Protein AF-A0A507BBV2-F1 (afdb_monomer)

Foldseek 3Di:
DDDDDPPPPPPPDPPQPLLVVDDADDFWDWADFDDAFPVNVVQPQAPPKAFPTKTFTHDDPFWTWIWTWIAHPVRDIFIKIKTKGQDQCRVQQAVLQQVLLCLLCVQPVLAGWAWRDKAAGPVDNSMIMTITGDFGFDAFAADQQQQLLVLLSQQVRRADPVQFWADCAFFDPNSDTFQRHDGDNFLLVSLLRRLLVLLVLLCVQDDDDPVSVVVSVCCNPPLSCVQRVQCPPPPHGAGQGKEQDQDFRVFWGQGPVPRHIYGHDGSIIRHRSLLNCLCLCQSPTSCVRPSNVVSNCVNPPDGPVNVSSVVVSPSSVSSVLSSCVNVPVPDPSSPVCRSPLLPFDFAQAEEEECDCAQWPCLVQLQVLLQVVLVVQVHHGDALVLSLLQPQDAPSSLDPSNCVRSVGPDDSVVSVVSSVVSSVVDAIDGADDFQQCKAFLVRHHHHYAYQYLADPVRCVVNCPDPRNVVVVVSHDPLLYHYNPRPQQDPPCGFLHLRSVVSSLVSSQVPDDPPDDRDQQSSYEYEEAHLRRLNNSQLSVHAYEHAHDPSSCVVCVVVVQCSNQSNPPSDCPPCVVSTHDRPSPRYDYDNGSVPPVCVSSSMDGPPPDD

Solvent-accessible surface area (backbone atoms only — not comparable to full-atom values): 33190 Å² total; per-residue (Å²): 136,86,82,81,78,82,77,79,77,76,73,77,73,77,82,55,72,64,53,69,73,52,78,81,74,76,66,71,54,72,54,64,83,41,88,78,46,66,46,58,63,74,59,48,94,55,82,77,51,43,80,75,52,33,26,29,38,44,86,51,97,71,36,51,32,28,42,39,35,28,34,38,78,90,68,49,77,48,56,33,28,37,40,33,23,70,44,99,50,16,64,56,39,42,53,26,34,48,56,18,32,39,57,47,16,73,64,39,59,76,38,18,51,52,61,77,50,68,48,52,35,69,91,40,74,60,28,21,30,37,38,28,50,51,72,55,75,47,50,53,51,39,63,44,65,66,37,22,43,54,52,35,45,44,34,67,69,30,72,38,95,79,73,27,23,22,24,99,56,53,26,39,65,70,88,43,77,37,50,40,36,54,77,34,90,43,60,46,54,42,50,46,46,25,45,48,50,48,57,52,53,33,61,76,71,45,81,89,48,72,70,57,54,54,49,52,51,45,39,64,75,44,48,45,54,68,58,38,43,51,36,60,38,96,90,38,72,72,67,34,8,51,37,51,62,52,57,44,35,93,26,30,22,13,30,57,90,77,65,44,44,32,43,50,80,32,34,36,34,20,33,60,64,64,49,48,59,4,55,31,66,46,82,91,35,63,52,34,31,68,63,34,55,51,37,24,39,74,60,44,69,78,62,60,59,59,87,48,45,70,58,41,32,52,58,38,24,45,55,51,40,47,50,47,30,62,74,33,86,88,47,62,56,77,40,57,63,70,81,49,46,66,94,60,60,65,41,46,31,42,37,32,36,42,72,43,44,47,25,46,40,56,65,48,54,47,52,24,47,30,54,55,29,46,76,71,76,34,74,66,82,49,56,88,56,50,61,74,29,50,59,39,78,71,27,88,76,26,66,74,43,50,73,70,56,67,62,100,62,56,68,69,58,50,53,50,56,35,54,59,42,50,75,78,55,81,63,55,66,59,67,75,77,58,83,75,16,20,22,87,82,73,43,67,48,44,62,26,34,37,29,72,47,35,63,75,61,41,54,68,57,46,72,39,75,74,46,27,64,57,51,72,72,36,54,73,86,23,51,39,40,51,67,39,87,88,49,57,89,93,34,54,54,46,38,26,48,47,59,48,49,27,50,50,43,50,47,72,71,48,59,90,88,51,82,75,79,52,45,55,22,27,39,29,41,26,32,30,63,34,41,38,17,9,29,24,42,42,49,24,24,32,40,37,33,36,55,69,65,52,49,60,74,38,64,96,43,55,53,33,41,53,8,34,60,70,72,86,70,89,81,84,64,74,88,40,46,48,55,72,86,66,76,48,36,47,80,42,85,57,57,68,85,56,66,40,70,84,51,35,38,43,48,65,90,69,76,131

Secondary structure (DSSP, 8-state):
------------PPP-TTGGGSPPP-PPPEEEE-PPPHHHHHT-SSTTPEEEEEEEES--SSEEEEEEEEE-TTS-EEEEEEEEEESTTHHHHHHHHHHHHHHHHHH-TTTSPPEEEEEE-SS-TTEEEEEEE---B-SSSPPHHHHHHHHHHHHHH---TTSSEEESS--EETTEEPS--EEES-HHHHHHHHHHHHHHHHHHHS---HHHHHHHHHIIIIIHHHHHGGGGSTT-----EEE-SS-STTSEEEBTTT--EEE-S---EEE-GGGGGGGGGSTTSGGGSHHHHHHHHHHSPPPSSGGGHHHHHHHHHHHHHHHHHHH-TT--TT-HHHHTS-SSPPP-EEEE--BTTTB--HHHHHHHHHHHHHHTTPPP--HHHHHHHTTSTTGGGSHHHHHHH--SS-HHHHHHHHHHHHTT--PPBP----TT-EETTSPBPEEEEE-S--HHHHHHHHTSHHHHHHHTTS-GGGEE-TT-TTSPTT-STTSTHHHHHHHHHHHHHS-TTSPPPPGGGEEEEESSHHHHHHHHHTT-EEEE---HHHHHHTTT-HHHHHHT-S-SS--S-GGGPPPTT-SSEEE-S-STT--GGGGTEE-TT---

pLDDT: mean 87.55, std 14.36, range [27.03, 98.88]

Structure (mmCIF, N/CA/C/O backbone):
data_AF-A0A507BBV2-F1
#
_entry.id   AF-A0A507BBV2-F1
#
loop_
_atom_site.group_PDB
_atom_site.id
_atom_site.type_symbol
_atom_site.label_atom_id
_atom_site.label_alt_id
_atom_site.label_comp_id
_atom_site.label_asym_id
_atom_site.label_entity_id
_atom_site.label_seq_id
_atom_site.pdbx_PDB_ins_code
_atom_site.Cartn_x
_atom_site.Cartn_y
_atom_site.Cartn_z
_atom_site.occupancy
_atom_site.B_iso_or_equiv
_atom_site.auth_seq_id
_atom_site.auth_comp_id
_atom_site.auth_asym_id
_atom_site.auth_atom_id
_atom_site.pdbx_PDB_model_num
ATOM 1 N N . MET A 1 1 ? -6.423 -54.944 16.278 1.00 38.88 1 MET A N 1
ATOM 2 C CA . MET A 1 1 ? -6.945 -53.945 15.323 1.00 38.88 1 MET A CA 1
ATOM 3 C C . MET A 1 1 ? -6.155 -52.671 15.554 1.00 38.88 1 MET A C 1
ATOM 5 O O . MET A 1 1 ? -6.219 -52.133 16.649 1.00 38.88 1 MET A O 1
ATOM 9 N N . SER A 1 2 ? -5.285 -52.319 14.608 1.00 29.20 2 SER A N 1
ATOM 10 C CA . SER A 1 2 ? -4.335 -51.208 14.727 1.00 29.20 2 SER A CA 1
ATOM 11 C C . SER A 1 2 ? -5.062 -49.879 14.514 1.00 29.20 2 SER A C 1
ATOM 13 O O . SER A 1 2 ? -5.771 -49.711 13.525 1.00 29.20 2 SER A O 1
ATOM 15 N N . THR A 1 3 ? -4.930 -48.976 15.481 1.00 32.62 3 THR A N 1
ATOM 16 C CA . THR A 1 3 ? -5.392 -47.588 15.438 1.00 32.62 3 THR A CA 1
ATOM 17 C C . THR A 1 3 ? -4.402 -46.756 14.633 1.00 32.62 3 THR A C 1
ATOM 19 O O . THR A 1 3 ? -3.317 -46.443 15.121 1.00 32.62 3 THR A O 1
ATOM 22 N N . THR A 1 4 ? -4.765 -46.402 13.403 1.00 29.77 4 THR A N 1
ATOM 23 C CA . THR A 1 4 ? -3.985 -45.484 12.569 1.00 29.77 4 THR A CA 1
ATOM 24 C C . THR A 1 4 ? -4.252 -44.049 13.019 1.00 29.77 4 THR A C 1
ATOM 26 O O . THR A 1 4 ? -5.276 -43.454 12.687 1.00 29.77 4 THR A O 1
ATOM 29 N N . THR A 1 5 ? -3.340 -43.496 13.811 1.00 28.75 5 THR A N 1
ATOM 30 C CA . THR A 1 5 ? -3.239 -42.061 14.081 1.00 28.75 5 THR A CA 1
ATOM 31 C C . THR A 1 5 ? -2.831 -41.366 12.784 1.00 28.75 5 THR A C 1
ATOM 33 O O . THR A 1 5 ? -1.764 -41.637 12.239 1.00 28.75 5 THR A O 1
ATOM 36 N N . ILE A 1 6 ? -3.686 -40.489 12.260 1.00 28.56 6 ILE A N 1
ATOM 37 C CA . ILE A 1 6 ? -3.320 -39.588 11.165 1.00 28.56 6 ILE A CA 1
ATOM 38 C C . ILE A 1 6 ? -2.470 -38.477 11.787 1.00 28.56 6 ILE A C 1
ATOM 40 O O . ILE A 1 6 ? -2.999 -37.526 12.360 1.00 28.56 6 ILE A O 1
ATOM 44 N N . GLU A 1 7 ? -1.147 -38.617 11.716 1.00 27.03 7 GLU A N 1
ATOM 45 C CA . GLU A 1 7 ? -0.234 -37.493 11.907 1.00 27.03 7 GLU A CA 1
ATOM 46 C C . GLU A 1 7 ? -0.441 -36.516 10.748 1.00 27.03 7 GLU A C 1
ATOM 48 O O . GLU A 1 7 ? -0.061 -36.766 9.603 1.00 27.03 7 GLU A O 1
ATOM 53 N N . VAL A 1 8 ? -1.078 -35.384 11.044 1.00 29.58 8 VAL A N 1
ATOM 54 C CA . VAL A 1 8 ? -1.051 -34.222 10.162 1.00 29.58 8 VAL A CA 1
ATOM 55 C C . VAL A 1 8 ? 0.379 -33.699 10.199 1.00 29.58 8 VAL A C 1
ATOM 57 O O . VAL A 1 8 ? 0.775 -33.002 11.131 1.00 29.58 8 VAL A O 1
ATOM 60 N N . VAL A 1 9 ? 1.168 -34.062 9.189 1.00 27.47 9 VAL A N 1
ATOM 61 C CA . VAL A 1 9 ? 2.450 -33.417 8.910 1.00 27.47 9 VAL A CA 1
ATOM 62 C C . VAL A 1 9 ? 2.140 -31.951 8.623 1.00 27.47 9 VAL A C 1
ATOM 64 O O . VAL A 1 9 ? 1.704 -31.591 7.529 1.00 27.47 9 VAL A O 1
ATOM 67 N N . ALA A 1 10 ? 2.314 -31.098 9.631 1.00 29.59 10 ALA A N 1
ATOM 68 C CA . ALA A 1 10 ? 2.351 -29.660 9.452 1.00 29.59 10 ALA A CA 1
ATOM 69 C C . ALA A 1 10 ? 3.587 -29.351 8.603 1.00 29.59 10 ALA A C 1
ATOM 71 O O . ALA A 1 10 ? 4.688 -29.172 9.120 1.00 29.59 10 ALA A O 1
ATOM 72 N N . ALA A 1 11 ? 3.416 -29.344 7.280 1.00 30.41 11 ALA A N 1
ATOM 73 C CA . ALA A 1 11 ? 4.392 -28.759 6.383 1.00 30.41 11 ALA A CA 1
ATOM 74 C C . ALA A 1 11 ? 4.606 -27.318 6.856 1.00 30.41 11 ALA A C 1
ATOM 76 O O . ALA A 1 11 ? 3.686 -26.499 6.804 1.00 30.41 11 ALA A O 1
ATOM 77 N N . SER A 1 12 ? 5.794 -27.036 7.390 1.00 35.62 12 SER A N 1
ATOM 78 C CA . SER A 1 12 ? 6.202 -25.694 7.777 1.00 35.62 12 SER A CA 1
ATOM 79 C C . SER A 1 12 ? 6.012 -24.787 6.566 1.00 35.62 12 SER A C 1
ATOM 81 O O . SER A 1 12 ? 6.735 -24.913 5.574 1.00 35.62 12 SER A O 1
ATOM 83 N N . LEU A 1 13 ? 5.003 -23.915 6.618 1.00 39.81 13 LEU A N 1
ATOM 84 C CA . LEU A 1 13 ? 4.831 -22.876 5.614 1.00 39.81 13 LEU A CA 1
ATOM 85 C C . LEU A 1 13 ? 6.151 -22.091 5.541 1.00 39.81 13 LEU A C 1
ATOM 87 O O . LEU A 1 13 ? 6.714 -21.779 6.595 1.00 39.81 13 LEU A O 1
ATOM 91 N N . PRO A 1 14 ? 6.676 -21.802 4.338 1.00 44.06 14 PRO A N 1
ATOM 92 C CA . PRO A 1 14 ? 7.890 -21.010 4.208 1.00 44.06 14 PRO A CA 1
ATOM 93 C C . PRO A 1 14 ? 7.722 -19.697 4.974 1.00 44.06 14 PRO A C 1
ATOM 95 O O . PRO A 1 14 ? 6.663 -19.068 4.910 1.00 44.06 14 PRO A O 1
ATOM 98 N N . VAL A 1 15 ? 8.762 -19.313 5.719 1.00 55.25 15 VAL A N 1
ATOM 99 C CA . VAL A 1 15 ? 8.787 -18.064 6.486 1.00 55.25 15 VAL A CA 1
ATOM 100 C C . VAL A 1 15 ? 8.474 -16.917 5.533 1.00 55.25 15 VAL A C 1
ATOM 102 O O . VAL A 1 15 ? 9.182 -16.700 4.551 1.00 55.25 15 VAL A O 1
ATOM 105 N N . ASP A 1 16 ? 7.389 -16.198 5.802 1.00 69.19 16 ASP A N 1
ATOM 106 C CA . ASP A 1 16 ? 7.017 -15.037 5.009 1.00 69.19 16 ASP A CA 1
ATOM 107 C C . ASP A 1 16 ? 8.032 -13.912 5.262 1.00 69.19 16 ASP A C 1
ATOM 109 O O . ASP A 1 16 ? 8.026 -13.273 6.318 1.00 69.19 16 ASP A O 1
ATOM 113 N N . GLU A 1 17 ? 8.927 -13.689 4.295 1.00 76.12 17 GLU A N 1
ATOM 114 C CA . GLU A 1 17 ? 10.003 -12.694 4.385 1.00 76.12 17 GLU A CA 1
ATOM 115 C C . GLU A 1 17 ? 9.490 -11.275 4.667 1.00 76.12 17 GLU A C 1
ATOM 117 O O . GLU A 1 17 ? 10.226 -10.460 5.220 1.00 76.12 17 GLU A O 1
ATOM 122 N N . HIS A 1 18 ? 8.245 -10.947 4.295 1.00 79.50 18 HIS A N 1
ATOM 123 C CA . HIS A 1 18 ? 7.660 -9.643 4.602 1.00 79.50 18 HIS A CA 1
ATOM 124 C C . HIS A 1 18 ? 7.302 -9.540 6.078 1.00 79.50 18 HIS A C 1
ATOM 126 O O . HIS A 1 18 ? 7.673 -8.566 6.730 1.00 79.50 18 HIS A O 1
ATOM 132 N N . LEU A 1 19 ? 6.634 -10.560 6.623 1.00 76.81 19 LEU A N 1
ATOM 133 C CA . LEU A 1 19 ? 6.279 -10.598 8.044 1.00 76.81 19 LEU A CA 1
ATOM 134 C C . LEU A 1 19 ? 7.519 -10.634 8.943 1.00 76.81 19 LEU A C 1
ATOM 136 O O . LEU A 1 19 ? 7.520 -9.990 9.992 1.00 76.81 19 LEU A O 1
ATOM 140 N N . ALA A 1 20 ? 8.593 -11.294 8.501 1.00 79.69 20 ALA A N 1
ATOM 141 C CA . ALA A 1 20 ? 9.861 -11.369 9.227 1.00 79.69 20 ALA A CA 1
ATOM 142 C C . ALA A 1 20 ? 10.561 -10.006 9.419 1.00 79.69 20 ALA A C 1
ATOM 144 O O . ALA A 1 20 ? 11.379 -9.867 10.326 1.00 79.69 20 ALA A O 1
ATOM 145 N N . LYS A 1 21 ? 10.238 -8.985 8.607 1.00 82.94 21 LYS A N 1
ATOM 146 C CA . LYS A 1 21 ? 10.806 -7.626 8.741 1.00 82.94 21 LYS A CA 1
ATOM 147 C C . LYS A 1 21 ? 10.289 -6.879 9.966 1.00 82.94 21 LYS A C 1
ATOM 149 O O . LYS A 1 21 ? 10.897 -5.894 10.382 1.00 82.94 21 LYS A O 1
ATOM 154 N N . PHE A 1 22 ? 9.149 -7.292 10.512 1.00 80.31 22 PHE A N 1
ATOM 155 C CA . PHE A 1 22 ? 8.501 -6.571 11.593 1.00 80.31 22 PHE A CA 1
ATOM 156 C C . PHE A 1 22 ? 8.865 -7.179 12.946 1.00 80.31 22 PHE A C 1
ATOM 158 O O . PHE A 1 22 ? 8.817 -8.399 13.102 1.00 80.31 22 PHE A O 1
ATOM 165 N N . PRO A 1 23 ? 9.159 -6.351 13.966 1.00 80.00 23 PRO A N 1
ATOM 166 C CA . PRO A 1 23 ? 9.364 -6.865 15.310 1.00 80.00 23 PRO A CA 1
ATOM 167 C C . PRO A 1 23 ? 8.088 -7.560 15.812 1.00 80.00 23 PRO A C 1
ATOM 169 O O . PRO A 1 23 ? 6.983 -7.209 15.360 1.00 80.00 23 PRO A O 1
ATOM 172 N N . PRO A 1 24 ? 8.209 -8.491 16.778 1.00 76.50 24 PRO A N 1
ATOM 173 C CA . PRO A 1 24 ? 7.056 -9.077 17.444 1.00 76.50 24 PRO A CA 1
ATOM 174 C C . PRO A 1 24 ? 6.097 -7.992 17.924 1.00 76.50 24 PRO A C 1
ATOM 176 O O . PRO A 1 24 ? 6.519 -6.939 18.418 1.00 76.50 24 PRO A O 1
ATOM 179 N N . PHE A 1 25 ? 4.802 -8.242 17.749 1.00 78.25 25 PHE A N 1
ATOM 180 C CA . PHE A 1 25 ? 3.781 -7.311 18.193 1.00 78.25 25 PHE A CA 1
ATOM 181 C C . PHE A 1 25 ? 3.884 -7.112 19.708 1.00 78.25 25 PHE A C 1
ATOM 183 O O . PHE A 1 25 ? 3.865 -8.066 20.485 1.00 78.25 25 PHE A O 1
ATOM 190 N N . LYS A 1 26 ? 4.017 -5.851 20.120 1.00 76.69 26 LYS A N 1
ATOM 191 C CA . LYS A 1 26 ? 3.934 -5.458 21.523 1.00 76.69 26 LYS A CA 1
ATOM 192 C C . LYS A 1 26 ? 2.483 -5.077 21.769 1.00 76.69 26 LYS A C 1
ATOM 194 O O . LYS A 1 26 ? 2.020 -4.114 21.162 1.00 76.69 26 LYS A O 1
ATOM 199 N N . GLY A 1 27 ? 1.804 -5.846 22.621 1.00 76.88 27 GLY A N 1
ATOM 200 C CA . GLY A 1 27 ? 0.419 -5.604 23.024 1.00 76.88 27 GLY A CA 1
ATOM 201 C C . GLY A 1 27 ? 0.143 -4.155 23.442 1.00 76.88 27 GLY A C 1
ATOM 202 O O . GLY A 1 27 ? 1.086 -3.397 23.713 1.00 76.88 27 GLY A O 1
ATOM 203 N N . PRO A 1 28 ? -1.137 -3.749 23.522 1.00 84.38 28 PRO A N 1
ATOM 204 C CA . PRO A 1 28 ? -1.505 -2.408 23.955 1.00 84.38 28 PRO A CA 1
ATOM 205 C C . PRO A 1 28 ? -0.838 -2.059 25.283 1.00 84.38 28 PRO A C 1
ATOM 207 O O . PRO A 1 28 ? -0.846 -2.848 26.229 1.00 84.38 28 PRO A O 1
ATOM 210 N N . ARG A 1 29 ? -0.252 -0.861 25.368 1.00 83.38 29 ARG A N 1
ATOM 211 C CA . ARG A 1 29 ? 0.307 -0.382 26.632 1.00 83.38 29 ARG A CA 1
ATOM 212 C C . ARG A 1 29 ? -0.839 -0.089 27.590 1.00 83.38 29 ARG A C 1
ATOM 214 O O . ARG A 1 29 ? -1.736 0.682 27.255 1.00 83.38 29 ARG A O 1
ATOM 221 N N . ILE A 1 30 ? -0.780 -0.689 28.771 1.00 85.12 30 ILE A N 1
ATOM 222 C CA . ILE A 1 30 ? -1.635 -0.329 29.898 1.00 85.12 30 ILE A CA 1
ATOM 223 C C . ILE A 1 30 ? -0.859 0.708 30.703 1.00 85.12 30 ILE A C 1
ATOM 225 O O . ILE A 1 30 ? 0.256 0.433 31.149 1.00 85.12 30 ILE A O 1
ATOM 229 N N . GLY A 1 31 ? -1.399 1.917 30.808 1.00 83.00 31 GLY A N 1
ATOM 230 C CA . GLY A 1 31 ? -0.774 2.993 31.569 1.00 83.00 31 GLY A CA 1
ATOM 231 C C . GLY A 1 31 ? -1.455 3.238 32.913 1.00 83.00 31 GLY A C 1
ATOM 232 O O . GLY A 1 31 ? -2.211 2.409 33.419 1.00 83.00 31 GLY A O 1
ATOM 233 N N . GLY A 1 32 ? -1.130 4.384 33.514 1.00 81.00 32 GLY A N 1
ATOM 234 C CA . GLY A 1 32 ? -1.603 4.768 34.843 1.00 81.00 32 GLY A CA 1
ATOM 235 C C . GLY A 1 32 ? -3.111 5.016 34.927 1.00 81.00 32 GLY A C 1
ATOM 236 O O . GLY A 1 32 ? -3.866 4.786 33.979 1.00 81.00 32 GLY A O 1
ATOM 237 N N . ASN A 1 33 ? -3.546 5.488 36.094 1.00 91.25 33 ASN A N 1
ATOM 238 C CA . ASN A 1 33 ? -4.950 5.784 36.365 1.00 91.25 33 ASN A CA 1
ATOM 239 C C . ASN A 1 33 ? -5.541 6.750 35.328 1.00 91.25 33 ASN A C 1
ATOM 241 O O . ASN A 1 33 ? -4.904 7.721 34.913 1.00 91.25 33 ASN A O 1
ATOM 245 N N . PHE A 1 34 ? -6.780 6.476 34.935 1.00 93.75 34 PHE A N 1
ATOM 246 C CA . PHE A 1 34 ? -7.572 7.307 34.043 1.00 93.75 34 PHE A CA 1
ATOM 247 C C . PHE A 1 34 ? -8.777 7.857 34.803 1.00 93.75 34 PHE A C 1
ATOM 249 O O . PHE A 1 34 ? -9.583 7.098 35.332 1.00 93.75 34 PHE A O 1
ATOM 256 N N . GLU A 1 35 ? -8.901 9.178 34.856 1.00 94.81 35 GLU A N 1
ATOM 257 C CA . GLU A 1 35 ? -10.065 9.840 35.438 1.00 94.81 35 GLU A CA 1
ATOM 258 C C . GLU A 1 35 ? -11.246 9.783 34.462 1.00 94.81 35 GLU A C 1
ATOM 260 O O . GLU A 1 35 ? -11.112 10.157 33.293 1.00 94.81 35 GLU A O 1
ATOM 265 N N . VAL A 1 36 ? -12.386 9.277 34.934 1.00 96.44 36 VAL A N 1
ATOM 266 C CA . VAL A 1 36 ? -13.600 9.102 34.129 1.00 96.44 36 VAL A CA 1
ATOM 267 C C . VAL A 1 36 ? -14.498 10.323 34.315 1.00 96.44 36 VAL A C 1
ATOM 269 O O . VAL A 1 36 ? -14.878 10.634 35.437 1.00 96.44 36 VAL A O 1
ATOM 272 N N . ASP A 1 37 ? -14.833 11.003 33.219 1.00 98.00 37 ASP A N 1
ATOM 273 C CA . ASP A 1 37 ? -15.693 12.193 33.232 1.00 98.00 37 ASP A CA 1
ATOM 274 C C . ASP A 1 37 ? -17.146 11.855 33.628 1.00 98.00 37 ASP A C 1
ATOM 276 O O . ASP A 1 37 ? -17.667 10.792 33.285 1.00 98.00 37 ASP A O 1
ATOM 280 N N . ASP A 1 38 ? -17.824 12.780 34.309 1.00 97.69 38 ASP A N 1
ATOM 281 C CA . ASP A 1 38 ? -19.208 12.622 34.780 1.00 97.69 38 ASP A CA 1
ATOM 282 C C . ASP A 1 38 ? -20.199 12.227 33.674 1.00 97.69 38 ASP A C 1
ATOM 284 O O . ASP A 1 38 ? -21.087 11.405 33.912 1.00 97.69 38 ASP A O 1
ATOM 288 N N . ASN A 1 39 ? -20.068 12.784 32.461 1.00 97.94 39 ASN A N 1
ATOM 289 C CA . ASN A 1 39 ? -20.951 12.407 31.355 1.00 97.94 39 ASN A CA 1
ATOM 290 C C . ASN A 1 39 ? -20.659 10.982 30.873 1.00 97.94 39 ASN A C 1
ATOM 292 O O . ASN A 1 39 ? -21.577 10.295 30.437 1.00 97.94 39 ASN A O 1
ATOM 296 N N . VAL A 1 40 ? -19.416 10.506 30.991 1.00 97.44 40 VAL A N 1
ATOM 297 C CA . VAL A 1 40 ? -19.057 9.111 30.690 1.00 97.44 40 VAL A CA 1
ATOM 298 C C . VAL A 1 40 ? -19.664 8.172 31.734 1.00 97.44 40 VAL A C 1
ATOM 300 O O . VAL A 1 40 ? -20.222 7.139 31.368 1.00 97.44 40 VAL A O 1
ATOM 303 N N . LEU A 1 41 ? -19.613 8.543 33.021 1.00 96.62 41 LEU A N 1
ATOM 304 C CA . LEU A 1 41 ? -20.245 7.788 34.112 1.00 96.62 41 LEU A CA 1
ATOM 305 C C . LEU A 1 41 ? -21.762 7.683 33.923 1.00 96.62 41 LEU A C 1
ATOM 307 O O . LEU A 1 41 ? -22.325 6.591 34.011 1.00 96.62 41 LEU A O 1
ATOM 311 N N . ALA A 1 42 ? -22.416 8.805 33.611 1.00 96.31 42 ALA A N 1
ATOM 312 C CA . ALA A 1 42 ? -23.853 8.855 33.352 1.00 96.31 42 ALA A CA 1
ATOM 313 C C . ALA A 1 42 ? -24.264 8.053 32.103 1.00 96.31 42 ALA A C 1
ATOM 315 O O . ALA A 1 42 ? -25.406 7.610 32.000 1.00 96.31 42 ALA A O 1
ATOM 316 N N . ALA A 1 43 ? -23.332 7.857 31.168 1.00 96.06 43 ALA A N 1
ATOM 317 C CA . ALA A 1 43 ? -23.551 7.170 29.904 1.00 96.06 43 ALA A CA 1
ATOM 318 C C . ALA A 1 43 ? -23.231 5.661 29.948 1.00 96.06 43 ALA A C 1
ATOM 320 O O . ALA A 1 43 ? -23.285 4.990 28.912 1.00 96.06 43 ALA A O 1
ATOM 321 N N . LEU A 1 44 ? -22.904 5.101 31.122 1.00 96.75 44 LEU A N 1
ATOM 322 C CA . LEU A 1 44 ? -22.668 3.665 31.266 1.00 96.75 44 LEU A CA 1
ATOM 323 C C . LEU A 1 44 ? -23.931 2.857 30.890 1.00 96.75 44 LEU A C 1
ATOM 325 O O . LEU A 1 44 ? -25.023 3.180 31.358 1.00 96.75 44 LEU A O 1
ATOM 329 N N . PRO A 1 45 ? -23.814 1.770 30.099 1.00 94.81 45 PRO A N 1
ATOM 330 C CA . PRO A 1 45 ? -24.980 1.095 29.509 1.00 94.81 45 PRO A CA 1
ATOM 331 C C . PRO A 1 45 ? -25.953 0.454 30.502 1.00 94.81 45 PRO A C 1
ATOM 333 O O . PRO A 1 45 ? -27.110 0.216 30.163 1.00 94.81 45 PRO A O 1
ATOM 336 N N . VAL A 1 46 ? -25.480 0.117 31.703 1.00 94.56 46 VAL A N 1
ATOM 337 C CA . VAL A 1 46 ? -26.281 -0.527 32.748 1.00 94.56 46 VAL A CA 1
ATOM 338 C C . VAL A 1 46 ? -26.461 0.472 33.897 1.00 94.56 46 VAL A C 1
ATOM 340 O O . VAL A 1 46 ? -25.475 0.793 34.567 1.00 94.56 46 VAL A O 1
ATOM 343 N N . PRO A 1 47 ? -27.686 0.967 34.157 1.00 93.62 47 PRO A N 1
ATOM 344 C CA . PRO A 1 47 ? -27.948 1.878 35.270 1.00 93.62 47 PRO A CA 1
ATOM 345 C C . PRO A 1 47 ? -27.504 1.295 36.616 1.00 93.62 47 PRO A C 1
ATOM 347 O O . PRO A 1 47 ? -27.675 0.104 36.865 1.00 93.62 47 PRO A O 1
ATOM 350 N N . GLY A 1 48 ? -26.934 2.131 37.487 1.00 92.81 48 GLY A N 1
ATOM 351 C CA . GLY A 1 48 ? -26.410 1.703 38.792 1.00 92.81 48 GLY A CA 1
ATOM 352 C C . GLY A 1 48 ? -25.055 0.984 38.740 1.00 92.81 48 GLY A C 1
ATOM 353 O O . GLY A 1 48 ? -24.631 0.423 39.744 1.00 92.81 48 GLY A O 1
ATOM 354 N N . THR A 1 49 ? -24.376 0.983 37.589 1.00 96.19 49 THR A N 1
ATOM 355 C CA . THR A 1 49 ? -23.013 0.448 37.462 1.00 96.19 49 THR A CA 1
ATOM 356 C C . THR A 1 49 ? -22.006 1.297 38.242 1.00 96.19 49 THR A C 1
ATOM 358 O O . THR A 1 49 ? -21.935 2.510 38.063 1.00 96.19 49 THR A O 1
ATOM 361 N N . GLU A 1 50 ? -21.186 0.640 39.059 1.00 96.44 50 GLU A N 1
ATOM 362 C CA . GLU A 1 50 ? -20.100 1.233 39.842 1.00 96.44 50 GLU A CA 1
ATOM 363 C C . GLU A 1 50 ? -18.774 1.109 39.075 1.00 96.44 50 GLU A C 1
ATOM 365 O O . GLU A 1 50 ? -18.397 0.012 38.658 1.00 96.44 50 GLU A O 1
ATOM 370 N N . VAL A 1 51 ? -18.032 2.206 38.897 1.00 97.25 51 VAL A N 1
ATOM 371 C CA . VAL A 1 51 ? -16.665 2.144 38.350 1.00 97.25 51 VAL A CA 1
ATOM 372 C C . VAL A 1 51 ? -15.702 1.708 39.450 1.00 97.25 51 VAL A C 1
ATOM 374 O O . VAL A 1 51 ? -15.582 2.376 40.470 1.00 97.25 51 VAL A O 1
ATOM 377 N N . LEU A 1 52 ? -14.988 0.604 39.226 1.00 96.88 52 LEU A N 1
ATOM 378 C CA . LEU A 1 52 ? -13.992 0.087 40.168 1.00 96.88 52 LEU A CA 1
ATOM 379 C C . LEU A 1 52 ? -12.634 0.760 39.964 1.00 96.88 52 LEU A C 1
ATOM 381 O O . LEU A 1 52 ? -11.984 1.167 40.922 1.00 96.88 52 LEU A O 1
ATOM 385 N N . HIS A 1 53 ? -12.186 0.833 38.712 1.00 96.25 53 HIS A N 1
ATOM 386 C CA . HIS A 1 53 ? -10.975 1.538 38.299 1.00 96.25 53 HIS A CA 1
ATOM 387 C C . HIS A 1 53 ? -10.986 1.752 36.785 1.00 96.25 53 HIS A C 1
ATOM 389 O O . HIS A 1 53 ? -11.685 1.059 36.043 1.00 96.25 53 HIS A O 1
ATOM 395 N N . ALA A 1 54 ? -10.174 2.694 36.315 1.00 97.25 54 ALA A N 1
ATOM 396 C CA . ALA A 1 54 ? -9.927 2.894 34.899 1.00 97.25 54 ALA A CA 1
ATOM 397 C C . ALA A 1 54 ? -8.445 3.173 34.651 1.00 97.25 54 ALA A C 1
ATOM 399 O O . ALA A 1 54 ? -7.783 3.856 35.435 1.00 97.25 54 ALA A O 1
ATOM 400 N N . ASN A 1 55 ? -7.931 2.652 33.540 1.00 96.19 55 ASN A N 1
ATOM 401 C CA . ASN A 1 55 ? -6.535 2.800 33.138 1.00 96.19 55 ASN A CA 1
ATOM 402 C C . ASN A 1 55 ? -6.459 3.187 31.670 1.00 96.19 55 ASN A C 1
ATOM 404 O O . ASN A 1 55 ? -7.298 2.765 30.869 1.00 96.19 55 ASN A O 1
ATOM 408 N N . THR A 1 56 ? -5.432 3.952 31.298 1.00 94.31 56 THR A N 1
ATOM 409 C CA . THR A 1 56 ? -5.157 4.165 29.875 1.00 94.31 56 THR A CA 1
ATOM 410 C C . THR A 1 56 ? -4.847 2.827 29.205 1.00 94.31 56 THR A C 1
ATOM 412 O O . THR A 1 56 ? -4.159 1.977 29.775 1.00 94.31 56 THR A O 1
ATOM 415 N N . TYR A 1 57 ? -5.388 2.623 28.006 1.00 92.38 57 TYR A N 1
ATOM 416 C CA . TYR A 1 57 ? -5.274 1.361 27.279 1.00 92.38 57 TYR A CA 1
ATOM 417 C C . TYR A 1 57 ? -5.028 1.618 25.799 1.00 92.38 57 TYR A C 1
ATOM 419 O O . TYR A 1 57 ? -5.890 2.169 25.112 1.00 92.38 57 TYR A O 1
ATOM 427 N N . GLY A 1 58 ? -3.869 1.190 25.304 1.00 83.75 58 GLY A N 1
ATOM 428 C CA . GLY A 1 58 ? -3.461 1.435 23.924 1.00 83.75 58 GLY A CA 1
ATOM 429 C C . GLY A 1 58 ? -3.025 2.880 23.680 1.00 83.75 58 GLY A C 1
ATOM 430 O O . GLY A 1 58 ? -2.953 3.695 24.598 1.00 83.75 58 GLY A O 1
ATOM 431 N N . ASN A 1 59 ? -2.703 3.177 22.423 1.00 75.94 59 ASN A N 1
ATOM 432 C CA . ASN A 1 59 ? -2.284 4.502 21.983 1.00 75.94 59 ASN A CA 1
ATOM 433 C C . ASN A 1 59 ? -3.235 4.980 20.885 1.00 75.94 59 ASN A C 1
ATOM 435 O O . ASN A 1 59 ? -3.474 4.250 19.928 1.00 75.94 59 ASN A O 1
ATOM 439 N N . SER A 1 60 ? -3.699 6.222 20.983 1.00 79.88 60 SER A N 1
ATOM 440 C CA . SER A 1 60 ? -4.365 6.931 19.892 1.00 79.88 60 SER A CA 1
ATOM 441 C C . SER A 1 60 ? -3.590 8.211 19.617 1.00 79.88 60 SER A C 1
ATOM 443 O O . SER A 1 60 ? -3.201 8.917 20.544 1.00 79.88 60 SER A O 1
ATOM 445 N N . LEU A 1 61 ? -3.333 8.504 18.344 1.00 80.75 61 LEU A N 1
ATOM 446 C CA . LEU A 1 61 ? -2.596 9.708 17.965 1.00 80.75 61 LEU A CA 1
ATOM 447 C C . LEU A 1 61 ? -3.392 10.988 18.266 1.00 80.75 61 LEU A C 1
ATOM 449 O O . LEU A 1 61 ? -2.816 12.010 18.621 1.00 80.75 61 LEU A O 1
ATOM 453 N N . TRP A 1 62 ? -4.715 10.922 18.114 1.00 84.88 62 TRP A N 1
ATOM 454 C CA . TRP A 1 62 ? -5.606 12.083 18.183 1.00 84.88 62 TRP A CA 1
ATOM 455 C C . TRP A 1 62 ? -6.352 12.198 19.512 1.00 84.88 62 TRP A C 1
ATOM 457 O O . TRP A 1 62 ? -7.102 13.149 19.720 1.00 84.88 62 TRP A O 1
ATOM 467 N N . GLY A 1 63 ? -6.208 11.217 20.399 1.00 87.94 63 GLY A N 1
ATOM 468 C CA . GLY A 1 63 ? -7.068 11.105 21.562 1.00 87.94 63 GLY A CA 1
ATOM 469 C C . GLY A 1 63 ? -6.513 10.219 22.661 1.00 87.94 63 GLY A C 1
ATOM 470 O O . GLY A 1 63 ? -5.412 9.680 22.578 1.00 87.94 63 GLY A O 1
ATOM 471 N N . ARG A 1 64 ? -7.310 10.066 23.713 1.00 93.19 64 ARG A N 1
ATOM 472 C CA . ARG A 1 64 ? -7.016 9.202 24.852 1.00 93.19 64 ARG A CA 1
ATOM 473 C C . ARG A 1 64 ? -7.928 7.989 24.803 1.00 93.19 64 ARG A C 1
ATOM 475 O O . ARG A 1 64 ? -9.122 8.115 24.547 1.00 93.19 64 ARG A O 1
ATOM 482 N N . THR A 1 65 ? -7.368 6.826 25.092 1.00 95.38 65 THR A N 1
ATOM 483 C CA . THR A 1 65 ? -8.106 5.567 25.163 1.00 95.38 65 THR A CA 1
ATOM 484 C C . THR A 1 65 ? -7.935 4.938 26.536 1.00 95.38 65 THR A C 1
ATOM 486 O O . THR A 1 65 ? -6.872 5.050 27.156 1.00 95.38 65 THR A O 1
ATOM 489 N N . ALA A 1 66 ? -8.989 4.307 27.043 1.00 96.94 66 ALA A N 1
ATOM 490 C CA . ALA A 1 66 ? -9.003 3.727 28.376 1.00 96.94 66 ALA A CA 1
ATOM 491 C C . ALA A 1 66 ? -9.838 2.448 28.442 1.00 96.94 66 ALA A C 1
ATOM 493 O O . ALA A 1 66 ? -10.817 2.280 27.713 1.00 96.94 66 ALA A O 1
ATOM 494 N N . ARG A 1 67 ? -9.452 1.568 29.367 1.00 97.31 67 ARG A N 1
ATOM 495 C CA . ARG A 1 67 ? -10.286 0.473 29.858 1.00 97.31 67 ARG A CA 1
ATOM 496 C C . ARG A 1 67 ? -10.928 0.938 31.157 1.00 97.31 67 ARG A C 1
ATOM 498 O O . ARG A 1 67 ? -10.213 1.238 32.110 1.00 97.31 67 ARG A O 1
ATOM 505 N N . ILE A 1 68 ? -12.255 0.968 31.197 1.00 97.81 68 ILE A N 1
ATOM 506 C CA . ILE A 1 68 ? -13.029 1.262 32.405 1.00 97.81 68 ILE A CA 1
ATOM 507 C C . ILE A 1 68 ? -13.570 -0.064 32.928 1.00 97.81 68 ILE A C 1
ATOM 509 O O . ILE A 1 68 ? -14.347 -0.727 32.241 1.00 97.81 68 ILE A O 1
ATOM 513 N N . VAL A 1 69 ? -13.126 -0.474 34.114 1.00 97.50 69 VAL A N 1
ATOM 514 C CA . VAL A 1 69 ? -13.572 -1.705 34.768 1.00 97.50 69 VAL A CA 1
ATOM 515 C C . VAL A 1 69 ? -14.655 -1.351 35.772 1.00 97.50 69 VAL A C 1
ATOM 517 O O . VAL A 1 69 ? -14.439 -0.549 36.681 1.00 97.50 69 VAL A O 1
ATOM 520 N N . CYS A 1 70 ? -15.817 -1.972 35.616 1.00 97.94 70 CYS A N 1
ATOM 521 C CA . CYS A 1 70 ? -16.994 -1.676 36.411 1.00 97.94 70 CYS A CA 1
ATOM 522 C C . CYS A 1 70 ? -17.578 -2.927 37.063 1.00 97.94 70 CYS A C 1
ATOM 524 O O . CYS A 1 70 ? -17.408 -4.039 36.560 1.00 97.94 70 CYS A O 1
ATOM 526 N N . ARG A 1 71 ? -18.340 -2.723 38.137 1.00 98.19 71 ARG A N 1
ATOM 527 C CA . ARG A 1 71 ? -19.243 -3.705 38.732 1.00 98.19 71 ARG A CA 1
ATOM 528 C C . ARG A 1 71 ? -20.681 -3.298 38.434 1.00 98.19 71 ARG A C 1
ATOM 530 O O . ARG A 1 71 ? -21.102 -2.187 38.735 1.00 98.19 71 ARG A O 1
ATOM 537 N N . THR A 1 72 ? -21.427 -4.196 37.815 1.00 96.88 72 THR A N 1
ATOM 538 C CA . THR A 1 72 ? -22.861 -4.009 37.547 1.00 96.88 72 THR A CA 1
ATOM 539 C C . THR A 1 72 ? -23.700 -4.318 38.799 1.00 96.88 72 THR A C 1
ATOM 541 O O . THR A 1 72 ? -23.194 -4.979 39.711 1.00 96.88 72 THR A O 1
ATOM 544 N N . PRO A 1 73 ? -24.976 -3.881 38.874 1.00 96.31 73 PRO A N 1
ATOM 545 C CA . PRO A 1 73 ? -25.829 -4.115 40.048 1.00 96.31 73 PRO A CA 1
ATOM 546 C C . PRO A 1 73 ? -26.041 -5.590 40.414 1.00 96.31 73 PRO A C 1
ATOM 548 O O . PRO A 1 73 ? -26.305 -5.897 41.572 1.00 96.31 73 PRO A O 1
ATOM 551 N N . ASP A 1 74 ? -25.913 -6.508 39.450 1.00 95.88 74 ASP A N 1
ATOM 552 C CA . ASP A 1 74 ? -25.994 -7.957 39.684 1.00 95.88 74 ASP A CA 1
ATOM 553 C C . ASP A 1 74 ? -24.665 -8.569 40.183 1.00 95.88 74 ASP A C 1
ATOM 555 O O . ASP A 1 74 ? -24.550 -9.785 40.332 1.00 95.88 74 ASP A O 1
ATOM 559 N N . GLY A 1 75 ? -23.657 -7.730 40.445 1.00 95.25 75 GLY A N 1
ATOM 560 C CA . GLY A 1 75 ? -22.346 -8.119 40.954 1.00 95.25 75 GLY A CA 1
ATOM 561 C C . GLY A 1 75 ? -21.330 -8.519 39.882 1.00 95.25 75 GLY A C 1
ATOM 562 O O . GLY A 1 75 ? -20.182 -8.799 40.234 1.00 95.25 75 GLY A O 1
ATOM 563 N N . LYS A 1 76 ? -21.685 -8.531 38.586 1.00 96.31 76 LYS A N 1
ATOM 564 C CA . LYS A 1 76 ? -20.739 -8.920 37.527 1.00 96.31 76 LYS A CA 1
ATOM 565 C C . LYS A 1 76 ? -19.739 -7.815 37.217 1.00 96.31 76 LYS A C 1
ATOM 567 O O . LYS A 1 76 ? -20.105 -6.647 37.056 1.00 96.31 76 LYS A O 1
ATOM 572 N N . THR A 1 77 ? -18.484 -8.218 37.038 1.00 97.19 77 THR A N 1
ATOM 573 C CA . THR A 1 77 ? -17.425 -7.351 36.517 1.00 97.19 77 THR A CA 1
ATOM 574 C C . THR A 1 77 ? -17.524 -7.258 34.999 1.00 97.19 77 THR A C 1
ATOM 576 O O . THR A 1 77 ? -17.510 -8.275 34.306 1.00 97.19 77 THR A O 1
ATOM 579 N N . VAL A 1 78 ? -17.577 -6.036 34.477 1.00 96.62 78 VAL A N 1
ATOM 580 C CA . VAL A 1 78 ? -17.593 -5.737 33.039 1.00 96.62 78 VAL A CA 1
ATOM 581 C C . VAL A 1 78 ? -16.512 -4.711 32.711 1.00 96.62 78 VAL A C 1
ATOM 583 O O . VAL A 1 78 ? -16.065 -3.962 33.577 1.00 96.62 78 VAL A O 1
ATOM 586 N N . SER A 1 79 ? -16.046 -4.687 31.465 1.00 97.00 79 SER A N 1
ATOM 587 C CA . SER A 1 79 ? -15.089 -3.684 30.991 1.00 97.00 79 SER A CA 1
ATOM 588 C C . SER A 1 79 ? -15.648 -2.945 29.781 1.00 97.00 79 SER A C 1
ATOM 590 O O . SER A 1 79 ? -16.200 -3.565 28.871 1.00 97.00 79 SER A O 1
ATOM 592 N N . TYR A 1 80 ? -15.450 -1.631 29.755 1.00 98.00 80 TYR A N 1
ATOM 593 C CA . TYR A 1 80 ? -15.796 -0.764 28.633 1.00 98.00 80 TYR A CA 1
ATOM 594 C C . TYR A 1 80 ? -14.535 -0.148 28.038 1.00 98.00 80 TYR A C 1
ATOM 596 O O . TYR A 1 80 ? -13.600 0.209 28.759 1.00 98.00 80 TYR A O 1
ATOM 604 N N . PHE A 1 81 ? -14.510 -0.045 26.713 1.00 97.88 81 PHE A N 1
ATOM 605 C CA . PHE A 1 81 ? -13.520 0.746 26.006 1.00 97.88 81 PHE A CA 1
ATOM 606 C C . PHE A 1 81 ? -14.034 2.175 25.902 1.00 97.88 81 PHE A C 1
ATOM 608 O O . PHE A 1 81 ? -15.161 2.416 25.470 1.00 97.88 81 PHE A O 1
ATOM 615 N N . HIS A 1 82 ? -13.193 3.111 26.308 1.00 97.75 82 HIS A N 1
ATOM 616 C CA . HIS A 1 82 ? -13.455 4.532 26.223 1.00 97.75 82 HIS A CA 1
ATOM 617 C C . HIS A 1 82 ? -12.441 5.164 25.274 1.00 97.75 82 HIS A C 1
ATOM 619 O O . HIS A 1 82 ? -11.237 4.953 25.433 1.00 97.75 82 HIS A O 1
ATOM 625 N N . LYS A 1 83 ? -12.917 5.993 24.346 1.00 97.19 83 LYS A N 1
ATOM 626 C CA . LYS A 1 83 ? -12.092 6.827 23.466 1.00 97.19 83 LYS A CA 1
ATOM 627 C C . LYS A 1 83 ? -12.560 8.265 23.582 1.00 97.19 83 LYS A C 1
ATOM 629 O O . LYS A 1 83 ? -13.753 8.507 23.458 1.00 97.19 83 LYS A O 1
ATOM 634 N N . SER A 1 84 ? -11.647 9.210 23.777 1.00 96.75 84 SER A N 1
ATOM 635 C CA . SER A 1 84 ? -11.969 10.636 23.723 1.00 96.75 84 SER A CA 1
ATOM 636 C C . SER A 1 84 ? -10.962 11.437 22.923 1.00 96.75 84 SER A C 1
ATOM 638 O O . SER A 1 84 ? -9.779 11.102 22.863 1.00 96.75 84 SER A O 1
ATOM 640 N N . ILE A 1 85 ? -11.447 12.492 22.278 1.00 96.94 85 ILE A N 1
ATOM 641 C CA . ILE A 1 85 ? -10.680 13.349 21.377 1.00 96.94 85 ILE A CA 1
ATOM 642 C C . ILE A 1 85 ? -10.935 14.798 21.776 1.00 96.94 85 ILE A C 1
ATOM 644 O O . ILE A 1 85 ? -12.084 15.229 21.874 1.00 96.94 85 ILE A O 1
ATOM 648 N N . LYS A 1 86 ? -9.854 15.561 21.947 1.00 94.69 86 LYS A N 1
ATOM 649 C CA . LYS A 1 86 ? -9.892 17.011 22.141 1.00 94.69 86 LYS A CA 1
ATOM 650 C C . LYS A 1 86 ? -9.268 17.687 20.924 1.00 94.69 86 LYS A C 1
ATOM 652 O O . LYS A 1 86 ? -8.051 17.726 20.779 1.00 94.69 86 LYS A O 1
ATOM 657 N N . HIS A 1 87 ? -10.126 18.168 20.033 1.00 94.25 87 HIS A N 1
ATOM 658 C CA . HIS A 1 87 ? -9.778 18.821 18.772 1.00 94.25 87 HIS A CA 1
ATOM 659 C C . HIS A 1 87 ? -10.986 19.644 18.306 1.00 94.25 87 HIS A C 1
ATOM 661 O O . HIS A 1 87 ? -12.112 19.298 18.647 1.00 94.25 87 HIS A O 1
ATOM 667 N N . GLU A 1 88 ? -10.800 20.661 17.464 1.00 94.69 88 GLU A N 1
ATOM 668 C CA . GLU A 1 88 ? -11.923 21.416 16.864 1.00 94.69 88 GLU A CA 1
ATOM 669 C C . GLU A 1 88 ? -12.877 20.523 16.037 1.00 94.69 88 GLU A C 1
ATOM 671 O O . GLU A 1 88 ? -14.056 20.818 15.876 1.00 94.69 88 GLU A O 1
ATOM 676 N N . MET A 1 89 ? -12.370 19.379 15.568 1.00 95.62 89 MET A N 1
ATOM 677 C CA . MET A 1 89 ? -13.111 18.368 14.800 1.00 95.62 89 MET A CA 1
ATOM 678 C C . MET A 1 89 ? -13.604 17.193 15.658 1.00 95.62 89 MET A C 1
ATOM 680 O O . MET A 1 89 ? -14.128 16.230 15.101 1.00 95.62 89 MET A O 1
ATOM 684 N N . SER A 1 90 ? -13.435 17.238 16.987 1.00 96.38 90 SER A N 1
ATOM 685 C CA . SER A 1 90 ? -13.682 16.097 17.884 1.00 96.38 90 SER A CA 1
ATOM 686 C C . SER A 1 90 ? -15.093 15.523 17.760 1.00 96.38 90 SER A C 1
ATOM 688 O O . SER A 1 90 ? -15.230 14.306 17.673 1.00 96.38 90 SER A O 1
ATOM 690 N N . LEU A 1 91 ? -16.106 16.391 17.666 1.00 97.06 91 LEU A N 1
ATOM 691 C CA . LEU A 1 91 ? -17.505 16.024 17.436 1.00 97.06 91 LEU A CA 1
ATOM 692 C C . LEU A 1 91 ? -17.648 15.094 16.222 1.00 97.06 91 LEU A C 1
ATOM 694 O O . LEU A 1 91 ? -18.095 13.960 16.353 1.00 97.06 91 LEU A O 1
ATOM 698 N N . HIS A 1 92 ? -17.178 15.548 15.059 1.00 97.75 92 HIS A N 1
ATOM 699 C CA . HIS A 1 92 ? -17.279 14.806 13.801 1.00 97.75 92 HIS A CA 1
ATOM 700 C C . HIS A 1 92 ? -16.447 13.517 13.823 1.00 97.75 92 HIS A C 1
ATOM 702 O O . HIS A 1 92 ? -16.858 12.505 13.268 1.00 97.75 92 HIS A O 1
ATOM 708 N N . MET A 1 93 ? -15.265 13.544 14.449 1.00 97.38 93 MET A N 1
ATOM 709 C CA . MET A 1 93 ? -14.384 12.374 14.548 1.00 97.38 93 MET A CA 1
ATOM 710 C C . MET A 1 93 ? -15.015 11.254 15.374 1.00 97.38 93 MET A C 1
ATOM 712 O O . MET A 1 93 ? -14.961 10.097 14.969 1.00 97.38 93 MET A O 1
ATOM 716 N N . ILE A 1 94 ? -15.609 11.600 16.516 1.00 97.94 94 ILE A N 1
ATOM 717 C CA . ILE A 1 94 ? -16.271 10.644 17.403 1.00 97.94 94 ILE A CA 1
ATOM 718 C C . ILE A 1 94 ? -17.579 10.132 16.792 1.00 97.94 94 ILE A C 1
ATOM 720 O O . ILE A 1 94 ? -17.822 8.929 16.825 1.00 97.94 94 ILE A O 1
ATOM 724 N N . GLU A 1 95 ? -18.387 11.010 16.193 1.00 98.25 95 GLU A N 1
ATOM 725 C CA . GLU A 1 95 ? -19.633 10.620 15.524 1.00 98.25 95 GLU A CA 1
ATOM 726 C C . GLU A 1 95 ? -19.371 9.670 14.343 1.00 98.25 95 GLU A C 1
ATOM 728 O O . GLU A 1 95 ? -20.020 8.628 14.223 1.00 98.25 95 GLU A O 1
ATOM 733 N N . ALA A 1 96 ? -18.374 9.978 13.504 1.00 98.12 96 ALA A N 1
ATOM 734 C CA . ALA A 1 96 ? -18.019 9.140 12.363 1.00 98.12 96 ALA A CA 1
ATOM 735 C C . ALA A 1 96 ? -17.490 7.759 12.775 1.00 98.12 96 ALA A C 1
ATOM 737 O O . ALA A 1 96 ? -17.842 6.762 12.140 1.00 98.12 96 ALA A O 1
ATOM 738 N N . ASP A 1 97 ? -16.662 7.689 13.822 1.00 97.62 97 ASP A N 1
ATOM 739 C CA . ASP A 1 97 ? -16.167 6.426 14.386 1.00 97.62 97 ASP A CA 1
ATOM 740 C C . ASP A 1 97 ? -17.327 5.597 14.958 1.00 97.62 97 ASP A C 1
ATOM 742 O O . ASP A 1 97 ? -17.497 4.427 14.609 1.00 97.62 97 ASP A O 1
ATOM 746 N N . PHE A 1 98 ? -18.210 6.237 15.733 1.00 98.56 98 PHE A N 1
ATOM 747 C CA . PHE A 1 98 ? -19.390 5.597 16.309 1.00 98.56 98 PHE A CA 1
ATOM 748 C C . PHE A 1 98 ? -20.295 4.976 15.241 1.00 98.56 98 PHE A C 1
ATOM 750 O O . PHE A 1 98 ? -20.609 3.785 15.316 1.00 98.56 98 PHE A O 1
ATOM 757 N N . GLU A 1 99 ? -20.699 5.745 14.228 1.00 98.62 99 GLU A N 1
ATOM 758 C CA . GLU A 1 99 ? -21.588 5.237 13.177 1.00 98.62 99 GLU A CA 1
ATOM 759 C C . GLU A 1 99 ? -20.895 4.199 12.279 1.00 98.62 99 GLU A C 1
ATOM 761 O O . GLU A 1 99 ? -21.532 3.232 11.850 1.00 98.62 99 GLU A O 1
ATOM 766 N N . SER A 1 100 ? -19.582 4.323 12.056 1.00 98.56 100 SER A N 1
ATOM 767 C CA . SER A 1 100 ? -18.798 3.313 11.333 1.00 98.56 100 SER A CA 1
ATOM 768 C C . SER A 1 100 ? -18.749 1.985 12.092 1.00 98.56 100 SER A C 1
ATOM 770 O O . SER A 1 100 ? -19.063 0.925 11.544 1.00 98.56 100 SER A O 1
ATOM 772 N N . GLN A 1 101 ? -18.406 2.028 13.381 1.00 98.50 101 GLN A N 1
ATOM 773 C CA . GLN A 1 101 ? -18.288 0.833 14.210 1.00 98.50 101 GLN A CA 1
ATOM 774 C C . GLN A 1 101 ? -19.649 0.171 14.451 1.00 98.50 101 GLN A C 1
ATOM 776 O O . GLN A 1 101 ? -19.756 -1.056 14.400 1.00 98.50 101 GLN A O 1
ATOM 781 N N . LYS A 1 102 ? -20.710 0.968 14.615 1.00 98.69 102 LYS A N 1
ATOM 782 C CA . LYS A 1 102 ? -22.101 0.497 14.655 1.00 98.69 102 LYS A CA 1
ATOM 783 C C . LYS A 1 102 ? -22.500 -0.222 13.369 1.00 98.69 102 LYS A C 1
ATOM 785 O O . LYS A 1 102 ? -23.064 -1.313 13.446 1.00 98.69 102 LYS A O 1
ATOM 790 N N . ALA A 1 103 ? -22.189 0.345 12.200 1.00 98.75 103 ALA A N 1
ATOM 791 C CA . ALA A 1 103 ? -22.493 -0.282 10.916 1.00 98.75 103 ALA A CA 1
ATOM 792 C C . ALA A 1 103 ? -21.804 -1.649 10.780 1.00 98.75 103 ALA A C 1
ATOM 794 O O . ALA A 1 103 ? -22.460 -2.629 10.433 1.00 98.75 103 ALA A O 1
ATOM 795 N N . LEU A 1 104 ? -20.514 -1.740 11.123 1.00 98.75 104 LEU A N 1
ATOM 796 C CA . LEU A 1 104 ? -19.767 -3.003 11.090 1.00 98.75 104 LEU A CA 1
ATOM 797 C C . LEU A 1 104 ? -20.326 -4.035 12.078 1.00 98.75 104 LEU A C 1
ATOM 799 O O . LEU A 1 104 ? -20.534 -5.195 11.712 1.00 98.75 104 LEU A O 1
ATOM 803 N N . HIS A 1 105 ? -20.598 -3.614 13.318 1.00 98.69 105 HIS A N 1
ATOM 804 C CA . HIS A 1 105 ? -21.134 -4.484 14.366 1.00 98.69 105 HIS A CA 1
ATOM 805 C C . HIS A 1 105 ? -22.501 -5.060 13.989 1.00 98.69 105 HIS A C 1
ATOM 807 O O . HIS A 1 105 ? -22.765 -6.226 14.263 1.00 98.69 105 HIS A O 1
ATOM 813 N N . ASN A 1 106 ? -23.354 -4.271 13.332 1.00 98.56 106 ASN A N 1
ATOM 814 C CA . ASN A 1 106 ? -24.678 -4.723 12.909 1.00 98.56 106 ASN A CA 1
ATOM 815 C C . ASN A 1 106 ? -24.627 -5.826 11.842 1.00 98.56 106 ASN A C 1
ATOM 817 O O . ASN A 1 106 ? -25.552 -6.632 11.784 1.00 98.56 106 ASN A O 1
ATOM 821 N N . VAL A 1 107 ? -23.575 -5.880 11.016 1.00 98.50 107 VAL A N 1
ATOM 822 C CA . VAL A 1 107 ? -23.397 -6.971 10.043 1.00 98.50 107 VAL A CA 1
ATOM 823 C C . VAL A 1 107 ? -22.797 -8.191 10.734 1.00 98.50 107 VAL A C 1
ATOM 825 O O . VAL A 1 107 ? -23.366 -9.276 10.676 1.00 98.50 107 VAL A O 1
ATOM 828 N N . ILE A 1 108 ? -21.659 -8.018 11.417 1.00 98.06 108 ILE A N 1
ATOM 829 C CA . ILE A 1 108 ? -20.961 -9.118 12.088 1.00 98.06 108 ILE A CA 1
ATOM 830 C C . ILE A 1 108 ? -20.582 -8.706 13.518 1.00 98.06 108 ILE A C 1
ATOM 832 O O . ILE A 1 108 ? -19.471 -8.211 13.749 1.00 98.06 108 ILE A O 1
ATOM 836 N N . PRO A 1 109 ? -21.446 -8.986 14.516 1.00 97.75 109 PRO A N 1
ATOM 837 C CA . PRO A 1 109 ? -21.216 -8.583 15.902 1.00 97.75 109 PRO A CA 1
ATOM 838 C C . PRO A 1 109 ? -19.906 -9.096 16.497 1.00 97.75 109 PRO A C 1
ATOM 840 O O . PRO A 1 109 ? -19.320 -8.449 17.360 1.00 97.75 109 PRO A O 1
ATOM 843 N N . THR A 1 110 ? -19.410 -10.251 16.048 1.00 97.06 110 THR A N 1
ATOM 844 C CA . THR A 1 110 ? -18.141 -10.815 16.530 1.00 97.06 110 THR A CA 1
ATOM 845 C C . THR A 1 110 ? -16.910 -10.238 15.833 1.00 97.06 110 THR A C 1
ATOM 847 O O . THR A 1 110 ? -15.822 -10.408 16.363 1.00 97.06 110 THR A O 1
ATOM 850 N N . LEU A 1 111 ? -17.043 -9.511 14.717 1.00 97.81 111 LEU A N 1
ATOM 851 C CA . LEU A 1 111 ? -15.912 -8.901 14.004 1.00 97.81 111 LEU A CA 1
ATOM 852 C C . LEU A 1 111 ? -15.673 -7.442 14.420 1.00 97.81 111 LEU A C 1
ATOM 854 O O . LEU A 1 111 ? -14.549 -6.976 14.320 1.00 97.81 111 LEU A O 1
ATOM 858 N N . ALA A 1 112 ? -16.680 -6.725 14.923 1.00 97.88 112 ALA A N 1
ATOM 859 C CA . ALA A 1 112 ? -16.522 -5.348 15.399 1.00 97.88 112 ALA A CA 1
ATOM 860 C C . ALA A 1 112 ? -17.099 -5.169 16.816 1.00 97.88 112 ALA A C 1
ATOM 862 O O . ALA A 1 112 ? -18.160 -5.724 17.119 1.00 97.88 112 ALA A O 1
ATOM 863 N N . PRO A 1 113 ? -16.436 -4.413 17.711 1.00 97.38 113 PRO A N 1
ATOM 864 C CA . PRO A 1 113 ? -16.976 -4.079 19.026 1.00 97.38 113 PRO A CA 1
ATOM 865 C C . PRO A 1 113 ? -18.341 -3.388 18.946 1.00 97.38 113 PRO A C 1
ATOM 867 O O . PRO A 1 113 ? -18.597 -2.589 18.051 1.00 97.38 113 PRO A O 1
ATOM 870 N N . LYS A 1 114 ? -19.217 -3.674 19.913 1.00 98.12 114 LYS A N 1
ATOM 871 C CA . LYS A 1 114 ? -20.488 -2.959 20.054 1.00 98.12 114 LYS A CA 1
ATOM 872 C C . LYS A 1 114 ? -20.214 -1.555 20.577 1.00 98.12 114 LYS A C 1
ATOM 874 O O . LYS A 1 114 ? -19.626 -1.433 21.646 1.00 98.12 114 LYS A O 1
ATOM 879 N N . VAL A 1 115 ? -20.684 -0.520 19.893 1.00 98.25 115 VAL A N 1
ATOM 880 C CA . VAL A 1 115 ? -20.732 0.834 20.461 1.00 98.25 115 VAL A CA 1
ATOM 881 C C . VAL A 1 115 ? -22.009 1.030 21.271 1.00 98.25 115 VAL A C 1
ATOM 883 O O . VAL A 1 115 ? -23.053 0.456 20.952 1.00 98.25 115 VAL A O 1
ATOM 886 N N . PHE A 1 116 ? -21.924 1.818 22.338 1.00 98.12 116 PHE A N 1
ATOM 887 C CA . PHE A 1 116 ? -23.053 2.088 23.225 1.00 98.12 116 PHE A CA 1
ATOM 888 C C . PHE A 1 116 ? -23.576 3.506 23.060 1.00 98.12 116 PHE A C 1
ATOM 890 O O . PHE A 1 116 ? -24.770 3.699 22.858 1.00 98.12 116 PHE A O 1
ATOM 897 N N . THR A 1 117 ? -22.686 4.490 23.155 1.00 98.00 117 THR A N 1
ATOM 898 C CA . THR A 1 117 ? -23.047 5.908 23.127 1.00 98.00 117 THR A CA 1
ATOM 899 C C . THR A 1 117 ? -21.810 6.773 22.909 1.00 98.00 117 THR A C 1
ATOM 901 O O . THR A 1 117 ? -20.676 6.292 23.008 1.00 98.00 117 THR A O 1
ATOM 904 N N . TRP A 1 118 ? -22.038 8.046 22.621 1.00 98.31 118 TRP A N 1
ATOM 905 C CA . TRP A 1 118 ? -21.018 9.069 22.492 1.00 98.31 118 TRP A CA 1
ATOM 906 C C . TRP A 1 118 ? -21.582 10.430 22.923 1.00 98.31 118 TRP A C 1
ATOM 908 O O . TRP A 1 118 ? -22.798 10.617 22.975 1.00 98.31 118 TRP A O 1
ATOM 918 N N . GLY A 1 119 ? -20.716 11.383 23.260 1.00 98.25 119 GLY A N 1
ATOM 919 C CA . GLY A 1 119 ? -21.142 12.728 23.651 1.00 98.25 119 GLY A CA 1
ATOM 920 C C . GLY A 1 119 ? -19.984 13.634 24.065 1.00 98.25 119 GLY A C 1
ATOM 921 O O . GLY A 1 119 ? -18.830 13.208 24.025 1.00 98.25 119 GLY A O 1
ATOM 922 N N . PRO A 1 120 ? -20.252 14.891 24.448 1.00 98.25 120 PRO A N 1
ATOM 923 C CA . PRO A 1 120 ? -19.240 15.767 25.022 1.00 98.25 120 PRO A CA 1
ATOM 924 C C . PRO A 1 120 ? -18.938 15.378 26.475 1.00 98.25 120 PRO A C 1
ATOM 926 O O . PRO A 1 120 ? -19.817 14.925 27.215 1.00 98.25 120 PRO A O 1
ATOM 929 N N . TYR A 1 121 ? -17.707 15.615 26.914 1.00 98.31 121 TYR A N 1
ATOM 930 C CA . TYR A 1 121 ? -17.374 15.627 28.336 1.00 98.31 121 TYR A CA 1
ATOM 931 C C . TYR A 1 121 ? -18.132 16.742 29.063 1.00 98.31 121 TYR A C 1
ATOM 933 O O . TYR A 1 121 ? -18.386 17.812 28.506 1.00 98.31 121 TYR A O 1
ATOM 941 N N . LYS A 1 122 ? -18.449 16.510 30.339 1.00 98.19 122 LYS A N 1
ATOM 942 C CA . LYS A 1 122 ? -19.015 17.538 31.219 1.00 98.19 122 LYS A CA 1
ATOM 943 C C . LYS A 1 122 ? -17.959 18.567 31.610 1.00 98.19 122 LYS A C 1
ATOM 945 O O . LYS A 1 122 ? -18.247 19.759 31.651 1.00 98.19 122 LYS A O 1
ATOM 950 N N . SER A 1 123 ? -16.748 18.092 31.903 1.00 97.38 123 SER A N 1
ATOM 951 C CA . SER A 1 123 ? -15.615 18.925 32.323 1.00 97.38 123 SER A CA 1
ATOM 952 C C . SER A 1 123 ? -15.067 19.814 31.202 1.00 97.38 123 SER A C 1
ATOM 954 O O . SER A 1 123 ? -14.517 20.879 31.475 1.00 97.38 123 SER A O 1
ATOM 956 N N . ASP A 1 124 ? -15.229 19.396 29.944 1.00 96.62 124 ASP A N 1
ATOM 957 C CA . ASP A 1 124 ? -14.751 20.118 28.766 1.00 96.62 124 ASP A CA 1
ATOM 958 C C . ASP A 1 124 ? -15.634 19.816 27.539 1.00 96.62 124 ASP A C 1
ATOM 960 O O . ASP A 1 124 ? -15.411 18.811 26.860 1.00 96.62 124 ASP A O 1
ATOM 964 N N . PRO A 1 125 ? -16.592 20.694 27.188 1.00 94.94 125 PRO A N 1
ATOM 965 C CA . PRO A 1 125 ? -17.478 20.494 26.038 1.00 94.94 125 PRO A CA 1
ATOM 966 C C . PRO A 1 125 ? -16.775 20.424 24.671 1.00 94.94 125 PRO A C 1
ATOM 968 O O . PRO A 1 125 ? -17.404 20.070 23.677 1.00 94.94 125 PRO A O 1
ATOM 971 N N . THR A 1 126 ? -15.481 20.764 24.588 1.00 95.31 126 THR A N 1
ATOM 972 C CA . THR A 1 126 ? -14.681 20.629 23.354 1.00 95.31 126 THR A CA 1
ATOM 973 C C . THR A 1 126 ? -14.058 19.235 23.194 1.00 95.31 126 THR A C 1
ATOM 975 O O . THR A 1 126 ? -13.550 18.888 22.120 1.00 95.31 126 THR A O 1
ATOM 978 N N . CYS A 1 127 ? -14.113 18.416 24.246 1.00 97.62 127 CYS A N 1
ATOM 979 C CA . CYS A 1 127 ? -13.692 17.024 24.250 1.00 97.62 127 CYS A CA 1
ATOM 980 C C . CYS A 1 127 ? -14.915 16.120 24.068 1.00 97.62 127 CYS A C 1
ATOM 982 O O . CYS A 1 127 ? -15.854 16.178 24.857 1.00 97.62 127 CYS A O 1
ATOM 984 N N . HIS A 1 128 ? -14.896 15.268 23.044 1.00 98.50 128 HIS A N 1
ATOM 985 C CA . HIS A 1 128 ? -15.967 14.302 22.787 1.00 98.50 128 HIS A CA 1
ATOM 986 C C . HIS A 1 128 ? -15.469 12.886 23.047 1.00 98.50 128 HIS A C 1
ATOM 988 O O . HIS A 1 128 ? -14.291 12.592 22.828 1.00 98.50 128 HIS A O 1
ATOM 994 N N . PHE A 1 129 ? -16.361 12.012 23.502 1.00 98.25 129 PHE A N 1
ATOM 995 C CA . PHE A 1 129 ? -16.062 10.630 23.845 1.00 98.25 129 PHE A CA 1
ATOM 996 C C . PHE A 1 129 ? -16.992 9.641 23.167 1.00 98.25 129 PHE A C 1
ATOM 998 O O . PHE A 1 129 ? -18.129 9.974 22.858 1.00 98.25 129 PHE A O 1
ATOM 1005 N N . MET A 1 130 ? -16.517 8.408 23.032 1.00 98.19 130 MET A N 1
ATOM 1006 C CA . MET A 1 130 ? -17.279 7.230 22.644 1.00 98.19 130 MET A CA 1
ATOM 1007 C C . MET A 1 130 ? -17.059 6.115 23.672 1.00 98.19 130 MET A C 1
ATOM 1009 O O . MET A 1 130 ? -15.929 5.883 24.117 1.00 98.19 130 MET A O 1
ATOM 1013 N N . LEU A 1 131 ? -18.136 5.404 24.013 1.00 98.25 131 LEU A N 1
ATOM 1014 C CA . LEU A 1 131 ? -18.108 4.170 24.797 1.00 98.25 131 LEU A CA 1
ATOM 1015 C C . LEU A 1 131 ? -18.449 2.963 23.923 1.00 98.25 131 LEU A C 1
ATOM 1017 O O . LEU A 1 131 ? -19.471 2.944 23.231 1.00 98.25 131 LEU A O 1
ATOM 1021 N N . ALA A 1 132 ? -17.627 1.923 24.025 1.00 98.25 132 ALA A N 1
ATOM 1022 C CA . ALA A 1 132 ? -17.798 0.659 23.323 1.00 98.25 132 ALA A CA 1
ATOM 1023 C C . ALA A 1 132 ? -17.527 -0.544 24.238 1.00 98.25 132 ALA A C 1
ATOM 1025 O O . ALA A 1 132 ? -16.975 -0.426 25.336 1.00 98.25 132 ALA A O 1
ATOM 1026 N N . ALA A 1 133 ? -17.924 -1.731 23.788 1.00 97.31 133 ALA A N 1
ATOM 1027 C CA . ALA A 1 133 ? -17.582 -2.989 24.431 1.00 97.31 133 ALA A CA 1
ATOM 1028 C C . ALA A 1 133 ? -16.062 -3.173 24.402 1.00 97.31 133 ALA A C 1
ATOM 1030 O O . ALA A 1 133 ? -15.439 -3.074 23.344 1.00 97.31 133 ALA A O 1
ATOM 1031 N N . PHE A 1 134 ? -15.465 -3.444 25.562 1.00 97.00 134 PHE A N 1
ATOM 1032 C CA . PHE A 1 134 ? -14.037 -3.712 25.630 1.00 97.00 134 PHE A CA 1
ATOM 1033 C C . PHE A 1 134 ? -13.719 -5.082 25.030 1.00 97.00 134 PHE A C 1
ATOM 1035 O O . PHE A 1 134 ? -14.373 -6.070 25.364 1.00 97.00 134 PHE A O 1
ATOM 1042 N N . ARG A 1 135 ? -12.684 -5.137 24.189 1.00 95.25 135 ARG A N 1
ATOM 1043 C CA . ARG A 1 135 ? -12.086 -6.382 23.702 1.00 95.25 135 ARG A CA 1
ATOM 1044 C C . ARG A 1 135 ? -10.607 -6.384 24.005 1.00 95.25 135 ARG A C 1
ATOM 1046 O O . ARG A 1 135 ? -9.906 -5.417 23.713 1.00 95.25 135 ARG A O 1
ATOM 1053 N N . GLU A 1 136 ? -10.148 -7.471 24.603 1.00 93.88 136 GLU A N 1
ATOM 1054 C CA . GLU A 1 136 ? -8.739 -7.629 24.922 1.00 93.88 136 GLU A CA 1
ATOM 1055 C C . GLU A 1 136 ? -7.980 -8.059 23.667 1.00 93.88 136 GLU A C 1
ATOM 1057 O O . GLU A 1 136 ? -8.321 -9.057 23.037 1.00 93.88 136 GLU A O 1
ATOM 1062 N N . VAL A 1 137 ? -6.971 -7.280 23.282 1.00 94.44 137 VAL A N 1
ATOM 1063 C CA . VAL A 1 137 ? -6.154 -7.542 22.093 1.00 94.44 137 VAL A CA 1
ATOM 1064 C C . VAL A 1 137 ? -5.202 -8.710 22.358 1.00 94.44 137 VAL A C 1
ATOM 1066 O O . VAL A 1 137 ? -4.364 -8.639 23.256 1.00 94.44 137 VAL A O 1
ATOM 1069 N N . GLY A 1 138 ? -5.320 -9.766 21.553 1.00 93.81 138 GLY A N 1
ATOM 1070 C CA . GLY A 1 138 ? -4.390 -10.892 21.486 1.00 93.81 138 GLY A CA 1
ATOM 1071 C C . GLY A 1 138 ? -3.356 -10.724 20.366 1.00 93.81 138 GLY A C 1
ATOM 1072 O O . GLY A 1 138 ? -2.565 -9.782 20.362 1.00 93.81 138 GLY A O 1
ATOM 1073 N N . GLN A 1 139 ? -3.346 -11.656 19.410 1.00 92.69 139 GLN A N 1
ATOM 1074 C CA . GLN A 1 139 ? -2.480 -11.607 18.234 1.00 92.69 139 GLN A CA 1
ATOM 1075 C C . GLN A 1 139 ? -2.870 -10.443 17.315 1.00 92.69 139 GLN A C 1
ATOM 1077 O O . GLN A 1 139 ? -4.043 -10.257 16.999 1.00 92.69 139 GLN A O 1
ATOM 1082 N N . GLN A 1 140 ? -1.876 -9.700 16.835 1.00 92.19 140 GLN A N 1
ATOM 1083 C CA . GLN A 1 140 ? -2.078 -8.563 15.947 1.00 92.19 140 GLN A CA 1
ATOM 1084 C C . GLN A 1 140 ? -0.942 -8.482 14.905 1.00 92.19 140 GLN A C 1
ATOM 1086 O O . GLN A 1 140 ? 0.229 -8.388 15.287 1.00 92.19 140 GLN A O 1
ATOM 1091 N N . PRO A 1 141 ? -1.248 -8.521 13.594 1.00 93.38 141 PRO A N 1
ATOM 1092 C CA . PRO A 1 141 ? -2.561 -8.808 13.008 1.00 93.38 141 PRO A CA 1
ATOM 1093 C C . PRO A 1 141 ? -3.001 -10.267 13.268 1.00 93.38 141 PRO A C 1
ATOM 1095 O O . PRO A 1 141 ? -2.154 -11.107 13.590 1.00 93.38 141 PRO A O 1
ATOM 1098 N N . PRO A 1 142 ? -4.299 -10.593 13.130 1.00 95.88 142 PRO A N 1
ATOM 1099 C CA . PRO A 1 142 ? -4.784 -11.966 13.262 1.00 95.88 142 PRO A CA 1
ATOM 1100 C C . PRO A 1 142 ? -4.244 -12.864 12.138 1.00 95.88 142 PRO A C 1
ATOM 1102 O O . PRO A 1 142 ? -3.864 -12.372 11.079 1.00 95.88 142 PRO A O 1
ATOM 1105 N N . GLU A 1 143 ? -4.237 -14.186 12.339 1.00 94.12 143 GLU A N 1
ATOM 1106 C CA . GLU A 1 143 ? -3.742 -15.140 11.334 1.00 94.12 143 GLU A CA 1
ATOM 1107 C C . GLU A 1 143 ? -4.472 -14.984 9.973 1.00 94.12 143 GLU A C 1
ATOM 1109 O O . GLU A 1 143 ? -5.708 -14.867 9.942 1.00 94.12 143 GLU A O 1
ATOM 1114 N N . PRO A 1 144 ? -3.726 -14.967 8.847 1.00 95.50 144 PRO A N 1
ATOM 1115 C CA . PRO A 1 144 ? -4.254 -14.638 7.525 1.00 95.50 144 PRO A CA 1
ATOM 1116 C C . PRO A 1 144 ? -5.499 -15.398 7.066 1.00 95.50 144 PRO A C 1
ATOM 1118 O O . PRO A 1 144 ? -6.399 -14.778 6.494 1.00 95.50 144 PRO A O 1
ATOM 1121 N N . VAL A 1 145 ? -5.565 -16.719 7.256 1.00 96.50 145 VAL A N 1
ATOM 1122 C CA . VAL A 1 145 ? -6.631 -17.565 6.696 1.00 96.50 145 VAL A CA 1
ATOM 1123 C C . VAL A 1 145 ? -7.965 -17.221 7.344 1.00 96.50 145 VAL A C 1
ATOM 1125 O O . VAL A 1 145 ? -8.928 -16.892 6.648 1.00 96.50 145 VAL A O 1
ATOM 1128 N N . ARG A 1 146 ? -8.022 -17.242 8.681 1.00 97.50 146 ARG A N 1
ATOM 1129 C CA . ARG A 1 146 ? -9.269 -16.950 9.406 1.00 97.50 146 ARG A CA 1
ATOM 1130 C C . ARG A 1 146 ? -9.662 -15.486 9.255 1.00 97.50 146 ARG A C 1
ATOM 1132 O O . ARG A 1 146 ? -10.832 -15.196 9.016 1.00 97.50 146 ARG A O 1
ATOM 1139 N N . PHE A 1 147 ? -8.703 -14.565 9.363 1.00 98.38 147 PHE A N 1
ATOM 1140 C CA . PHE A 1 147 ? -8.984 -13.133 9.271 1.00 98.38 147 PHE A CA 1
ATOM 1141 C C . PHE A 1 147 ? -9.617 -12.749 7.935 1.00 98.38 147 PHE A C 1
ATOM 1143 O O . PHE A 1 147 ? -10.669 -12.112 7.898 1.00 98.38 147 PHE A O 1
ATOM 1150 N N . THR A 1 148 ? -9.002 -13.169 6.832 1.00 98.38 148 THR A N 1
ATOM 1151 C CA . THR A 1 148 ? -9.457 -12.785 5.492 1.00 98.38 148 THR A CA 1
ATOM 1152 C C . THR A 1 148 ? -10.771 -13.457 5.106 1.00 98.38 148 THR A C 1
ATOM 1154 O O . THR A 1 148 ? -11.574 -12.837 4.411 1.00 98.38 148 THR A O 1
ATOM 1157 N N . ALA A 1 149 ? -11.051 -14.662 5.619 1.00 98.56 149 ALA A N 1
ATOM 1158 C CA . ALA A 1 149 ? -12.363 -15.293 5.492 1.00 98.56 149 ALA A CA 1
ATOM 1159 C C . ALA A 1 149 ? -13.460 -14.472 6.191 1.00 98.56 149 ALA A C 1
ATOM 1161 O O . ALA A 1 149 ? -14.507 -14.209 5.598 1.00 98.56 149 ALA A O 1
ATOM 1162 N N . ARG A 1 150 ? -13.205 -13.994 7.418 1.00 98.50 150 ARG A N 1
ATOM 1163 C CA . ARG A 1 150 ? -14.145 -13.139 8.169 1.00 98.50 150 ARG A CA 1
ATOM 1164 C C . ARG A 1 150 ? -14.322 -11.758 7.531 1.00 98.50 150 ARG A C 1
ATOM 1166 O O . ARG A 1 150 ? -15.440 -11.252 7.485 1.00 98.50 150 ARG A O 1
ATOM 1173 N N . LEU A 1 151 ? -13.255 -11.175 6.987 1.00 98.69 151 LEU A N 1
ATOM 1174 C CA . LEU A 1 151 ? -13.328 -9.917 6.240 1.00 98.69 151 LEU A CA 1
ATOM 1175 C C . LEU A 1 151 ? -14.147 -10.070 4.948 1.00 98.69 151 LEU A C 1
ATOM 1177 O O . LEU A 1 151 ? -15.020 -9.258 4.655 1.00 98.69 151 LEU A O 1
ATOM 1181 N N . ALA A 1 152 ? -13.916 -11.141 4.187 1.00 98.69 152 ALA A N 1
ATOM 1182 C CA . ALA A 1 152 ? -14.705 -11.430 2.993 1.00 98.69 152 ALA A CA 1
ATOM 1183 C C . ALA A 1 152 ? -16.178 -11.693 3.333 1.00 98.69 152 ALA A C 1
ATOM 1185 O O . ALA A 1 152 ? -17.061 -11.276 2.585 1.00 98.69 152 ALA A O 1
ATOM 1186 N N . GLN A 1 153 ? -16.450 -12.343 4.469 1.00 98.75 153 GLN A N 1
ATOM 1187 C CA . GLN A 1 153 ? -17.805 -12.529 4.979 1.00 98.75 153 GLN A CA 1
ATOM 1188 C C . GLN A 1 153 ? -18.499 -11.187 5.236 1.00 98.75 153 GLN A C 1
ATOM 1190 O O . GLN A 1 153 ? -19.599 -10.991 4.731 1.00 98.75 153 GLN A O 1
ATOM 1195 N N . LEU A 1 154 ? -17.842 -10.235 5.912 1.00 98.81 154 LEU A N 1
ATOM 1196 C CA . LEU A 1 154 ? -18.374 -8.878 6.114 1.00 98.81 154 LEU A CA 1
ATOM 1197 C C . LEU A 1 154 ? -18.753 -8.224 4.780 1.00 98.81 154 LEU A C 1
ATOM 1199 O O . LEU A 1 154 ? -19.855 -7.694 4.614 1.00 98.81 154 LEU A O 1
ATOM 1203 N N . HIS A 1 155 ? -17.852 -8.288 3.801 1.00 98.81 155 HIS A N 1
ATOM 1204 C CA . HIS A 1 155 ? -18.095 -7.685 2.495 1.00 98.81 155 HIS A CA 1
ATOM 1205 C C . HIS A 1 155 ? -19.240 -8.368 1.746 1.00 98.81 155 HIS A C 1
ATOM 1207 O O . HIS A 1 155 ? -20.006 -7.685 1.074 1.00 98.81 155 HIS A O 1
ATOM 1213 N N . LYS A 1 156 ? -19.413 -9.686 1.875 1.00 98.62 156 LYS A N 1
ATOM 1214 C CA . LYS A 1 156 ? -20.519 -10.421 1.243 1.00 98.62 156 LYS A CA 1
ATOM 1215 C C . LYS A 1 156 ? -21.862 -10.186 1.935 1.00 98.62 156 LYS A C 1
ATOM 1217 O O . LYS A 1 156 ? -22.848 -9.961 1.241 1.00 98.62 156 LYS A O 1
ATOM 1222 N N . GLU A 1 157 ? -21.893 -10.212 3.264 1.00 98.56 157 GLU A N 1
ATOM 1223 C CA . GLU A 1 157 ? -23.122 -10.152 4.071 1.00 98.56 157 GLU A CA 1
ATOM 1224 C C . GLU A 1 157 ? -23.638 -8.729 4.295 1.00 98.56 157 GLU A C 1
ATOM 1226 O O . GLU A 1 157 ? -24.827 -8.537 4.538 1.00 98.56 157 GLU A O 1
ATOM 1231 N N . SER A 1 158 ? -22.775 -7.715 4.192 1.00 98.56 158 SER A N 1
ATOM 1232 C CA . SER A 1 158 ? -23.205 -6.319 4.314 1.00 98.56 158 SER A CA 1
ATOM 1233 C C . SER A 1 158 ? -24.235 -5.945 3.247 1.00 98.56 158 SER A C 1
ATOM 1235 O O . SER A 1 158 ? -24.119 -6.339 2.088 1.00 98.56 158 SER A O 1
ATOM 1237 N N . VAL A 1 159 ? -25.221 -5.128 3.603 1.00 98.38 159 VAL A N 1
ATOM 1238 C CA . VAL A 1 159 ? -26.227 -4.619 2.664 1.00 98.38 159 VAL A CA 1
ATOM 1239 C C . VAL A 1 159 ? -26.277 -3.108 2.799 1.00 98.38 159 VAL A C 1
ATOM 1241 O O . VAL A 1 159 ? -26.528 -2.599 3.889 1.00 98.38 159 VAL A O 1
ATOM 1244 N N . SER A 1 160 ? -26.024 -2.391 1.701 1.00 98.44 160 SER A N 1
ATOM 1245 C CA . SER A 1 160 ? -26.184 -0.937 1.690 1.00 98.44 160 SER A CA 1
ATOM 1246 C C . SER A 1 160 ? -27.632 -0.574 2.017 1.00 98.44 160 SER A C 1
ATOM 1248 O O . SER A 1 160 ? -28.534 -1.104 1.364 1.00 98.44 160 SER A O 1
ATOM 1250 N N . PRO A 1 161 ? -27.884 0.341 2.972 1.00 98.06 161 PRO A N 1
ATOM 1251 C CA . PRO A 1 161 ? -29.240 0.707 3.377 1.00 98.06 161 PRO A CA 1
ATOM 1252 C C . PRO A 1 161 ? -30.041 1.356 2.240 1.00 98.06 161 PRO A C 1
ATOM 1254 O O . PRO A 1 161 ? -31.264 1.412 2.306 1.00 98.06 161 PRO A O 1
ATOM 1257 N N . THR A 1 162 ? -29.363 1.835 1.195 1.00 98.12 162 THR A N 1
ATOM 1258 C CA . THR A 1 162 ? -29.972 2.434 0.000 1.00 98.12 162 THR A CA 1
ATOM 1259 C C . THR A 1 162 ? -29.775 1.584 -1.256 1.00 98.12 162 THR A C 1
ATOM 1261 O O . THR A 1 162 ? -30.257 1.955 -2.322 1.00 98.12 162 THR A O 1
ATOM 1264 N N . GLY A 1 163 ? -29.032 0.477 -1.164 1.00 98.12 163 GLY A N 1
ATOM 1265 C CA . GLY A 1 163 ? -28.547 -0.273 -2.325 1.00 98.12 163 GLY A CA 1
ATOM 1266 C C . GLY A 1 163 ? -27.428 0.425 -3.115 1.00 98.12 163 GLY A C 1
ATOM 1267 O O . GLY A 1 163 ? -26.987 -0.125 -4.119 1.00 98.12 163 GLY A O 1
ATOM 1268 N N . LYS A 1 164 ? -26.950 1.597 -2.667 1.00 98.69 164 LYS A N 1
ATOM 1269 C CA . LYS A 1 164 ? -25.966 2.447 -3.364 1.00 98.69 164 LYS A CA 1
ATOM 1270 C C . LYS A 1 164 ? -24.603 2.479 -2.668 1.00 98.69 164 LYS A C 1
ATOM 1272 O O . LYS A 1 164 ? -24.481 2.066 -1.511 1.00 98.69 164 LYS A O 1
ATOM 1277 N N . PHE A 1 165 ? -23.584 2.986 -3.359 1.00 98.88 165 PHE A N 1
ATOM 1278 C CA . PHE A 1 165 ? -22.280 3.314 -2.774 1.00 98.88 165 PHE A CA 1
ATOM 1279 C C . PHE A 1 165 ? -22.353 4.618 -1.976 1.00 98.88 165 PHE A C 1
ATOM 1281 O O . PHE A 1 165 ? -23.146 5.499 -2.313 1.00 98.88 165 PHE A O 1
ATOM 1288 N N . GLY A 1 166 ? -21.500 4.741 -0.959 1.00 98.44 166 GLY A N 1
ATOM 1289 C CA . GLY A 1 166 ? -21.380 5.923 -0.106 1.00 98.44 166 GLY A CA 1
ATOM 1290 C C . GLY A 1 166 ? -21.755 5.668 1.355 1.00 98.44 166 GLY A C 1
ATOM 1291 O O . GLY A 1 166 ? -21.722 4.530 1.838 1.00 98.44 166 GLY A O 1
ATOM 1292 N N . PHE A 1 167 ? -22.067 6.737 2.083 1.00 98.50 167 PHE A N 1
ATOM 1293 C CA . PHE A 1 167 ? -22.412 6.691 3.502 1.00 98.50 167 PHE A CA 1
ATOM 1294 C C . PHE A 1 167 ? -23.306 7.874 3.888 1.00 98.50 167 PHE A C 1
ATOM 1296 O O . PHE A 1 167 ? -23.382 8.882 3.190 1.00 98.50 167 PHE A O 1
ATOM 1303 N N . HIS A 1 168 ? -24.000 7.766 5.018 1.00 98.00 168 HIS A N 1
ATOM 1304 C CA . HIS A 1 168 ? -24.947 8.796 5.461 1.00 98.00 168 HIS A CA 1
ATOM 1305 C C . HIS A 1 168 ? -24.270 10.051 6.042 1.00 98.00 168 HIS A C 1
ATOM 1307 O O . HIS A 1 168 ? -24.935 11.068 6.223 1.00 98.00 168 HIS A O 1
ATOM 1313 N N . LEU A 1 169 ? -22.967 9.985 6.322 1.00 97.31 169 LEU A N 1
ATOM 1314 C CA . LEU A 1 169 ? -22.143 11.094 6.792 1.00 97.31 169 LEU A CA 1
ATOM 1315 C C . LEU A 1 169 ? -20.732 10.997 6.209 1.00 97.31 169 LEU A C 1
ATOM 1317 O O . LEU A 1 169 ? -20.328 9.940 5.725 1.00 97.31 169 LEU A O 1
ATOM 1321 N N . LYS A 1 170 ? -19.973 12.094 6.291 1.00 97.12 170 LYS A N 1
ATOM 1322 C CA . LYS A 1 170 ? -18.542 12.117 5.953 1.00 97.12 170 LYS A CA 1
ATOM 1323 C C . LYS A 1 170 ? -17.748 11.403 7.028 1.00 97.12 170 LYS A C 1
ATOM 1325 O O . LYS A 1 170 ? -17.769 11.839 8.180 1.00 97.12 170 LYS A O 1
ATOM 1330 N N . THR A 1 171 ? -17.012 10.357 6.666 1.00 96.94 171 THR A N 1
ATOM 1331 C CA . THR A 1 171 ? -16.102 9.723 7.626 1.00 96.94 171 THR A CA 1
ATOM 1332 C C . THR A 1 171 ? -14.846 10.565 7.835 1.00 96.94 171 THR A C 1
ATOM 1334 O O . THR A 1 171 ? -14.586 11.533 7.114 1.00 96.94 171 THR A O 1
ATOM 1337 N N . MET A 1 172 ? -14.059 10.216 8.854 1.00 95.75 172 MET A N 1
ATOM 1338 C CA . MET A 1 172 ? -12.945 11.040 9.320 1.00 95.75 172 MET A CA 1
ATOM 1339 C C . MET A 1 172 ? -11.624 10.263 9.315 1.00 95.75 172 MET A C 1
ATOM 1341 O O . MET A 1 172 ? -11.484 9.243 9.986 1.00 95.75 172 MET A O 1
ATOM 1345 N N . ALA A 1 173 ? -10.612 10.775 8.611 1.00 92.62 173 ALA A N 1
ATOM 1346 C CA . ALA A 1 173 ? -9.232 10.296 8.694 1.00 92.62 173 ALA A CA 1
ATOM 1347 C C . ALA A 1 173 ? -8.405 11.238 9.574 1.00 92.62 173 ALA A C 1
ATOM 1349 O O . ALA A 1 173 ? -7.818 12.210 9.098 1.00 92.62 173 ALA A O 1
ATOM 1350 N N . GLY A 1 174 ? -8.392 10.973 10.883 1.00 89.31 174 GLY A N 1
ATOM 1351 C CA . GLY A 1 174 ? -7.952 11.994 11.833 1.00 89.31 174 GLY A CA 1
ATOM 1352 C C . GLY A 1 174 ? -8.841 13.240 11.678 1.00 89.31 174 GLY A C 1
ATOM 1353 O O . GLY A 1 174 ? -10.057 13.085 11.577 1.00 89.31 174 GLY A O 1
ATOM 1354 N N . PRO A 1 175 ? -8.287 14.460 11.605 1.00 91.19 175 PRO A N 1
ATOM 1355 C CA . PRO A 1 175 ? -9.074 15.671 11.372 1.00 91.19 175 PRO A CA 1
ATOM 1356 C C . PRO A 1 175 ? -9.545 15.859 9.914 1.00 91.19 175 PRO A C 1
ATOM 1358 O O . PRO A 1 175 ? -10.257 16.824 9.637 1.00 91.19 175 PRO A O 1
ATOM 1361 N N . ILE A 1 176 ? -9.174 14.980 8.972 1.00 94.00 176 ILE A N 1
ATOM 1362 C CA . ILE A 1 176 ? -9.568 15.102 7.558 1.00 94.00 176 ILE A CA 1
ATOM 1363 C C . ILE A 1 176 ? -10.988 14.565 7.358 1.00 94.00 176 ILE A C 1
ATOM 1365 O O . ILE A 1 176 ? -11.234 13.377 7.566 1.00 94.00 176 ILE A O 1
ATOM 1369 N N . LYS A 1 177 ? -11.895 15.417 6.871 1.00 95.12 177 LYS A N 1
ATOM 1370 C CA . LYS A 1 177 ? -13.218 15.012 6.367 1.00 95.12 177 LYS A CA 1
ATOM 1371 C C . LYS A 1 177 ? -13.064 14.261 5.045 1.00 95.12 177 LYS A C 1
ATOM 1373 O O . LYS A 1 177 ? -12.456 14.778 4.117 1.00 95.12 177 LYS A O 1
ATOM 1378 N N . GLN A 1 178 ? -13.605 13.054 4.939 1.00 94.44 178 GLN A N 1
ATOM 1379 C CA . GLN A 1 178 ? -13.540 12.243 3.722 1.00 94.44 178 GLN A CA 1
ATOM 1380 C C . GLN A 1 178 ? -14.827 12.432 2.914 1.00 94.44 178 GLN A C 1
ATOM 1382 O O . GLN A 1 178 ? -15.920 12.287 3.447 1.00 94.44 178 GLN A O 1
ATOM 1387 N N . HIS A 1 179 ? -14.705 12.777 1.630 1.00 95.94 179 HIS A N 1
ATOM 1388 C CA . HIS A 1 179 ? -15.846 12.957 0.719 1.00 95.94 179 HIS A CA 1
ATOM 1389 C C . HIS A 1 179 ? -16.321 11.609 0.150 1.00 95.94 179 HIS A C 1
ATOM 1391 O O . HIS A 1 179 ? -16.347 11.405 -1.061 1.00 95.94 179 HIS A O 1
ATOM 1397 N N . ASN A 1 180 ? -16.616 10.665 1.042 1.00 93.88 180 ASN A N 1
ATOM 1398 C CA . ASN A 1 180 ? -17.152 9.334 0.742 1.00 93.88 180 ASN A CA 1
ATOM 1399 C C . ASN A 1 180 ? -18.621 9.178 1.183 1.00 93.88 180 ASN A C 1
ATOM 1401 O O . ASN A 1 180 ? -19.147 8.064 1.229 1.00 93.88 180 ASN A O 1
ATOM 1405 N N . ASP A 1 181 ? -19.256 10.296 1.527 1.00 94.31 181 ASP A N 1
ATOM 1406 C CA . ASP A 1 181 ? -20.656 10.425 1.893 1.00 94.31 181 ASP A CA 1
ATOM 1407 C C . ASP A 1 181 ? -21.570 10.567 0.671 1.00 94.31 181 ASP A C 1
ATOM 1409 O O . ASP A 1 181 ? -21.135 10.586 -0.482 1.00 94.31 181 ASP A O 1
ATOM 1413 N N . GLY A 1 182 ? -22.867 10.679 0.944 1.00 94.81 182 GLY A N 1
ATOM 1414 C CA . GLY A 1 182 ? -23.894 10.691 -0.085 1.00 94.81 182 GLY A CA 1
ATOM 1415 C C . GLY A 1 182 ? -24.177 9.284 -0.599 1.00 94.81 182 GLY A C 1
ATOM 1416 O O . GLY A 1 182 ? -23.717 8.288 -0.041 1.00 94.81 182 GLY A O 1
ATOM 1417 N N . TRP A 1 183 ? -24.987 9.205 -1.652 1.00 98.12 183 TRP A N 1
ATOM 1418 C CA . TRP A 1 183 ? -25.413 7.935 -2.226 1.00 98.12 183 TRP A CA 1
ATOM 1419 C C . TRP A 1 183 ? -25.393 8.010 -3.745 1.00 98.12 183 TRP A C 1
ATOM 1421 O O . TRP A 1 183 ? -26.123 8.810 -4.329 1.00 98.12 183 TRP A O 1
ATOM 1431 N N . SER A 1 184 ? -24.608 7.144 -4.383 1.00 98.50 184 SER A N 1
ATOM 1432 C CA . SER A 1 184 ? -24.581 7.017 -5.842 1.00 98.50 184 SER A CA 1
ATOM 1433 C C . SER A 1 184 ? -24.575 5.557 -6.275 1.00 98.50 184 SER A C 1
ATOM 1435 O O . SER A 1 184 ? -23.989 4.689 -5.628 1.00 98.50 184 SER A O 1
ATOM 1437 N N . ASP A 1 185 ? -25.234 5.287 -7.398 1.00 98.25 185 ASP A N 1
ATOM 1438 C CA . ASP A 1 185 ? -25.164 3.993 -8.073 1.00 98.25 185 ASP A CA 1
ATOM 1439 C C . ASP A 1 185 ? -23.781 3.773 -8.722 1.00 98.25 185 ASP A C 1
ATOM 1441 O O . ASP A 1 185 ? -23.423 2.642 -9.038 1.00 98.25 185 ASP A O 1
ATOM 1445 N N . SER A 1 186 ? -22.980 4.834 -8.890 1.00 98.38 186 SER A N 1
ATOM 1446 C CA . SER A 1 186 ? -21.649 4.807 -9.498 1.00 98.38 186 SER A CA 1
ATOM 1447 C C . SER A 1 186 ? -20.536 4.784 -8.447 1.00 98.38 186 SER A C 1
ATOM 1449 O O . SER A 1 186 ? -20.323 5.745 -7.703 1.00 98.38 186 SER A O 1
ATOM 1451 N N . TRP A 1 187 ? -19.756 3.704 -8.433 1.00 98.75 187 TRP A N 1
ATOM 1452 C CA . TRP A 1 187 ? -18.532 3.620 -7.642 1.00 98.75 187 T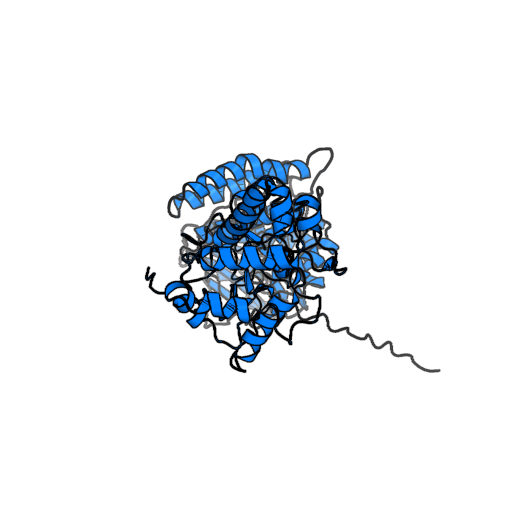RP A CA 1
ATOM 1453 C C . TRP A 1 187 ? -17.457 4.590 -8.143 1.00 98.75 187 TRP A C 1
ATOM 1455 O O . TRP A 1 187 ? -16.740 5.179 -7.336 1.00 98.75 187 TRP A O 1
ATOM 1465 N N . GLU A 1 188 ? -17.364 4.789 -9.463 1.00 98.31 188 GLU A N 1
ATOM 1466 C CA . GLU A 1 188 ? -16.457 5.774 -10.069 1.00 98.31 188 GLU A CA 1
ATOM 1467 C C . GLU A 1 188 ? -16.706 7.174 -9.494 1.00 98.31 188 GLU A C 1
ATOM 1469 O O . GLU A 1 188 ? -15.753 7.886 -9.191 1.00 98.31 188 GLU A O 1
ATOM 1474 N N . GLU A 1 189 ? -17.973 7.545 -9.297 1.00 98.12 189 GLU A N 1
ATOM 1475 C CA . GLU A 1 189 ? -18.360 8.849 -8.757 1.00 98.12 189 GLU A CA 1
ATOM 1476 C C . GLU A 1 189 ? -17.979 8.994 -7.279 1.00 98.12 189 GLU A C 1
ATOM 1478 O O . GLU A 1 189 ? -17.278 9.942 -6.924 1.00 98.12 189 GLU A O 1
ATOM 1483 N N . ILE A 1 190 ? -18.374 8.042 -6.421 1.00 98.38 190 ILE A N 1
ATOM 1484 C CA . ILE A 1 190 ? -18.039 8.091 -4.985 1.00 98.38 190 ILE A CA 1
ATOM 1485 C C . ILE A 1 190 ? -16.523 8.097 -4.784 1.00 98.38 190 ILE A C 1
ATOM 1487 O O . ILE A 1 190 ? -15.994 8.933 -4.049 1.00 98.38 190 ILE A O 1
ATOM 1491 N N . PHE A 1 191 ? -15.800 7.202 -5.461 1.00 98.50 191 PHE A N 1
ATOM 1492 C CA . PHE A 1 191 ? -14.347 7.149 -5.341 1.00 98.50 191 PHE A CA 1
ATOM 1493 C C . PHE A 1 191 ? -13.672 8.389 -5.942 1.00 98.50 191 PHE A C 1
ATOM 1495 O O . PHE A 1 191 ? -12.711 8.904 -5.367 1.00 98.50 191 PHE A O 1
ATOM 1502 N N . GLY A 1 192 ? -14.173 8.886 -7.076 1.00 97.62 192 GLY A N 1
ATOM 1503 C CA . GLY A 1 192 ? -13.674 10.091 -7.734 1.00 97.62 192 GLY A CA 1
ATOM 1504 C C . GLY A 1 192 ? -13.817 11.336 -6.860 1.00 97.62 192 GLY A C 1
ATOM 1505 O O . GLY A 1 192 ? -12.853 12.089 -6.724 1.00 97.62 192 GLY A O 1
ATOM 1506 N N . ASN A 1 193 ? -14.966 11.508 -6.200 1.00 96.00 193 ASN A N 1
ATOM 1507 C CA . ASN A 1 193 ? -15.195 12.583 -5.231 1.00 96.00 193 ASN A CA 1
ATOM 1508 C C . ASN A 1 193 ? -14.258 12.456 -4.026 1.00 96.00 193 ASN A C 1
ATOM 1510 O O . ASN A 1 193 ? -13.629 13.433 -3.612 1.00 96.00 193 ASN A O 1
ATOM 1514 N N . PHE A 1 194 ? -14.117 11.239 -3.500 1.00 97.31 194 PHE A N 1
ATOM 1515 C CA . PHE A 1 194 ? -13.299 10.975 -2.327 1.00 97.31 194 PHE A CA 1
ATOM 1516 C C . PHE A 1 194 ? -11.803 11.212 -2.583 1.00 97.31 194 PHE A C 1
ATOM 1518 O O . PHE A 1 194 ? -11.192 12.055 -1.918 1.00 97.31 194 PHE A O 1
ATOM 1525 N N . LEU A 1 195 ? -11.200 10.506 -3.546 1.00 96.19 195 LEU A N 1
ATOM 1526 C CA . LEU A 1 195 ? -9.787 10.699 -3.877 1.00 96.19 195 LEU A CA 1
ATOM 1527 C C . LEU A 1 195 ? -9.549 12.111 -4.423 1.00 96.19 195 LEU A C 1
ATOM 1529 O O . LEU A 1 195 ? -8.537 12.728 -4.099 1.00 96.19 195 LEU A O 1
ATOM 1533 N N . GLY A 1 196 ? -10.494 12.644 -5.202 1.00 93.69 196 GLY A N 1
ATOM 1534 C CA . GLY A 1 196 ? -10.429 13.992 -5.750 1.00 93.69 196 GLY A CA 1
ATOM 1535 C C . GLY A 1 196 ? -10.228 15.054 -4.673 1.00 93.69 196 GLY A C 1
ATOM 1536 O O . GLY A 1 196 ? -9.289 15.843 -4.786 1.00 93.69 196 GLY A O 1
ATOM 1537 N N . HIS A 1 197 ? -11.039 14.996 -3.612 1.00 94.62 197 HIS A N 1
ATOM 1538 C CA . HIS A 1 197 ? -10.921 15.859 -2.437 1.00 94.62 197 HIS A CA 1
ATOM 1539 C C . HIS A 1 197 ? -9.565 15.713 -1.731 1.00 94.62 197 HIS A C 1
ATOM 1541 O O . HIS A 1 197 ? -8.943 16.715 -1.386 1.00 94.62 197 HIS A O 1
ATOM 1547 N N . LEU A 1 198 ? -9.071 14.484 -1.537 1.00 93.31 198 LEU A N 1
ATOM 1548 C CA . LEU A 1 198 ? -7.772 14.271 -0.887 1.00 93.31 198 LEU A CA 1
ATOM 1549 C C . LEU A 1 198 ? -6.612 14.861 -1.699 1.00 93.31 198 LEU A C 1
ATOM 1551 O O . LEU A 1 198 ? -5.696 15.438 -1.121 1.00 93.31 198 LEU A O 1
ATOM 1555 N N . LEU A 1 199 ? -6.643 14.737 -3.027 1.00 90.62 199 LEU A N 1
ATOM 1556 C CA . LEU A 1 199 ? -5.605 15.299 -3.896 1.00 90.62 199 LEU A CA 1
ATOM 1557 C C . LEU A 1 199 ? -5.610 16.838 -3.896 1.00 90.62 199 LEU A C 1
ATOM 1559 O O . LEU A 1 199 ? -4.537 17.443 -3.972 1.00 90.62 199 LEU A O 1
ATOM 1563 N N . ASP A 1 200 ? -6.787 17.460 -3.782 1.00 89.38 200 ASP A N 1
ATOM 1564 C CA . ASP A 1 200 ? -6.914 18.920 -3.667 1.00 89.38 200 ASP A CA 1
ATOM 1565 C C . ASP A 1 200 ? -6.402 19.405 -2.306 1.00 89.38 200 ASP A C 1
ATOM 1567 O O . ASP A 1 200 ? -5.531 20.272 -2.248 1.00 89.38 200 ASP A O 1
ATOM 1571 N N . LEU A 1 201 ? -6.844 18.763 -1.217 1.00 90.06 201 LEU A N 1
ATOM 1572 C CA . LEU A 1 201 ? -6.410 19.089 0.144 1.00 90.06 201 LEU A CA 1
ATOM 1573 C C . LEU A 1 201 ? -4.900 18.908 0.330 1.00 90.06 201 LEU A C 1
ATOM 1575 O O . LEU A 1 201 ? -4.250 19.675 1.042 1.00 90.06 201 LEU A O 1
ATOM 1579 N N . ASP A 1 202 ? -4.324 17.900 -0.321 1.00 86.38 202 ASP A N 1
ATOM 1580 C CA . ASP A 1 202 ? -2.882 17.754 -0.383 1.00 86.38 202 ASP A CA 1
ATOM 1581 C C . ASP A 1 202 ? -2.233 19.019 -0.968 1.00 86.38 202 ASP A C 1
ATOM 1583 O O . ASP A 1 202 ? -1.363 19.593 -0.315 1.00 86.38 202 ASP A O 1
ATOM 1587 N N . GLY A 1 203 ? -2.699 19.517 -2.119 1.00 79.06 203 GLY A N 1
ATOM 1588 C CA . GLY A 1 203 ? -2.164 20.728 -2.761 1.00 79.06 203 GLY A CA 1
ATOM 1589 C C . GLY A 1 203 ? -2.175 21.972 -1.863 1.00 79.06 203 GLY A C 1
ATOM 1590 O O . GLY A 1 203 ? -1.263 22.791 -1.943 1.00 79.06 203 GLY A O 1
ATOM 1591 N N . GLU A 1 204 ? -3.146 22.075 -0.953 1.00 83.88 204 GLU A N 1
ATOM 1592 C CA . GLU A 1 204 ? -3.223 23.158 0.036 1.00 83.88 204 GLU A CA 1
ATOM 1593 C C . GLU A 1 204 ? -2.212 23.007 1.183 1.00 83.88 204 GLU A C 1
ATOM 1595 O O . GLU A 1 204 ? -1.693 23.997 1.703 1.00 83.88 204 GLU A O 1
ATOM 1600 N N . LYS A 1 205 ? -1.957 21.769 1.630 1.00 81.31 205 LYS A N 1
ATOM 1601 C CA . LYS A 1 205 ? -1.236 21.496 2.886 1.00 81.31 205 LYS A CA 1
ATOM 1602 C C . LYS A 1 205 ? 0.262 21.321 2.738 1.00 81.31 205 LYS A C 1
ATOM 1604 O O . LYS A 1 205 ? 0.986 21.500 3.716 1.00 81.31 205 LYS A O 1
ATOM 1609 N N . ASN A 1 206 ? 0.749 20.976 1.552 1.00 79.50 206 ASN A N 1
ATOM 1610 C CA . ASN A 1 206 ? 2.189 20.927 1.342 1.00 79.50 206 ASN A CA 1
ATOM 1611 C C . ASN A 1 206 ? 2.635 21.515 0.002 1.00 79.50 206 ASN A C 1
ATOM 1613 O O . ASN A 1 206 ? 1.825 21.758 -0.883 1.00 79.50 206 ASN A O 1
ATOM 1617 N N . LYS A 1 207 ? 3.946 21.770 -0.114 1.00 77.44 207 LYS A N 1
ATOM 1618 C CA . LYS A 1 207 ? 4.568 22.594 -1.165 1.00 77.44 207 LYS A CA 1
ATOM 1619 C C . LYS A 1 207 ? 4.105 22.232 -2.581 1.00 77.44 207 LYS A C 1
ATOM 1621 O O . LYS A 1 207 ? 3.915 21.056 -2.890 1.00 77.44 207 LYS A O 1
ATOM 1626 N N . ALA A 1 208 ? 3.993 23.258 -3.424 1.00 77.06 208 ALA A N 1
ATOM 1627 C CA . ALA A 1 208 ? 3.651 23.109 -4.832 1.00 77.06 208 ALA A CA 1
ATOM 1628 C C . ALA A 1 208 ? 4.637 22.175 -5.543 1.00 77.06 208 ALA A C 1
ATOM 1630 O O . ALA A 1 208 ? 5.852 22.284 -5.365 1.00 77.06 208 ALA A O 1
ATOM 1631 N N . TRP A 1 209 ? 4.091 21.281 -6.361 1.00 80.44 209 TRP A N 1
ATOM 1632 C CA . TRP A 1 209 ? 4.852 20.326 -7.149 1.00 80.44 209 TRP A CA 1
ATOM 1633 C C . TRP A 1 209 ? 4.207 20.194 -8.540 1.00 80.44 209 TRP A C 1
ATOM 1635 O O . TRP A 1 209 ? 3.230 19.460 -8.688 1.00 80.44 209 TRP A O 1
ATOM 1645 N N . PRO A 1 210 ? 4.714 20.919 -9.557 1.00 81.62 210 PRO A N 1
ATOM 1646 C CA . PRO A 1 210 ? 4.065 21.033 -10.867 1.00 81.62 210 PRO A CA 1
ATOM 1647 C C . PRO A 1 210 ? 3.787 19.697 -11.565 1.00 81.62 210 PRO A C 1
ATOM 1649 O O . PRO A 1 210 ? 2.696 19.493 -12.098 1.00 81.62 210 PRO A O 1
ATOM 1652 N N . GLU A 1 211 ? 4.740 18.763 -11.530 1.00 81.56 211 GLU A N 1
ATOM 1653 C CA . GLU A 1 211 ? 4.565 17.434 -12.118 1.00 81.56 211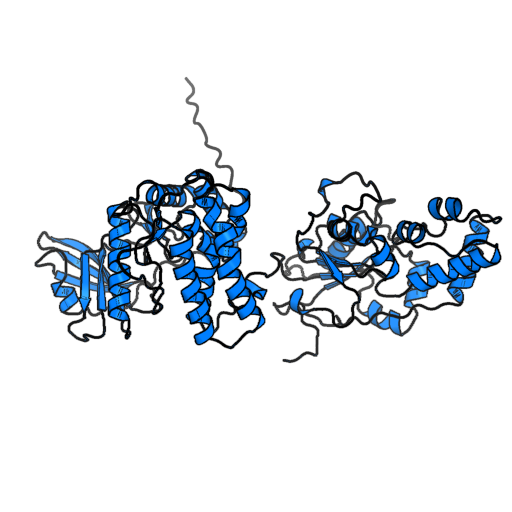 GLU A CA 1
ATOM 1654 C C . GLU A 1 211 ? 3.463 16.662 -11.388 1.00 81.56 211 GLU A C 1
ATOM 1656 O O . GLU A 1 211 ? 2.630 16.017 -12.024 1.00 81.56 211 GLU A O 1
ATOM 1661 N N . PHE A 1 212 ? 3.404 16.772 -10.058 1.00 81.69 212 PHE A N 1
ATOM 1662 C CA . PHE A 1 212 ? 2.361 16.125 -9.272 1.00 81.69 212 PHE A CA 1
ATOM 1663 C C . PHE A 1 212 ? 0.980 16.722 -9.552 1.00 81.69 212 PHE A C 1
ATOM 1665 O O . PHE A 1 212 ? 0.025 15.963 -9.675 1.00 81.69 212 PHE A O 1
ATOM 1672 N N . GLU A 1 213 ? 0.859 18.035 -9.759 1.00 84.12 213 GLU A N 1
ATOM 1673 C CA . GLU A 1 213 ? -0.407 18.665 -10.166 1.00 84.12 213 GLU A CA 1
ATOM 1674 C C . GLU A 1 213 ? -0.904 18.146 -11.526 1.00 84.12 213 GLU A C 1
ATOM 1676 O O . GLU A 1 213 ? -2.090 17.838 -11.691 1.00 84.12 213 GLU A O 1
ATOM 1681 N N . HIS A 1 214 ? 0.004 17.944 -12.488 1.00 85.25 214 HIS A N 1
ATOM 1682 C CA . HIS A 1 214 ? -0.352 17.324 -13.765 1.00 85.25 214 HIS A CA 1
ATOM 1683 C C . HIS A 1 214 ? -0.843 15.877 -13.582 1.00 85.25 214 HIS A C 1
ATOM 1685 O O . HIS A 1 214 ? -1.871 15.483 -14.143 1.00 85.25 214 HIS A O 1
ATOM 1691 N N . ILE A 1 215 ? -0.158 15.091 -12.745 1.00 87.50 215 ILE A N 1
ATOM 1692 C CA . ILE A 1 215 ? -0.552 13.711 -12.433 1.00 87.50 215 ILE A CA 1
ATOM 1693 C C . ILE A 1 215 ? -1.875 13.656 -11.657 1.00 87.50 215 ILE A C 1
ATOM 1695 O O . ILE A 1 215 ? -2.697 12.786 -11.952 1.00 87.50 215 ILE A O 1
ATOM 1699 N N . LYS A 1 216 ? -2.146 14.584 -10.727 1.00 88.50 216 LYS A N 1
ATOM 1700 C CA . LYS A 1 216 ? -3.447 14.702 -10.041 1.00 88.50 216 LYS A CA 1
ATOM 1701 C C . LYS A 1 216 ? -4.571 14.872 -11.052 1.00 88.50 216 LYS A C 1
ATOM 1703 O O . LYS A 1 216 ? -5.554 14.130 -11.008 1.00 88.50 216 LYS A O 1
ATOM 1708 N N . TYR A 1 217 ? -4.403 15.804 -11.990 1.00 89.62 217 TYR A N 1
ATOM 1709 C CA . TYR A 1 217 ? -5.381 16.047 -13.044 1.00 89.62 217 TYR A CA 1
ATOM 1710 C C . TYR A 1 217 ? -5.616 14.794 -13.899 1.00 89.62 217 TYR A C 1
ATOM 1712 O O . TYR A 1 217 ? -6.759 14.350 -14.031 1.00 89.62 217 TYR A O 1
ATOM 1720 N N . LEU A 1 218 ? -4.549 14.164 -14.410 1.00 92.81 218 LEU A N 1
ATOM 1721 C CA . LEU A 1 218 ? -4.656 12.927 -15.193 1.00 92.81 218 LEU A CA 1
ATOM 1722 C C . LEU A 1 218 ? -5.291 11.782 -14.394 1.00 92.81 218 LEU A C 1
ATOM 1724 O O . LEU A 1 218 ? -6.077 11.009 -14.944 1.00 92.81 218 LEU A O 1
ATOM 1728 N N . THR A 1 219 ? -5.008 11.693 -13.094 1.00 93.44 219 THR A N 1
ATOM 1729 C CA . THR A 1 219 ? -5.604 10.680 -12.217 1.00 93.44 219 THR A CA 1
ATOM 1730 C C . THR A 1 219 ? -7.120 10.839 -12.157 1.00 93.44 219 THR A C 1
ATOM 1732 O O . THR A 1 219 ? -7.847 9.866 -12.372 1.00 93.44 219 THR A O 1
ATOM 1735 N N . LYS A 1 220 ? -7.599 12.075 -11.955 1.00 92.56 220 LYS A N 1
ATOM 1736 C CA . LYS A 1 220 ? -9.030 12.406 -11.900 1.00 92.56 220 LYS A CA 1
ATOM 1737 C C . LYS A 1 220 ? -9.740 12.158 -13.232 1.00 92.56 220 LYS A C 1
ATOM 1739 O O . LYS A 1 220 ? -10.790 11.526 -13.252 1.00 92.56 220 LYS A O 1
ATOM 1744 N N . VAL A 1 221 ? -9.175 12.632 -14.345 1.00 94.62 221 VAL A N 1
ATOM 1745 C CA . VAL A 1 221 ? -9.894 12.671 -15.636 1.00 94.62 221 VAL A CA 1
ATOM 1746 C C . VAL A 1 221 ? -9.623 11.478 -16.556 1.00 94.62 221 VAL A C 1
ATOM 1748 O O . VAL A 1 221 ? -10.378 11.263 -17.503 1.00 94.62 221 VAL A O 1
ATOM 1751 N N . ARG A 1 222 ? -8.553 10.704 -16.323 1.00 95.00 222 ARG A N 1
ATOM 1752 C CA . ARG A 1 222 ? -8.189 9.534 -17.146 1.00 95.00 222 ARG A CA 1
ATOM 1753 C C . ARG A 1 222 ? -8.140 8.243 -16.341 1.00 95.00 222 ARG A C 1
ATOM 1755 O O . ARG A 1 222 ? -8.809 7.286 -16.720 1.00 95.00 222 ARG A O 1
ATOM 1762 N N . VAL A 1 223 ? -7.361 8.205 -15.259 1.00 96.56 223 VAL A N 1
ATOM 1763 C CA . VAL A 1 223 ? -7.061 6.949 -14.543 1.00 96.56 223 VAL A CA 1
ATOM 1764 C C . VAL A 1 223 ? -8.293 6.405 -13.824 1.00 96.56 223 VAL A C 1
ATOM 1766 O O . VAL A 1 223 ? -8.647 5.248 -14.043 1.00 96.56 223 VAL A O 1
ATOM 1769 N N . ILE A 1 224 ? -8.979 7.232 -13.025 1.00 97.88 224 ILE A N 1
ATOM 1770 C CA . ILE A 1 224 ? -10.208 6.834 -12.320 1.00 97.88 224 ILE A CA 1
ATOM 1771 C C . ILE A 1 224 ? -11.261 6.300 -13.311 1.00 97.88 224 ILE A C 1
ATOM 1773 O O . ILE A 1 224 ? -11.668 5.146 -13.154 1.00 97.88 224 ILE A O 1
ATOM 1777 N N . PRO A 1 225 ? -11.639 7.034 -14.380 1.00 98.12 225 PRO A N 1
ATOM 1778 C CA . PRO A 1 225 ? -12.564 6.515 -15.386 1.00 98.12 225 PRO A CA 1
ATOM 1779 C C . PRO A 1 225 ? -12.105 5.218 -16.054 1.00 98.12 225 PRO A C 1
ATOM 1781 O O . PRO A 1 225 ? -12.897 4.291 -16.211 1.00 98.12 225 PRO A O 1
ATOM 1784 N N . ARG A 1 226 ? -10.826 5.123 -16.449 1.00 98.12 226 ARG A N 1
ATOM 1785 C CA . ARG A 1 226 ? -10.296 3.941 -17.148 1.00 98.12 226 ARG A CA 1
ATOM 1786 C C . ARG A 1 226 ? -10.343 2.695 -16.271 1.00 98.12 226 ARG A C 1
ATOM 1788 O O . ARG A 1 226 ? -10.594 1.622 -16.808 1.00 98.12 226 ARG A O 1
ATOM 1795 N N . LEU A 1 227 ? -10.085 2.824 -14.972 1.00 98.12 227 LEU A N 1
ATOM 1796 C CA . LEU A 1 227 ? -9.970 1.682 -14.065 1.00 98.12 227 LEU A CA 1
ATOM 1797 C C . LEU A 1 227 ? -11.279 1.327 -13.357 1.00 98.12 227 LEU A C 1
ATOM 1799 O O . LEU A 1 227 ? -11.495 0.157 -13.049 1.00 98.12 227 LEU A O 1
ATOM 1803 N N . LEU A 1 228 ? -12.147 2.306 -13.078 1.00 98.62 228 LEU A N 1
ATOM 1804 C CA . LEU A 1 228 ? -13.346 2.080 -12.264 1.00 98.62 228 LEU A CA 1
ATOM 1805 C C . LEU A 1 228 ? -14.625 1.939 -13.082 1.00 98.62 228 LEU A C 1
ATOM 1807 O O . LEU A 1 228 ? -15.454 1.099 -12.740 1.00 98.62 228 LEU A O 1
ATOM 1811 N N . ARG A 1 229 ? -14.774 2.673 -14.191 1.00 98.25 229 ARG A N 1
ATOM 1812 C CA . ARG A 1 229 ? -15.959 2.548 -15.055 1.00 98.25 229 ARG A CA 1
ATOM 1813 C C . ARG A 1 229 ? -16.183 1.128 -15.579 1.00 98.25 229 ARG A C 1
ATOM 1815 O O . ARG A 1 229 ? -17.338 0.705 -15.622 1.00 98.25 229 ARG A O 1
ATOM 1822 N N . PRO A 1 230 ? -15.137 0.365 -15.972 1.00 98.44 230 PRO A N 1
ATOM 1823 C CA . PRO A 1 230 ? -15.314 -1.014 -16.410 1.00 98.44 230 PRO A CA 1
ATOM 1824 C C . PRO A 1 230 ? -16.029 -1.908 -15.391 1.00 98.44 230 PRO A C 1
ATOM 1826 O O . PRO A 1 230 ? -16.800 -2.763 -15.806 1.00 98.44 230 PRO A O 1
ATOM 1829 N N . LEU A 1 231 ? -15.875 -1.675 -14.083 1.00 98.44 231 LEU A N 1
ATOM 1830 C CA . LEU A 1 231 ? -16.514 -2.495 -13.040 1.00 98.44 231 LEU A CA 1
ATOM 1831 C C . LEU A 1 231 ? -18.052 -2.509 -13.126 1.00 98.44 231 LEU A C 1
ATOM 1833 O O . LEU A 1 231 ? -18.693 -3.425 -12.614 1.00 98.44 231 LEU A O 1
ATOM 1837 N N . GLN A 1 232 ? -18.647 -1.484 -13.743 1.00 98.06 232 GLN A N 1
ATOM 1838 C CA . GLN A 1 232 ? -20.098 -1.292 -13.834 1.00 98.06 232 GLN A CA 1
ATOM 1839 C C . GLN A 1 232 ? -20.580 -1.056 -15.274 1.00 98.06 232 GLN A C 1
ATOM 1841 O O . GLN A 1 232 ? -21.667 -0.523 -15.494 1.00 98.06 232 GLN A O 1
ATOM 1846 N N . SER A 1 233 ? -19.765 -1.406 -16.275 1.00 97.44 233 SER A N 1
ATOM 1847 C CA . SER A 1 233 ? -20.099 -1.242 -17.693 1.00 97.44 233 SER A CA 1
ATOM 1848 C C . SER A 1 233 ? -20.081 -2.572 -18.440 1.00 97.44 233 SER A C 1
ATOM 1850 O O . SER A 1 233 ? -19.559 -3.578 -17.956 1.00 97.44 233 SER A O 1
ATOM 1852 N N . ASN A 1 234 ? -20.640 -2.593 -19.652 1.00 95.19 234 ASN A N 1
ATOM 1853 C CA . ASN A 1 234 ? -20.734 -3.800 -20.484 1.00 95.19 234 ASN A CA 1
ATOM 1854 C C . ASN A 1 234 ? -21.447 -4.960 -19.761 1.00 95.19 234 ASN A C 1
ATOM 1856 O O . ASN A 1 234 ? -20.997 -6.099 -19.806 1.00 95.19 234 ASN A O 1
ATOM 1860 N N . GLY A 1 235 ? -22.532 -4.651 -19.042 1.00 96.06 235 GLY A N 1
ATOM 1861 C CA . GLY A 1 235 ? -23.323 -5.633 -18.290 1.00 96.06 235 GLY A CA 1
ATOM 1862 C C . GLY A 1 235 ? -22.716 -6.076 -16.955 1.00 96.06 235 GLY A C 1
ATOM 1863 O O . GLY A 1 235 ? -23.324 -6.889 -16.265 1.00 96.06 235 GLY A O 1
ATOM 1864 N N . ARG A 1 236 ? -21.549 -5.546 -16.567 1.00 97.31 236 ARG A N 1
ATOM 1865 C CA . ARG A 1 236 ? -20.950 -5.804 -15.252 1.00 97.31 236 ARG A CA 1
ATOM 1866 C C . ARG A 1 236 ? -21.588 -4.938 -14.178 1.00 97.31 236 ARG A C 1
ATOM 1868 O O . ARG A 1 236 ? -22.061 -3.834 -14.439 1.00 97.31 236 ARG A O 1
ATOM 1875 N N . SER A 1 237 ? -21.554 -5.446 -12.956 1.00 97.12 237 SER A N 1
ATOM 1876 C CA . SER A 1 237 ? -21.993 -4.743 -11.761 1.00 97.12 237 SER A CA 1
ATOM 1877 C C . SER A 1 237 ? -21.155 -5.195 -10.577 1.00 97.12 237 SER A C 1
ATOM 1879 O O . SER A 1 237 ? -20.852 -6.381 -10.453 1.00 97.12 237 SER A O 1
ATOM 1881 N N . ILE A 1 238 ? -20.870 -4.273 -9.669 1.00 98.25 238 ILE A N 1
ATOM 1882 C CA . ILE A 1 238 ? -20.237 -4.561 -8.384 1.00 98.25 238 ILE A CA 1
ATOM 1883 C C . ILE A 1 238 ? -21.201 -4.246 -7.244 1.00 98.25 238 ILE A C 1
ATOM 1885 O O . ILE A 1 238 ? -22.018 -3.331 -7.332 1.00 98.25 238 ILE A O 1
ATOM 1889 N N . LYS A 1 239 ? -21.095 -5.014 -6.161 1.00 97.88 239 LYS A N 1
ATOM 1890 C CA . LYS A 1 239 ? -21.895 -4.836 -4.947 1.00 97.88 239 LYS A CA 1
ATOM 1891 C C . LYS A 1 239 ? -21.303 -3.715 -4.079 1.00 97.88 239 LYS A C 1
ATOM 1893 O O . LYS A 1 239 ? -20.115 -3.795 -3.759 1.00 97.88 239 LYS A O 1
ATOM 1898 N N . PRO A 1 240 ? -22.108 -2.751 -3.595 1.00 98.69 240 PRO A N 1
ATOM 1899 C CA . PRO A 1 240 ? -21.712 -1.879 -2.493 1.00 98.69 240 PRO A CA 1
ATOM 1900 C C . PRO A 1 240 ? -21.496 -2.707 -1.220 1.00 98.69 240 PRO A C 1
ATOM 1902 O O . PRO A 1 240 ? -22.431 -3.249 -0.624 1.00 98.69 240 PRO A O 1
ATOM 1905 N N . CYS A 1 241 ? -20.238 -2.860 -0.830 1.00 98.62 241 CYS A N 1
ATOM 1906 C CA . CYS A 1 241 ? -19.810 -3.627 0.332 1.00 98.62 241 CYS A CA 1
ATOM 1907 C C . CYS A 1 241 ? -19.427 -2.665 1.450 1.00 98.62 241 CYS A C 1
ATOM 1909 O O . CYS A 1 241 ? -18.700 -1.706 1.203 1.00 98.62 241 CYS A O 1
ATOM 1911 N N . LEU A 1 242 ? -19.889 -2.919 2.673 1.00 98.88 242 LEU A N 1
ATOM 1912 C CA . LEU A 1 242 ? -19.423 -2.152 3.824 1.00 98.88 242 LEU A CA 1
ATOM 1913 C C . LEU A 1 242 ? -17.950 -2.488 4.074 1.00 98.88 242 LEU A C 1
ATOM 1915 O O . LEU A 1 242 ? -17.645 -3.627 4.423 1.00 98.88 242 LEU A O 1
ATOM 1919 N N . VAL A 1 243 ? -17.068 -1.508 3.895 1.00 98.75 243 VAL A N 1
ATOM 1920 C CA . VAL A 1 243 ? -15.633 -1.626 4.193 1.00 98.75 243 VAL A CA 1
ATOM 1921 C C . VAL A 1 243 ? -15.323 -1.033 5.568 1.00 98.75 243 VAL A C 1
ATOM 1923 O O . VAL A 1 243 ? -16.030 -0.152 6.059 1.00 98.75 243 VAL A O 1
ATOM 1926 N N . HIS A 1 244 ? -14.249 -1.491 6.200 1.00 98.62 244 HIS A N 1
ATOM 1927 C CA . HIS A 1 244 ? -13.633 -0.863 7.364 1.00 98.62 244 HIS A CA 1
ATOM 1928 C C . HIS A 1 244 ? -13.056 0.513 7.014 1.00 98.62 244 HIS A C 1
ATOM 1930 O O . HIS A 1 244 ? -13.229 1.457 7.777 1.00 98.62 244 HIS A O 1
ATOM 1936 N N . GLY A 1 245 ? -12.374 0.644 5.872 1.00 96.44 245 GLY A N 1
ATOM 1937 C CA . GLY A 1 245 ? -11.911 1.935 5.343 1.00 96.44 245 GLY A CA 1
ATOM 1938 C C . GLY A 1 245 ? -10.623 2.490 5.966 1.00 96.44 245 GLY A C 1
ATOM 1939 O O . GLY A 1 245 ? -10.090 3.491 5.495 1.00 96.44 245 GLY A O 1
ATOM 1940 N N . ASP A 1 246 ? -10.078 1.816 6.978 1.00 95.94 246 ASP A N 1
ATOM 1941 C CA . ASP A 1 246 ? -8.741 2.066 7.546 1.00 95.94 246 ASP A CA 1
ATOM 1942 C C . ASP A 1 246 ? -8.079 0.773 8.043 1.00 95.94 246 ASP A C 1
ATOM 1944 O O . ASP A 1 246 ? -7.603 0.689 9.175 1.00 95.94 246 ASP A O 1
ATOM 1948 N N . LEU A 1 247 ? -8.161 -0.309 7.260 1.00 96.94 247 LEU A N 1
ATOM 1949 C CA . LEU A 1 247 ? -7.755 -1.633 7.730 1.00 96.94 247 LEU A CA 1
ATOM 1950 C C . LEU A 1 247 ? -6.265 -1.892 7.504 1.00 96.94 247 LEU A C 1
ATOM 1952 O O . LEU A 1 247 ? -5.827 -2.211 6.400 1.00 96.94 247 LEU A O 1
ATOM 1956 N N . TRP A 1 248 ? -5.484 -1.775 8.570 1.00 93.62 248 TRP A N 1
ATOM 1957 C CA . TRP A 1 248 ? -4.066 -2.131 8.620 1.00 93.62 248 TRP A CA 1
ATOM 1958 C C . TRP A 1 248 ? -3.787 -2.974 9.869 1.00 93.62 248 TRP A C 1
ATOM 1960 O O . TRP A 1 248 ? -4.681 -3.237 10.678 1.00 93.62 248 TRP A O 1
ATOM 1970 N N . ASP A 1 249 ? -2.542 -3.412 10.050 1.00 91.69 249 ASP A N 1
ATOM 1971 C CA . ASP A 1 249 ? -2.179 -4.256 11.188 1.00 91.69 249 ASP A CA 1
ATOM 1972 C C . ASP A 1 249 ? -2.329 -3.561 12.546 1.00 91.69 249 ASP A C 1
ATOM 1974 O O . ASP A 1 249 ? -2.396 -4.249 13.550 1.00 91.69 249 ASP A O 1
ATOM 1978 N N . GLY A 1 250 ? -2.443 -2.230 12.598 1.00 91.56 250 GLY A N 1
ATOM 1979 C CA . GLY A 1 250 ? -2.772 -1.471 13.811 1.00 91.56 250 GLY A CA 1
ATOM 1980 C C . GLY A 1 250 ? -4.241 -1.562 14.245 1.00 91.56 250 GLY A C 1
ATOM 1981 O O . GLY A 1 250 ? -4.518 -1.398 15.427 1.00 91.56 250 GLY A O 1
ATOM 1982 N N . ASN A 1 251 ? -5.140 -1.891 13.313 1.00 95.50 251 ASN A N 1
ATOM 1983 C CA . ASN A 1 251 ? -6.602 -1.828 13.464 1.00 95.50 251 ASN A CA 1
ATOM 1984 C C . ASN A 1 251 ? -7.276 -3.210 13.329 1.00 95.50 251 ASN A C 1
ATOM 1986 O O . ASN A 1 251 ? -8.471 -3.323 13.056 1.00 95.50 251 ASN A O 1
ATOM 1990 N N . SER A 1 252 ? -6.497 -4.285 13.466 1.00 96.44 252 SER A N 1
ATOM 1991 C CA . SER A 1 252 ? -6.972 -5.668 13.377 1.00 96.44 252 SER A CA 1
ATOM 1992 C C . SER A 1 252 ? -6.258 -6.543 14.402 1.00 96.44 252 SER A C 1
ATOM 1994 O O . SER A 1 252 ? -5.036 -6.499 14.511 1.00 96.44 252 SER A O 1
ATOM 1996 N N . ALA A 1 253 ? -7.001 -7.356 15.151 1.00 96.62 253 ALA A N 1
ATOM 1997 C CA . ALA A 1 253 ? -6.442 -8.248 16.167 1.00 96.62 253 ALA A CA 1
ATOM 1998 C C . ALA A 1 253 ? -7.335 -9.472 16.406 1.00 96.62 253 ALA A C 1
ATOM 2000 O O . ALA A 1 253 ? -8.484 -9.497 15.980 1.00 96.62 253 ALA A O 1
ATOM 2001 N N . THR A 1 254 ? -6.833 -10.499 17.086 1.00 97.06 254 THR A N 1
ATOM 2002 C CA . THR A 1 254 ? -7.694 -11.519 17.697 1.00 97.06 254 THR A CA 1
ATOM 2003 C C . THR A 1 254 ? -8.177 -11.030 19.051 1.00 97.06 254 THR A C 1
ATOM 2005 O O . THR A 1 254 ? -7.400 -10.460 19.817 1.00 97.06 254 THR A O 1
ATOM 2008 N N . ASP A 1 255 ? -9.422 -11.315 19.391 1.00 96.00 255 ASP A N 1
ATOM 2009 C CA . ASP A 1 255 ? -9.925 -11.170 20.749 1.00 96.00 255 ASP A CA 1
ATOM 2010 C C . ASP A 1 255 ? -9.272 -12.247 21.632 1.00 96.00 255 ASP A C 1
ATOM 2012 O O . ASP A 1 255 ? -9.299 -13.429 21.293 1.00 96.00 255 ASP A O 1
ATOM 2016 N N . MET A 1 256 ? -8.637 -11.843 22.735 1.00 94.31 256 MET A N 1
ATOM 2017 C CA . MET A 1 256 ? -7.871 -12.748 23.605 1.00 94.31 256 MET A CA 1
ATOM 2018 C C . MET A 1 256 ? -8.758 -13.857 24.186 1.00 94.31 256 MET A C 1
ATOM 2020 O O . MET A 1 256 ? -8.332 -15.001 24.309 1.00 94.31 256 MET A O 1
ATOM 2024 N N . GLN A 1 257 ? -10.012 -13.545 24.516 1.00 93.31 257 GLN A N 1
ATOM 2025 C CA . GLN A 1 257 ? -10.906 -14.494 25.177 1.00 93.31 257 GLN A CA 1
ATOM 2026 C C . GLN A 1 257 ? -11.444 -15.544 24.205 1.00 93.31 257 GLN A C 1
ATOM 2028 O O . GLN A 1 257 ? -11.583 -16.709 24.568 1.00 93.31 257 GLN A O 1
ATOM 2033 N N . THR A 1 258 ? -11.767 -15.134 22.979 1.00 95.31 258 THR A N 1
ATOM 2034 C CA . THR A 1 258 ? -12.458 -15.997 22.004 1.00 95.31 258 THR A CA 1
ATOM 2035 C C . THR A 1 258 ? -11.549 -16.541 20.902 1.00 95.31 258 THR A C 1
ATOM 2037 O O . THR A 1 258 ? -11.902 -17.514 20.236 1.00 95.31 258 THR A O 1
ATOM 2040 N N . GLY A 1 259 ? -10.395 -15.913 20.671 1.00 95.06 259 GLY A N 1
ATOM 2041 C CA . GLY A 1 259 ? -9.526 -16.180 19.524 1.00 95.06 259 GLY A CA 1
ATOM 2042 C C . GLY A 1 259 ? -10.103 -15.715 18.179 1.00 95.06 259 GLY A C 1
ATOM 2043 O O . GLY A 1 259 ? -9.508 -15.990 17.135 1.00 95.06 259 GLY A O 1
ATOM 2044 N N . GLU A 1 260 ? -11.254 -15.032 18.169 1.00 96.56 260 GLU A N 1
ATOM 2045 C CA . GLU A 1 260 ? -11.872 -14.528 16.940 1.00 96.56 260 GLU A CA 1
ATOM 2046 C C . GLU A 1 260 ? -11.175 -13.257 16.443 1.00 96.56 260 GLU A C 1
ATOM 2048 O O . GLU A 1 260 ? -10.899 -12.360 17.244 1.00 96.56 260 GLU A O 1
ATOM 2053 N N . PRO A 1 261 ? -10.927 -13.120 15.129 1.00 98.06 261 PRO A N 1
ATOM 2054 C CA . PRO A 1 261 ? -10.506 -11.851 14.558 1.00 98.06 261 PRO A CA 1
ATOM 2055 C C . PRO A 1 261 ? -11.562 -10.766 14.783 1.00 98.06 261 PRO A C 1
ATOM 2057 O O . PRO A 1 261 ? -12.756 -10.991 14.577 1.00 98.06 261 PRO A O 1
ATOM 2060 N N . PHE A 1 262 ? -11.108 -9.569 15.131 1.00 98.19 262 PHE A N 1
ATOM 2061 C CA . PHE A 1 262 ? -11.910 -8.360 15.187 1.00 98.19 262 PHE A CA 1
ATOM 2062 C C . PHE A 1 262 ? -11.134 -7.149 14.656 1.00 98.19 262 PHE A C 1
ATOM 2064 O O . PHE A 1 262 ? -9.902 -7.144 14.597 1.00 98.19 262 PHE A O 1
ATOM 2071 N N . ILE A 1 263 ? -11.881 -6.132 14.242 1.00 98.25 263 ILE A N 1
ATOM 2072 C CA . ILE A 1 263 ? -11.397 -4.881 13.656 1.00 98.25 263 ILE A CA 1
ATOM 2073 C C . ILE A 1 263 ? -11.946 -3.693 14.451 1.00 98.25 263 ILE A C 1
ATOM 2075 O O . ILE A 1 263 ? -13.021 -3.778 15.057 1.00 98.25 263 ILE A O 1
ATOM 2079 N N . PHE A 1 264 ? -11.187 -2.605 14.499 1.00 96.62 264 PHE A N 1
ATOM 2080 C CA . PHE A 1 264 ? -11.484 -1.430 15.320 1.00 96.62 264 PHE A CA 1
ATOM 2081 C C . PHE A 1 264 ? -10.863 -0.162 14.723 1.00 96.62 264 PHE A C 1
ATOM 2083 O O . PHE A 1 264 ? -9.980 -0.244 13.879 1.00 96.62 264 PHE A O 1
ATOM 2090 N N . ASP A 1 265 ? -11.329 1.002 15.182 1.00 95.38 265 ASP A N 1
ATOM 2091 C CA . ASP A 1 265 ? -11.035 2.318 14.594 1.00 95.38 265 ASP A CA 1
ATOM 2092 C C . ASP A 1 265 ? -11.393 2.435 13.087 1.00 95.38 265 ASP A C 1
ATOM 2094 O O . ASP A 1 265 ? -10.542 2.793 12.263 1.00 95.38 265 ASP A O 1
ATOM 2098 N N . PRO A 1 266 ? -12.651 2.134 12.700 1.00 97.12 266 PRO A N 1
ATOM 2099 C CA . PRO A 1 266 ? -13.096 2.190 11.311 1.00 97.12 266 PRO A CA 1
ATOM 2100 C C . PRO A 1 266 ? -13.357 3.605 10.778 1.00 97.12 266 PRO A C 1
ATOM 2102 O O . PRO A 1 266 ? -13.605 4.560 11.512 1.00 97.12 266 PRO A O 1
ATOM 2105 N N . LYS A 1 267 ? -13.377 3.697 9.446 1.00 96.56 267 LYS A N 1
ATOM 2106 C CA . LYS A 1 267 ? -13.805 4.847 8.632 1.00 96.56 267 LYS A CA 1
ATOM 2107 C C . LYS A 1 267 ? -14.742 4.332 7.538 1.00 96.56 267 LYS A C 1
ATOM 2109 O O . LYS A 1 267 ? -14.427 4.377 6.348 1.00 96.56 267 LYS A O 1
ATOM 2114 N N . SER A 1 268 ? -15.840 3.719 7.963 1.00 98.12 268 SER A N 1
ATOM 2115 C CA . SER A 1 268 ? -16.625 2.818 7.127 1.00 98.12 268 SER A CA 1
ATOM 2116 C C . SER A 1 268 ? -17.552 3.533 6.160 1.00 98.12 268 SER A C 1
ATOM 2118 O O . SER A 1 268 ? -18.202 4.514 6.495 1.00 98.12 268 SER A O 1
ATOM 2120 N N . PHE A 1 269 ? -17.675 2.966 4.967 1.00 98.69 269 PHE A N 1
ATOM 2121 C CA . PHE A 1 269 ? -18.642 3.370 3.952 1.00 98.69 269 PHE A CA 1
ATOM 2122 C C . PHE A 1 269 ? -18.945 2.181 3.035 1.00 98.69 269 PHE A C 1
ATOM 2124 O O . PHE A 1 269 ? -18.277 1.146 3.110 1.00 98.69 269 PHE A O 1
ATOM 2131 N N . TYR A 1 270 ? -19.967 2.291 2.186 1.00 98.88 270 TYR A N 1
ATOM 2132 C CA . TYR A 1 270 ? -20.273 1.266 1.189 1.00 98.88 270 TYR A CA 1
ATOM 2133 C C . TYR A 1 270 ? -19.461 1.519 -0.084 1.00 98.88 270 TYR A C 1
ATOM 2135 O O . TYR A 1 270 ? -19.667 2.513 -0.781 1.00 98.88 270 TYR A O 1
ATOM 2143 N N . ALA A 1 271 ? -18.538 0.610 -0.382 1.00 98.75 271 ALA A N 1
ATOM 2144 C CA . ALA A 1 271 ? -17.516 0.739 -1.415 1.00 98.75 271 ALA A CA 1
ATOM 2145 C C . ALA A 1 271 ? -17.434 -0.512 -2.302 1.00 98.75 271 ALA A C 1
ATOM 2147 O O . ALA A 1 271 ? -18.063 -1.538 -2.035 1.00 98.75 271 ALA A O 1
ATOM 2148 N N . HIS A 1 272 ? -16.604 -0.457 -3.341 1.00 98.75 272 HIS A N 1
ATOM 2149 C CA . HIS A 1 272 ? -16.089 -1.674 -3.965 1.00 98.75 272 HIS A CA 1
ATOM 2150 C C . HIS A 1 272 ? -15.210 -2.438 -2.959 1.00 98.75 272 HIS A C 1
ATOM 2152 O O . HIS A 1 272 ? -14.317 -1.852 -2.355 1.00 98.75 272 HIS A O 1
ATOM 2158 N N . ASN A 1 273 ? -15.427 -3.743 -2.785 1.00 98.56 273 ASN A N 1
ATOM 2159 C CA . ASN A 1 273 ? -14.726 -4.568 -1.790 1.00 98.56 273 ASN A CA 1
ATOM 2160 C C . ASN A 1 273 ? -13.187 -4.549 -1.933 1.00 98.56 273 ASN A C 1
ATOM 2162 O O . ASN A 1 273 ? -12.477 -4.623 -0.933 1.00 98.56 273 ASN A O 1
ATOM 2166 N N . GLU A 1 274 ? -12.659 -4.435 -3.157 1.00 98.31 274 GLU A N 1
ATOM 2167 C CA . GLU A 1 274 ? -11.212 -4.358 -3.410 1.00 98.31 274 GLU A CA 1
ATOM 2168 C C . GLU A 1 274 ? -10.553 -3.104 -2.809 1.00 98.31 274 GLU A C 1
ATOM 2170 O O . GLU A 1 274 ? -9.341 -3.119 -2.572 1.00 98.31 274 GLU A O 1
ATOM 2175 N N . TYR A 1 275 ? -11.332 -2.050 -2.523 1.00 98.38 275 TYR A N 1
ATOM 2176 C CA . TYR A 1 275 ? -10.852 -0.828 -1.872 1.00 98.38 275 TYR A CA 1
ATOM 2177 C C . TYR A 1 275 ? -10.120 -1.126 -0.559 1.00 98.38 275 TYR A C 1
ATOM 2179 O O . TYR A 1 275 ? -9.037 -0.590 -0.333 1.00 98.38 275 TYR A O 1
ATOM 2187 N N . GLU A 1 276 ? -10.650 -2.048 0.254 1.00 96.94 276 GLU A N 1
ATOM 2188 C CA . GLU A 1 276 ? -10.082 -2.403 1.561 1.00 96.94 276 GLU A CA 1
ATOM 2189 C C . GLU A 1 276 ? -8.626 -2.871 1.454 1.00 96.94 276 GLU A C 1
ATOM 2191 O O . GLU A 1 276 ? -7.750 -2.478 2.223 1.00 96.94 276 GLU A O 1
ATOM 2196 N N . THR A 1 277 ? -8.349 -3.689 0.438 1.00 95.12 277 THR A N 1
ATOM 2197 C CA . THR A 1 277 ? -7.007 -4.227 0.201 1.00 95.12 277 THR A CA 1
ATOM 2198 C C . THR A 1 277 ? -6.035 -3.175 -0.341 1.00 95.12 277 THR A C 1
ATOM 2200 O O . THR A 1 277 ? -4.842 -3.448 -0.434 1.00 95.12 277 THR A O 1
ATOM 2203 N N . GLY A 1 278 ? -6.500 -1.971 -0.701 1.00 94.25 278 GLY A N 1
ATOM 2204 C CA . GLY A 1 278 ? -5.645 -0.877 -1.169 1.00 94.25 278 GLY A CA 1
ATOM 2205 C C . GLY A 1 278 ? -4.682 -0.387 -0.085 1.00 94.25 278 GLY A C 1
ATOM 2206 O O . GLY A 1 278 ? -3.536 -0.049 -0.383 1.00 94.25 278 GLY A O 1
ATOM 2207 N N . ASN A 1 279 ? -5.093 -0.432 1.188 1.00 92.88 279 ASN A N 1
ATOM 2208 C CA . ASN A 1 279 ? -4.218 -0.070 2.309 1.00 92.88 279 ASN A CA 1
ATOM 2209 C C . ASN A 1 279 ? -3.053 -1.065 2.482 1.00 92.88 279 ASN A C 1
ATOM 2211 O O . ASN A 1 279 ? -1.990 -0.722 2.997 1.00 92.88 279 ASN A O 1
ATOM 2215 N N . TRP A 1 280 ? -3.226 -2.302 2.002 1.00 93.88 280 TRP A N 1
ATOM 2216 C CA . TRP A 1 280 ? -2.230 -3.376 2.088 1.00 93.88 280 TRP A CA 1
ATOM 2217 C C . TRP A 1 280 ? -1.169 -3.284 0.980 1.00 93.88 280 TRP A C 1
ATOM 2219 O O . TRP A 1 280 ? -0.293 -4.133 0.881 1.00 93.88 280 TRP A O 1
ATOM 2229 N N . ARG A 1 281 ? -1.199 -2.246 0.138 1.00 89.06 281 ARG A N 1
ATOM 2230 C CA . ARG A 1 281 ? -0.101 -1.955 -0.801 1.00 89.06 281 ARG A CA 1
ATOM 2231 C C . ARG A 1 281 ? 1.128 -1.403 -0.119 1.00 89.06 281 ARG A C 1
ATOM 2233 O O . ARG A 1 281 ? 2.246 -1.624 -0.572 1.00 89.06 281 ARG A O 1
ATOM 2240 N N . ALA A 1 282 ? 0.929 -0.628 0.941 1.00 83.44 282 ALA A N 1
ATOM 2241 C CA . ALA A 1 282 ? 2.032 0.072 1.560 1.00 83.44 282 ALA A CA 1
ATOM 2242 C C . ALA A 1 282 ? 2.926 -0.926 2.313 1.00 83.44 282 ALA A C 1
ATOM 2244 O O . ALA A 1 282 ? 2.470 -1.535 3.284 1.00 83.44 282 ALA A O 1
ATOM 2245 N N . PRO A 1 283 ? 4.215 -1.075 1.960 1.00 81.44 283 PRO A N 1
ATOM 2246 C CA . PRO A 1 283 ? 5.082 -2.110 2.532 1.00 81.44 283 PRO A CA 1
ATOM 2247 C C . PRO A 1 283 ? 5.368 -1.914 4.031 1.00 81.44 283 PRO A C 1
ATOM 2249 O O . PRO A 1 283 ? 5.946 -2.784 4.669 1.00 81.44 283 PRO A O 1
ATOM 2252 N N . ARG A 1 284 ? 4.940 -0.789 4.612 1.00 83.31 284 ARG A N 1
ATOM 2253 C CA . ARG A 1 284 ? 5.020 -0.484 6.047 1.00 83.31 284 ARG A CA 1
ATOM 2254 C C . ARG A 1 284 ? 4.035 -1.275 6.919 1.00 83.31 284 ARG A C 1
ATOM 2256 O O . ARG A 1 284 ? 4.144 -1.201 8.136 1.00 83.31 284 ARG A O 1
ATOM 2263 N N . HIS A 1 285 ? 3.068 -1.975 6.326 1.00 88.44 285 HIS A N 1
ATOM 2264 C CA . HIS A 1 285 ? 2.051 -2.730 7.060 1.00 88.44 285 HIS A CA 1
ATOM 2265 C C . HIS A 1 285 ? 2.310 -4.234 6.984 1.00 88.44 285 HIS A C 1
ATOM 2267 O O . HIS A 1 285 ? 2.715 -4.759 5.945 1.00 88.44 285 HIS A O 1
ATOM 2273 N N . ARG A 1 286 ? 2.034 -4.960 8.074 1.00 91.62 286 ARG A N 1
ATOM 2274 C CA . ARG A 1 286 ? 2.155 -6.433 8.093 1.00 91.62 286 ARG A CA 1
ATOM 2275 C C . ARG A 1 286 ? 1.132 -7.099 7.168 1.00 91.62 286 ARG A C 1
ATOM 2277 O O . ARG A 1 286 ? 1.453 -8.098 6.528 1.00 91.62 286 ARG A O 1
ATOM 2284 N N . LEU A 1 287 ? -0.065 -6.510 7.046 1.00 93.69 287 LEU A N 1
ATOM 2285 C CA . LEU A 1 287 ? -1.122 -6.980 6.137 1.00 93.69 287 LEU A CA 1
ATOM 2286 C C . LEU A 1 287 ? -0.728 -6.905 4.651 1.00 93.69 287 LEU A C 1
ATOM 2288 O O . LEU A 1 287 ? -1.370 -7.541 3.824 1.00 93.69 287 LEU A O 1
ATOM 2292 N N . SER A 1 288 ? 0.358 -6.201 4.315 1.00 91.06 288 SER A N 1
ATOM 2293 C CA . SER A 1 288 ? 0.903 -6.124 2.952 1.00 91.06 288 SER A CA 1
ATOM 2294 C C . SER A 1 288 ? 1.620 -7.390 2.497 1.00 91.06 288 SER A C 1
ATOM 2296 O O . SER A 1 288 ? 2.026 -7.500 1.339 1.00 91.06 288 SER A O 1
ATOM 2298 N N . SER A 1 289 ? 1.779 -8.372 3.389 1.00 90.44 289 SER A N 1
ATOM 2299 C CA . SER A 1 289 ? 2.215 -9.695 2.966 1.00 90.44 289 SER A CA 1
ATOM 2300 C C . SER A 1 289 ? 1.233 -10.271 1.934 1.00 90.44 289 SER A C 1
ATOM 2302 O O . SER A 1 289 ? 0.010 -10.278 2.109 1.00 90.44 289 SER A O 1
ATOM 2304 N N . LYS A 1 290 ? 1.800 -10.868 0.879 1.00 89.56 290 LYS A N 1
ATOM 2305 C CA . LYS A 1 290 ? 1.056 -11.542 -0.193 1.00 89.56 290 LYS A CA 1
ATOM 2306 C C . LYS A 1 290 ? 0.139 -12.654 0.319 1.00 89.56 290 LYS A C 1
ATOM 2308 O O . LYS A 1 290 ? -0.744 -13.084 -0.421 1.00 89.56 290 LYS A O 1
ATOM 2313 N N . ILE A 1 291 ? 0.353 -13.188 1.524 1.00 92.81 291 ILE A N 1
ATOM 2314 C CA . ILE A 1 291 ? -0.535 -14.216 2.069 1.00 92.81 291 ILE A CA 1
ATOM 2315 C C . ILE A 1 291 ? -1.920 -13.645 2.396 1.00 92.81 291 ILE A C 1
ATOM 2317 O O . ILE A 1 291 ? -2.907 -14.271 2.029 1.00 92.81 291 ILE A O 1
ATOM 2321 N N . TYR A 1 292 ? -2.018 -12.440 2.969 1.00 95.69 292 TYR A N 1
ATOM 2322 C CA . TYR A 1 292 ? -3.309 -11.822 3.297 1.00 95.69 292 TYR A CA 1
ATOM 2323 C C . TYR A 1 292 ? -4.113 -11.518 2.036 1.00 95.69 292 TYR A C 1
ATOM 2325 O O . TYR A 1 292 ? -5.272 -11.912 1.930 1.00 95.69 292 TYR A O 1
ATOM 2333 N N . VAL A 1 293 ? -3.478 -10.896 1.039 1.00 93.31 293 VAL A N 1
ATOM 2334 C CA . VAL A 1 293 ? -4.130 -10.578 -0.241 1.00 93.31 293 VAL A CA 1
ATOM 2335 C C . VAL A 1 293 ? -4.640 -11.851 -0.927 1.00 93.31 293 VAL A C 1
ATOM 2337 O O . VAL A 1 293 ? -5.812 -11.923 -1.291 1.00 93.31 293 VAL A O 1
ATOM 2340 N N . ARG A 1 294 ? -3.802 -12.894 -1.029 1.00 94.81 294 ARG A N 1
ATOM 2341 C CA . ARG A 1 294 ? -4.191 -14.168 -1.661 1.00 94.81 294 ARG A CA 1
ATOM 2342 C C . ARG A 1 294 ? -5.314 -14.881 -0.912 1.00 94.81 294 ARG A C 1
ATOM 2344 O O . ARG A 1 294 ? -6.204 -15.439 -1.548 1.00 94.81 294 ARG A O 1
ATOM 2351 N N . GLN A 1 295 ? -5.283 -14.893 0.422 1.00 97.56 295 GLN A N 1
ATOM 2352 C CA . GLN A 1 295 ? -6.344 -15.533 1.206 1.00 97.56 295 GLN A CA 1
ATOM 2353 C C . GLN A 1 295 ? -7.656 -14.746 1.122 1.00 97.56 295 GLN A C 1
ATOM 2355 O O . GLN A 1 295 ? -8.719 -15.354 1.012 1.00 97.56 295 GLN A O 1
ATOM 2360 N N . TYR A 1 296 ? -7.606 -13.413 1.060 1.00 98.12 296 TYR A N 1
ATOM 2361 C CA . TYR A 1 296 ? -8.800 -12.616 0.792 1.00 98.12 296 TYR A CA 1
ATOM 2362 C C . TYR A 1 296 ? -9.374 -12.906 -0.602 1.00 98.12 296 TYR A C 1
ATOM 2364 O O . TYR A 1 296 ? -10.553 -13.232 -0.697 1.00 98.12 296 TYR A O 1
ATOM 2372 N N . GLN A 1 297 ? -8.548 -12.908 -1.656 1.00 96.75 297 GLN A N 1
ATOM 2373 C CA . GLN A 1 297 ? -8.977 -13.217 -3.032 1.00 96.75 297 GLN A CA 1
ATOM 2374 C C . GLN A 1 297 ? -9.584 -14.622 -3.175 1.00 96.75 297 GLN A C 1
ATOM 2376 O O . GLN A 1 297 ? -10.533 -14.820 -3.928 1.00 96.75 297 GLN A O 1
ATOM 2381 N N . ARG A 1 298 ? -9.085 -15.603 -2.412 1.00 97.00 298 ARG A N 1
ATOM 2382 C CA . ARG A 1 298 ? -9.686 -16.947 -2.342 1.00 97.00 298 ARG A CA 1
ATOM 2383 C C . ARG A 1 298 ? -11.108 -16.935 -1.789 1.00 97.00 298 ARG A C 1
ATOM 2385 O O . ARG A 1 298 ? -11.924 -17.757 -2.191 1.00 97.00 298 ARG A O 1
ATOM 2392 N N . ASN A 1 299 ? -11.392 -16.032 -0.855 1.00 98.31 299 ASN A N 1
ATOM 2393 C CA . ASN A 1 299 ? -12.709 -15.907 -0.249 1.00 98.31 299 ASN A CA 1
ATOM 2394 C C . ASN A 1 299 ? -13.616 -14.944 -1.025 1.00 98.31 299 ASN A C 1
ATOM 2396 O O . ASN A 1 299 ? -14.825 -15.153 -1.039 1.00 98.31 299 ASN A O 1
ATOM 2400 N N . PHE A 1 300 ? -13.077 -13.916 -1.676 1.00 97.94 300 PHE A N 1
ATOM 2401 C CA . PHE A 1 300 ? -13.808 -12.968 -2.514 1.00 97.94 300 PHE A CA 1
ATOM 2402 C C . PHE A 1 300 ? -13.009 -12.742 -3.810 1.00 97.94 300 PHE A C 1
ATOM 2404 O O . PHE A 1 300 ? -12.039 -11.983 -3.780 1.00 97.94 300 PHE A O 1
ATOM 2411 N N . PRO A 1 301 ? -13.394 -13.401 -4.921 1.00 96.12 301 PRO A N 1
ATOM 2412 C CA . PRO A 1 301 ? -12.683 -13.304 -6.193 1.00 96.12 301 PRO A CA 1
ATOM 2413 C C . PRO A 1 301 ? -12.529 -11.868 -6.697 1.00 96.12 301 PRO A C 1
ATOM 2415 O O . PRO A 1 301 ? -13.309 -10.981 -6.342 1.00 96.12 301 PRO A O 1
ATOM 2418 N N . VAL A 1 302 ? -11.506 -11.668 -7.523 1.00 97.06 302 VAL A N 1
ATOM 2419 C CA . VAL A 1 302 ? -11.210 -10.391 -8.175 1.00 97.06 302 VAL A CA 1
ATOM 2420 C C . VAL A 1 302 ? -12.378 -9.977 -9.074 1.00 97.06 302 VAL A C 1
ATOM 2422 O O . VAL A 1 302 ? -13.010 -10.813 -9.714 1.00 97.06 302 VAL A O 1
ATOM 2425 N N . SER A 1 303 ? -12.677 -8.680 -9.107 1.00 97.56 303 SER A N 1
ATOM 2426 C CA . SER A 1 303 ? -13.707 -8.126 -9.982 1.00 97.56 303 SER A CA 1
ATOM 2427 C C . SER A 1 303 ? -13.194 -7.976 -11.416 1.00 97.56 303 SER A C 1
ATOM 2429 O O . SER A 1 303 ? -12.070 -7.533 -11.650 1.00 97.56 303 SER A O 1
ATOM 2431 N N . GLU A 1 304 ? -14.052 -8.253 -12.392 1.00 96.69 304 GLU A N 1
ATOM 2432 C CA . GLU A 1 304 ? -13.736 -8.078 -13.813 1.00 96.69 304 GLU A CA 1
ATOM 2433 C C . GLU A 1 304 ? -13.633 -6.590 -14.224 1.00 96.69 304 GLU A C 1
ATOM 2435 O O . GLU A 1 304 ? -14.521 -5.802 -13.873 1.00 96.69 304 GLU A O 1
ATOM 2440 N N . PRO A 1 305 ? -12.633 -6.172 -15.034 1.00 97.06 305 PRO A N 1
ATOM 2441 C CA . PRO A 1 305 ? -11.582 -6.990 -15.651 1.00 97.06 305 PRO A CA 1
ATOM 2442 C C . PRO A 1 305 ? -10.505 -7.382 -14.639 1.00 97.06 305 PRO A C 1
ATOM 2444 O O . PRO A 1 305 ? -9.985 -6.506 -13.936 1.00 97.06 305 PRO A O 1
ATOM 2447 N N . GLU A 1 306 ? -10.160 -8.664 -14.553 1.00 94.69 306 GLU A N 1
ATOM 2448 C CA . GLU A 1 306 ? -9.161 -9.132 -13.584 1.00 94.69 306 GLU A CA 1
ATOM 2449 C C . GLU A 1 306 ? -7.767 -8.533 -13.833 1.00 94.69 306 GLU A C 1
ATOM 2451 O O . GLU A 1 306 ? -7.048 -8.223 -12.880 1.00 94.69 306 GLU A O 1
ATOM 2456 N N . GLU A 1 307 ? -7.402 -8.283 -15.094 1.00 93.06 307 GLU A N 1
ATOM 2457 C CA . GLU A 1 307 ? -6.115 -7.697 -15.483 1.00 93.06 307 GLU A CA 1
ATOM 2458 C C . GLU A 1 307 ? -5.903 -6.280 -14.928 1.00 93.06 307 GLU A C 1
ATOM 2460 O O . GLU A 1 307 ? -4.771 -5.858 -14.690 1.00 93.06 307 GLU A O 1
ATOM 2465 N N . ASP A 1 308 ? -6.994 -5.558 -14.659 1.00 94.19 308 ASP A N 1
ATOM 2466 C CA . ASP A 1 308 ? -6.954 -4.205 -14.110 1.00 94.19 308 ASP A CA 1
ATOM 2467 C C . ASP A 1 308 ? -6.834 -4.202 -12.572 1.00 94.19 308 ASP A C 1
ATOM 2469 O O . ASP A 1 308 ? -6.676 -3.132 -11.978 1.00 94.19 308 ASP A O 1
ATOM 2473 N N . TRP A 1 309 ? -6.900 -5.359 -11.896 1.00 94.88 309 TRP A N 1
ATOM 2474 C CA . TRP A 1 309 ? -6.875 -5.444 -10.429 1.00 94.88 309 TRP A CA 1
ATOM 2475 C C . TRP A 1 309 ? -5.650 -4.761 -9.821 1.00 94.88 309 TRP A C 1
ATOM 2477 O O . TRP A 1 309 ? -5.773 -3.966 -8.881 1.00 94.88 309 TRP A O 1
ATOM 2487 N N . ASP A 1 310 ? -4.465 -5.013 -10.382 1.00 92.75 310 ASP A N 1
ATOM 2488 C CA . ASP A 1 310 ? -3.241 -4.413 -9.858 1.00 92.75 310 ASP A CA 1
ATOM 2489 C C . ASP A 1 310 ? -3.173 -2.898 -10.129 1.00 92.75 310 ASP A C 1
ATOM 2491 O O . ASP A 1 310 ? -2.615 -2.148 -9.334 1.00 92.75 310 ASP A O 1
ATOM 2495 N N . ALA A 1 311 ? -3.823 -2.384 -11.166 1.00 92.69 311 ALA A N 1
ATOM 2496 C CA . ALA A 1 311 ? -3.921 -0.939 -11.348 1.00 92.69 311 ALA A CA 1
ATOM 2497 C C . ALA A 1 311 ? -4.965 -0.322 -10.394 1.00 92.69 311 ALA A C 1
ATOM 2499 O O . ALA A 1 311 ? -4.708 0.703 -9.756 1.00 92.69 311 ALA A O 1
ATOM 2500 N N . ARG A 1 312 ? -6.134 -0.963 -10.232 1.00 97.31 312 ARG A N 1
ATOM 2501 C CA . ARG A 1 312 ? -7.215 -0.499 -9.342 1.00 97.31 312 ARG A CA 1
ATOM 2502 C C . ARG A 1 312 ? -6.773 -0.422 -7.895 1.00 97.31 312 ARG A C 1
ATOM 2504 O O . ARG A 1 312 ? -7.024 0.567 -7.216 1.00 97.31 312 ARG A O 1
ATOM 2511 N N . ASN A 1 313 ? -6.106 -1.458 -7.412 1.00 95.75 313 ASN A N 1
ATOM 2512 C CA . ASN A 1 313 ? -5.718 -1.504 -6.018 1.00 95.75 313 ASN A CA 1
ATOM 2513 C C . ASN A 1 313 ? -4.537 -0.540 -5.722 1.00 95.75 313 ASN A C 1
ATOM 2515 O O . ASN A 1 313 ? -4.420 -0.052 -4.598 1.00 95.75 313 ASN A O 1
ATOM 2519 N N . LEU A 1 314 ? -3.745 -0.151 -6.736 1.00 93.81 314 LEU A N 1
ATOM 2520 C CA . LEU A 1 314 ? -2.739 0.912 -6.625 1.00 93.81 314 LEU A CA 1
ATOM 2521 C C . LEU A 1 314 ? -3.435 2.266 -6.519 1.00 93.81 314 LEU A C 1
ATOM 2523 O O . LEU A 1 314 ? -3.115 3.054 -5.631 1.00 93.81 314 LEU A O 1
ATOM 2527 N N . LEU A 1 315 ? -4.445 2.494 -7.362 1.00 96.50 315 LEU A N 1
ATOM 2528 C CA . LEU A 1 315 ? -5.317 3.661 -7.283 1.00 96.50 315 LEU A CA 1
ATOM 2529 C C . LEU A 1 315 ? -5.994 3.766 -5.901 1.00 96.50 315 LEU A C 1
ATOM 2531 O O . LEU A 1 315 ? -5.977 4.838 -5.301 1.00 96.50 315 LEU A O 1
ATOM 2535 N N . TYR A 1 316 ? -6.520 2.666 -5.349 1.00 97.62 316 TYR A N 1
ATOM 2536 C CA . TYR A 1 316 ? -7.096 2.644 -3.996 1.00 97.62 316 TYR A CA 1
ATOM 2537 C C . TYR A 1 316 ? -6.067 2.960 -2.911 1.00 97.62 316 TYR A C 1
ATOM 2539 O O . TYR A 1 316 ? -6.387 3.661 -1.953 1.00 97.62 316 TYR A O 1
ATOM 2547 N N . SER A 1 317 ? -4.810 2.534 -3.076 1.00 94.75 317 SER A N 1
ATOM 2548 C CA . SER A 1 317 ? -3.743 2.870 -2.126 1.00 94.75 317 SER A CA 1
ATOM 2549 C C . SER A 1 317 ? -3.505 4.380 -1.990 1.00 94.75 317 SER A C 1
ATOM 2551 O O . SER A 1 317 ? -3.104 4.844 -0.917 1.00 94.75 317 SER A O 1
ATOM 2553 N N . LEU A 1 318 ? -3.803 5.166 -3.038 1.00 92.94 318 LEU A N 1
ATOM 2554 C CA . LEU A 1 318 ? -3.609 6.616 -3.022 1.00 92.94 318 LEU A CA 1
ATOM 2555 C C . LEU A 1 318 ? -4.453 7.293 -1.942 1.00 92.94 318 LEU A C 1
ATOM 2557 O O . LEU A 1 318 ? -3.959 8.217 -1.306 1.00 92.94 318 LEU A O 1
ATOM 2561 N N . THR A 1 319 ? -5.663 6.808 -1.630 1.00 93.62 319 THR A N 1
ATOM 2562 C CA . THR A 1 319 ? -6.464 7.434 -0.560 1.00 93.62 319 THR A CA 1
ATOM 2563 C C . THR A 1 319 ? -5.757 7.369 0.792 1.00 93.62 319 THR A C 1
ATOM 2565 O O . THR A 1 319 ? -5.827 8.313 1.579 1.00 93.62 319 THR A O 1
ATOM 2568 N N . TYR A 1 320 ? -5.029 6.282 1.055 1.00 91.31 320 TYR A N 1
ATOM 2569 C CA . TYR A 1 320 ? -4.302 6.090 2.307 1.00 91.31 320 TYR A CA 1
ATOM 2570 C C . TYR A 1 320 ? -2.985 6.864 2.312 1.00 91.31 320 TYR A C 1
ATOM 2572 O O . TYR A 1 320 ? -2.678 7.555 3.283 1.00 91.31 320 TYR A O 1
ATOM 2580 N N . ASN A 1 321 ? -2.230 6.787 1.214 1.00 88.06 321 ASN A N 1
ATOM 2581 C CA . ASN A 1 321 ? -0.927 7.440 1.111 1.00 88.06 321 ASN A CA 1
ATOM 2582 C C . ASN A 1 321 ? -1.054 8.970 1.072 1.00 88.06 321 ASN A C 1
ATOM 2584 O O . ASN A 1 321 ? -0.321 9.669 1.769 1.00 88.06 321 ASN A O 1
ATOM 2588 N N . THR A 1 322 ? -2.035 9.502 0.338 1.00 88.50 322 THR A N 1
ATOM 2589 C CA . THR A 1 322 ? -2.321 10.941 0.317 1.00 88.50 322 THR A CA 1
ATOM 2590 C C . THR A 1 322 ? -2.824 11.422 1.679 1.00 88.50 322 THR A C 1
ATOM 2592 O O . THR A 1 322 ? -2.334 12.433 2.173 1.00 88.50 322 THR A O 1
ATOM 2595 N N . SER A 1 323 ? -3.713 10.677 2.353 1.00 90.44 323 SER A N 1
ATOM 2596 C CA . SER A 1 323 ? -4.133 11.032 3.721 1.00 90.44 323 SER A CA 1
ATOM 2597 C C . SER A 1 323 ? -2.946 11.077 4.687 1.00 90.44 323 SER A C 1
ATOM 2599 O O . SER A 1 323 ? -2.823 12.011 5.474 1.00 90.44 323 SER A O 1
ATOM 2601 N N . ALA A 1 324 ? -2.040 10.099 4.617 1.00 87.31 324 ALA A N 1
ATOM 2602 C CA . ALA A 1 324 ? -0.844 10.083 5.451 1.00 87.31 324 ALA A CA 1
ATOM 2603 C C . ALA A 1 324 ? 0.107 11.251 5.132 1.00 87.31 324 ALA A C 1
ATOM 2605 O O . ALA A 1 324 ? 0.619 11.871 6.060 1.00 87.31 324 ALA A O 1
ATOM 2606 N N . ALA A 1 325 ? 0.304 11.598 3.857 1.00 84.31 325 ALA A N 1
ATOM 2607 C CA . ALA A 1 325 ? 1.094 12.768 3.474 1.00 84.31 325 ALA A CA 1
ATOM 2608 C C . ALA A 1 325 ? 0.507 14.082 4.022 1.00 84.31 325 ALA A C 1
ATOM 2610 O O . ALA A 1 325 ? 1.254 14.940 4.480 1.00 84.31 325 ALA A O 1
ATOM 2611 N N . ILE A 1 326 ? -0.822 14.223 4.034 1.00 87.44 326 ILE A N 1
ATOM 2612 C CA . ILE A 1 326 ? -1.500 15.402 4.597 1.00 87.44 326 ILE A CA 1
ATOM 2613 C C . ILE A 1 326 ? -1.331 15.471 6.123 1.00 87.44 326 ILE A C 1
ATOM 2615 O O . ILE A 1 326 ? -1.104 16.548 6.672 1.00 87.44 326 ILE A O 1
ATOM 2619 N N . LEU A 1 327 ? -1.468 14.338 6.821 1.00 86.50 327 LEU A N 1
ATOM 2620 C CA . LEU A 1 327 ? -1.462 14.293 8.289 1.00 86.50 327 LEU A CA 1
ATOM 2621 C C . LEU A 1 327 ? -0.062 14.350 8.903 1.00 86.50 327 LEU A C 1
ATOM 2623 O O . LEU A 1 327 ? 0.088 14.803 10.038 1.00 86.50 327 LEU A O 1
ATOM 2627 N N . TYR A 1 328 ? 0.952 13.867 8.187 1.00 82.38 328 TYR A N 1
ATOM 2628 C CA . TYR A 1 328 ? 2.291 13.662 8.725 1.00 82.38 328 TYR A CA 1
ATOM 2629 C C . TYR A 1 328 ? 3.331 14.381 7.858 1.00 82.38 328 TYR A C 1
ATOM 2631 O O . TYR A 1 328 ? 3.881 13.774 6.941 1.00 82.38 328 TYR A O 1
ATOM 2639 N N . PRO A 1 329 ? 3.689 15.638 8.178 1.00 65.88 329 PRO A N 1
ATOM 2640 C CA . PRO A 1 329 ? 4.611 16.443 7.367 1.00 65.88 329 PRO A CA 1
ATOM 2641 C C . PRO A 1 329 ? 6.003 15.823 7.148 1.00 65.88 329 PRO A C 1
ATOM 2643 O O . PRO A 1 329 ? 6.701 16.177 6.203 1.00 65.88 329 PRO A O 1
ATOM 2646 N N . ALA A 1 330 ? 6.428 14.902 8.020 1.00 61.97 330 ALA A N 1
ATOM 2647 C CA . ALA A 1 330 ? 7.689 14.168 7.887 1.00 61.97 330 ALA A CA 1
ATOM 2648 C C . ALA A 1 330 ? 7.618 12.991 6.890 1.00 61.97 330 ALA A C 1
ATOM 2650 O O . ALA A 1 330 ? 8.652 12.418 6.540 1.00 61.97 330 ALA A O 1
ATOM 2651 N N . MET A 1 331 ? 6.419 12.603 6.446 1.00 64.56 331 MET A N 1
ATOM 2652 C CA . MET A 1 331 ? 6.219 11.483 5.531 1.00 64.56 331 MET A CA 1
ATOM 2653 C C . MET A 1 331 ? 6.402 11.945 4.088 1.00 64.56 331 MET A C 1
ATOM 2655 O O . MET A 1 331 ? 5.657 12.772 3.574 1.00 64.56 331 MET A O 1
ATOM 2659 N N . LYS A 1 332 ? 7.357 11.332 3.390 1.00 58.06 332 LYS A N 1
ATOM 2660 C CA . LYS A 1 332 ? 7.676 11.622 1.984 1.00 58.06 332 LYS A CA 1
ATOM 2661 C C . LYS A 1 332 ? 6.746 10.930 0.986 1.00 58.06 332 LYS A C 1
ATOM 2663 O O . LYS A 1 332 ? 7.111 10.722 -0.156 1.00 58.06 332 LYS A O 1
ATOM 2668 N N . GLN A 1 333 ? 5.526 10.567 1.380 1.00 62.38 333 GLN A N 1
ATOM 2669 C CA . GLN A 1 333 ? 4.631 9.750 0.542 1.00 62.38 333 GLN A CA 1
ATOM 2670 C C . GLN A 1 333 ? 4.052 10.486 -0.673 1.00 62.38 333 GLN A C 1
ATOM 2672 O O . GLN A 1 333 ? 3.417 9.860 -1.518 1.00 62.38 333 GLN A O 1
ATOM 2677 N N . ARG A 1 334 ? 4.292 11.797 -0.775 1.00 53.28 334 ARG A N 1
ATOM 2678 C CA . ARG A 1 334 ? 4.133 12.541 -2.025 1.00 53.28 334 ARG A CA 1
ATOM 2679 C C . ARG A 1 334 ? 5.149 12.105 -3.060 1.00 53.28 334 ARG A C 1
ATOM 2681 O O . ARG A 1 334 ? 4.816 12.054 -4.238 1.00 53.28 334 ARG A O 1
ATOM 2688 N N . ASP A 1 335 ? 6.378 11.827 -2.628 1.00 44.12 335 ASP A N 1
ATOM 2689 C CA . ASP A 1 335 ? 7.442 11.427 -3.522 1.00 44.12 335 ASP A CA 1
ATOM 2690 C C . ASP A 1 335 ? 7.004 10.128 -4.195 1.00 44.12 335 ASP A C 1
ATOM 2692 O O . ASP A 1 335 ? 7.022 9.047 -3.602 1.00 44.12 335 ASP A O 1
ATOM 2696 N N . ALA A 1 336 ? 6.684 10.213 -5.487 1.00 40.03 336 ALA A N 1
ATOM 2697 C CA . ALA A 1 336 ? 6.635 9.052 -6.365 1.00 40.03 336 ALA A CA 1
ATOM 2698 C C . ALA A 1 336 ? 7.929 8.219 -6.264 1.00 40.03 336 ALA A C 1
ATOM 2700 O O . ALA A 1 336 ? 7.929 7.070 -6.663 1.00 40.03 336 ALA A O 1
ATOM 2701 N N . ARG A 1 337 ? 9.006 8.744 -5.659 1.00 35.81 337 ARG A N 1
ATOM 2702 C CA . ARG A 1 337 ? 10.206 7.985 -5.292 1.00 35.81 337 ARG A CA 1
ATOM 2703 C C . ARG A 1 337 ? 9.968 6.879 -4.265 1.00 35.81 337 ARG A C 1
ATOM 2705 O O . ARG A 1 337 ? 10.758 5.956 -4.275 1.00 35.81 337 ARG A O 1
ATOM 2712 N N . ASP A 1 338 ? 8.942 6.949 -3.409 1.00 36.41 338 ASP A N 1
ATOM 2713 C CA . ASP A 1 338 ? 8.625 5.902 -2.416 1.00 36.41 338 ASP A CA 1
ATOM 2714 C C . ASP A 1 338 ? 7.369 5.083 -2.778 1.00 36.41 338 ASP A C 1
ATOM 2716 O O . ASP A 1 338 ? 7.250 3.930 -2.364 1.00 36.41 338 ASP A O 1
ATOM 2720 N N . GLY A 1 339 ? 6.456 5.632 -3.593 1.00 36.16 339 GLY A N 1
ATOM 2721 C CA . GLY A 1 339 ? 5.364 4.875 -4.238 1.00 36.16 339 GLY A CA 1
ATOM 2722 C C . GLY A 1 339 ? 5.790 4.137 -5.517 1.00 36.16 339 GLY A C 1
ATOM 2723 O O . GLY A 1 339 ? 5.141 3.181 -5.931 1.00 36.16 339 GLY A O 1
ATOM 2724 N N . VAL A 1 340 ? 6.910 4.573 -6.095 1.00 37.47 340 VAL A N 1
ATOM 2725 C CA . VAL A 1 340 ? 7.700 3.960 -7.166 1.00 37.47 340 VAL A CA 1
ATOM 2726 C C . VAL A 1 340 ? 9.174 4.061 -6.743 1.00 37.47 340 VAL A C 1
ATOM 2728 O O . VAL A 1 340 ? 10.027 4.558 -7.477 1.00 37.47 340 VAL A O 1
ATOM 2731 N N . ARG A 1 341 ? 9.526 3.554 -5.547 1.00 39.19 341 ARG A N 1
ATOM 2732 C CA . ARG A 1 341 ? 10.796 2.819 -5.533 1.00 39.19 341 ARG A CA 1
ATOM 2733 C C . ARG A 1 341 ? 10.483 1.676 -6.471 1.00 39.19 341 ARG A C 1
ATOM 2735 O O . ARG A 1 341 ? 9.603 0.872 -6.147 1.00 39.19 341 ARG A O 1
ATOM 2742 N N . ASP A 1 342 ? 11.124 1.645 -7.640 1.00 45.69 342 ASP A N 1
ATOM 2743 C CA . ASP A 1 342 ? 11.325 0.385 -8.345 1.00 45.69 342 ASP A CA 1
ATOM 2744 C C . ASP A 1 342 ? 11.500 -0.661 -7.250 1.00 45.69 342 ASP A C 1
ATOM 2746 O O . ASP A 1 342 ? 12.333 -0.471 -6.362 1.00 45.69 342 ASP A O 1
ATOM 2750 N N . SER A 1 343 ? 10.624 -1.666 -7.219 1.00 52.62 343 SER A N 1
ATOM 2751 C CA . SER A 1 343 ? 10.455 -2.652 -6.131 1.00 52.62 343 SER A CA 1
ATOM 2752 C C . SER A 1 343 ? 11.723 -3.464 -5.796 1.00 52.62 343 SER A C 1
ATOM 2754 O O . SER A 1 343 ? 11.688 -4.498 -5.127 1.00 52.62 343 SER A O 1
ATOM 2756 N N . HIS A 1 344 ? 12.854 -3.022 -6.316 1.00 66.25 344 HIS A N 1
ATOM 2757 C CA . HIS A 1 344 ? 14.176 -3.560 -6.226 1.00 66.25 344 HIS A CA 1
ATOM 2758 C C . HIS A 1 344 ? 14.832 -3.128 -4.911 1.00 66.25 344 HIS A C 1
ATOM 2760 O O . HIS A 1 344 ? 14.678 -1.989 -4.459 1.00 66.25 344 HIS A O 1
ATOM 2766 N N . PRO A 1 345 ? 15.572 -4.041 -4.270 1.00 78.25 345 PRO A N 1
ATOM 2767 C CA . PRO A 1 345 ? 16.335 -3.697 -3.085 1.00 78.25 345 PRO A CA 1
ATOM 2768 C C . PRO A 1 345 ? 17.396 -2.623 -3.410 1.00 78.25 345 PRO A C 1
ATOM 2770 O O . PRO A 1 345 ? 17.774 -2.461 -4.578 1.00 78.25 345 PRO A O 1
ATOM 2773 N N . PRO A 1 346 ? 17.879 -1.880 -2.394 1.00 83.81 346 PRO A N 1
ATOM 2774 C CA . PRO A 1 346 ? 18.961 -0.916 -2.568 1.00 83.81 346 PRO A CA 1
ATOM 2775 C C . PRO A 1 346 ? 20.174 -1.549 -3.254 1.00 83.81 346 PRO A C 1
ATOM 2777 O O . PRO A 1 346 ? 20.526 -2.693 -2.961 1.00 83.81 346 PRO A O 1
ATOM 2780 N N . VAL A 1 347 ? 20.827 -0.800 -4.146 1.00 92.06 347 VAL A N 1
ATOM 2781 C CA . VAL A 1 347 ? 22.062 -1.274 -4.778 1.00 92.06 347 VAL A CA 1
ATOM 2782 C C . VAL A 1 347 ? 23.155 -1.366 -3.715 1.00 92.06 347 VAL A C 1
ATOM 2784 O O . VAL A 1 347 ? 23.356 -0.440 -2.929 1.00 92.06 347 VAL A O 1
ATOM 2787 N N . ARG A 1 348 ? 23.843 -2.508 -3.670 1.00 94.06 348 ARG A N 1
ATOM 2788 C CA . ARG A 1 348 ? 24.983 -2.767 -2.773 1.00 94.06 348 ARG A CA 1
ATOM 2789 C C . ARG A 1 348 ? 26.263 -3.094 -3.534 1.00 94.06 348 ARG A C 1
ATOM 2791 O O . ARG A 1 348 ? 27.341 -3.001 -2.956 1.00 94.06 348 ARG A O 1
ATOM 2798 N N . ALA A 1 349 ? 26.153 -3.448 -4.814 1.00 95.19 349 ALA A N 1
ATOM 2799 C CA . ALA A 1 349 ? 27.295 -3.685 -5.684 1.00 95.19 349 ALA A CA 1
ATOM 2800 C C . ALA A 1 349 ? 27.054 -3.146 -7.098 1.00 95.19 349 ALA A C 1
ATOM 2802 O O . ALA A 1 349 ? 25.970 -3.328 -7.652 1.00 95.19 349 ALA A O 1
ATOM 2803 N N . CYS A 1 350 ? 28.085 -2.557 -7.697 1.00 95.00 350 CYS A N 1
ATOM 2804 C CA . CYS A 1 350 ? 28.121 -2.193 -9.108 1.00 95.00 350 CYS A CA 1
ATOM 2805 C C . CYS A 1 350 ? 29.170 -3.042 -9.836 1.00 95.00 350 CYS A C 1
ATOM 2807 O O . CYS A 1 350 ? 30.314 -3.136 -9.387 1.00 95.00 350 CYS A O 1
ATOM 2809 N N . ILE A 1 351 ? 28.793 -3.661 -10.954 1.00 96.25 351 ILE A N 1
ATOM 2810 C CA . ILE A 1 351 ? 29.688 -4.516 -11.743 1.00 96.25 351 ILE A CA 1
ATOM 2811 C C . ILE A 1 351 ? 29.786 -3.945 -13.154 1.00 96.25 351 ILE A C 1
ATOM 2813 O O . ILE A 1 351 ? 28.769 -3.725 -13.809 1.00 96.25 351 ILE A O 1
ATOM 2817 N N . PHE A 1 352 ? 31.007 -3.693 -13.607 1.00 93.19 352 PHE A N 1
ATOM 2818 C CA . PHE A 1 352 ? 31.269 -2.970 -14.848 1.00 93.19 352 PHE A CA 1
ATOM 2819 C C . PHE A 1 352 ? 31.779 -3.909 -15.930 1.00 93.19 352 PHE A C 1
ATOM 2821 O O . PHE A 1 352 ? 32.678 -4.712 -15.667 1.00 93.19 352 PHE A O 1
ATOM 2828 N N . ASP A 1 353 ? 31.258 -3.770 -17.147 1.00 92.38 353 ASP A N 1
ATOM 2829 C CA . ASP A 1 353 ? 32.066 -4.084 -18.323 1.00 92.38 353 ASP A CA 1
ATOM 2830 C C . ASP A 1 353 ? 33.178 -3.031 -18.513 1.00 92.38 353 ASP A C 1
ATOM 2832 O O . ASP A 1 353 ? 33.196 -1.994 -17.852 1.00 92.38 353 ASP A O 1
ATOM 2836 N N . MET A 1 354 ? 34.154 -3.315 -19.369 1.00 88.00 354 MET A N 1
ATOM 2837 C CA . MET A 1 354 ? 35.264 -2.415 -19.658 1.00 88.00 354 MET A CA 1
ATOM 2838 C C . MET A 1 354 ? 35.186 -1.812 -21.060 1.00 88.00 354 MET A C 1
ATOM 2840 O O . MET A 1 354 ? 35.427 -0.615 -21.217 1.00 88.00 354 MET A O 1
ATOM 2844 N N . ASP A 1 355 ? 34.928 -2.644 -22.064 1.00 84.50 355 ASP A N 1
ATOM 2845 C CA . ASP A 1 355 ? 35.097 -2.316 -23.475 1.00 84.50 355 ASP A CA 1
ATOM 2846 C C . ASP A 1 355 ? 33.804 -1.723 -24.014 1.00 84.50 355 ASP A C 1
ATOM 2848 O O . ASP A 1 355 ? 32.731 -2.226 -23.737 1.00 84.50 355 ASP A O 1
ATOM 2852 N N . GLY A 1 356 ? 33.882 -0.600 -24.720 1.00 79.69 356 GLY A N 1
ATOM 2853 C CA . GLY A 1 356 ? 32.700 0.142 -25.166 1.00 79.69 356 GLY A CA 1
ATOM 2854 C C . GLY A 1 356 ? 31.949 0.865 -24.041 1.00 79.69 356 GLY A C 1
ATOM 2855 O O . GLY A 1 356 ? 31.190 1.787 -24.327 1.00 79.69 356 GLY A O 1
ATOM 2856 N N . LEU A 1 357 ? 32.221 0.519 -22.775 1.00 85.06 357 LEU A N 1
ATOM 2857 C CA . LEU A 1 357 ? 31.709 1.198 -21.588 1.00 85.06 357 LEU A CA 1
ATOM 2858 C C . LEU A 1 357 ? 32.758 2.100 -20.922 1.00 85.06 357 LEU A C 1
ATOM 2860 O O . LEU A 1 357 ? 32.740 3.309 -21.093 1.00 85.06 357 LEU A O 1
ATOM 2864 N N . LEU A 1 358 ? 33.663 1.553 -20.104 1.00 80.62 358 LEU A N 1
ATOM 2865 C CA . LEU A 1 358 ? 34.638 2.378 -19.373 1.00 80.62 358 LEU A CA 1
ATOM 2866 C C . LEU A 1 358 ? 35.665 3.004 -20.315 1.00 80.62 358 LEU A C 1
ATOM 2868 O O . LEU A 1 358 ? 36.223 4.059 -20.010 1.00 80.62 358 LEU A O 1
ATOM 2872 N N . LEU A 1 359 ? 35.906 2.339 -21.442 1.00 79.38 359 LEU A N 1
ATOM 2873 C CA . LEU A 1 359 ? 36.799 2.750 -22.508 1.00 79.38 359 LEU A CA 1
ATOM 2874 C C . LEU A 1 359 ? 36.020 2.783 -23.816 1.00 79.38 359 LEU A C 1
ATOM 2876 O O . LEU A 1 359 ? 35.412 1.779 -24.185 1.00 79.38 359 LEU A O 1
ATOM 2880 N N . ASN A 1 360 ? 36.107 3.881 -24.569 1.00 75.94 360 ASN A N 1
ATOM 2881 C CA . ASN A 1 360 ? 35.571 3.903 -25.930 1.00 75.94 360 ASN A CA 1
ATOM 2882 C C . ASN A 1 360 ? 36.464 3.081 -26.881 1.00 75.94 360 ASN A C 1
ATOM 2884 O O . ASN A 1 360 ? 37.276 3.616 -27.638 1.00 75.94 360 ASN A O 1
ATOM 2888 N N . THR A 1 361 ? 36.356 1.757 -26.807 1.00 77.81 361 THR A N 1
ATOM 2889 C CA . THR A 1 361 ? 37.062 0.825 -27.694 1.00 77.81 361 THR A CA 1
ATOM 2890 C C . THR A 1 361 ? 36.291 0.539 -28.972 1.00 77.81 361 THR A C 1
ATOM 2892 O O . THR A 1 361 ? 36.902 0.154 -29.963 1.00 77.81 361 THR A O 1
ATOM 2895 N N . GLU A 1 362 ? 34.978 0.759 -28.992 1.00 82.44 362 GLU A N 1
ATOM 2896 C CA . GLU A 1 362 ? 34.120 0.391 -30.121 1.00 82.44 362 GLU A CA 1
ATOM 2897 C C . GLU A 1 362 ? 34.347 1.252 -31.361 1.00 82.44 362 GLU A C 1
ATOM 2899 O O . GLU A 1 362 ? 34.361 0.729 -32.484 1.00 82.44 362 GLU A O 1
ATOM 2904 N N . ASP A 1 363 ? 34.589 2.551 -31.187 1.00 82.12 363 ASP A N 1
ATOM 2905 C CA . ASP A 1 363 ? 34.974 3.422 -32.300 1.00 82.12 363 ASP A CA 1
ATOM 2906 C C . ASP A 1 363 ? 36.343 3.046 -32.853 1.00 82.12 363 ASP A C 1
ATOM 2908 O O . ASP A 1 363 ? 36.533 2.955 -34.066 1.00 82.12 363 ASP A O 1
ATOM 2912 N N . ILE A 1 364 ? 37.279 2.718 -31.965 1.00 81.25 364 ILE A N 1
ATOM 2913 C CA . ILE A 1 364 ? 38.641 2.340 -32.342 1.00 81.25 364 ILE A CA 1
ATOM 2914 C C . ILE A 1 364 ? 38.654 1.011 -33.080 1.00 81.25 364 ILE A C 1
ATOM 2916 O O . ILE A 1 364 ? 39.293 0.896 -34.124 1.00 81.25 364 ILE A O 1
ATOM 2920 N N . TYR A 1 365 ? 37.945 0.005 -32.572 1.00 82.81 365 TYR A N 1
ATOM 2921 C CA . TYR A 1 365 ? 37.841 -1.300 -33.220 1.00 82.81 365 TYR A CA 1
ATOM 2922 C C . TYR A 1 365 ? 37.209 -1.189 -34.601 1.00 82.81 365 TYR A C 1
ATOM 2924 O O . TYR A 1 365 ? 37.697 -1.820 -35.544 1.00 82.81 365 TYR A O 1
ATOM 2932 N N . THR A 1 366 ? 36.204 -0.323 -34.741 1.00 87.19 366 THR A N 1
ATOM 2933 C CA . THR A 1 366 ? 35.573 -0.034 -36.034 1.00 87.19 366 THR A CA 1
ATOM 2934 C C . THR A 1 366 ? 36.539 0.661 -36.974 1.00 87.19 366 THR A C 1
ATOM 2936 O O . THR A 1 366 ? 36.714 0.207 -38.097 1.00 87.19 366 THR A O 1
ATOM 2939 N N . GLN A 1 367 ? 37.232 1.700 -36.510 1.00 86.12 367 GLN A N 1
ATOM 2940 C CA . GLN A 1 367 ? 38.201 2.432 -37.318 1.00 86.12 367 GLN A CA 1
ATOM 2941 C C . GLN A 1 367 ? 39.356 1.530 -37.777 1.00 86.12 367 GLN A C 1
ATOM 2943 O O . GLN A 1 367 ? 39.742 1.565 -38.944 1.00 86.12 367 GLN A O 1
ATOM 2948 N N . CYS A 1 368 ? 39.877 0.676 -36.891 1.00 86.69 368 CYS A N 1
ATOM 2949 C CA . CYS A 1 368 ? 40.918 -0.292 -37.233 1.00 86.69 368 CYS A CA 1
ATOM 2950 C C . CYS A 1 368 ? 40.438 -1.278 -38.304 1.00 86.69 368 CYS A C 1
ATOM 2952 O O . CYS A 1 368 ? 41.158 -1.531 -39.269 1.00 86.69 368 CYS A O 1
ATOM 2954 N N . ALA A 1 369 ? 39.226 -1.823 -38.148 1.00 88.00 369 ALA A N 1
ATOM 2955 C CA . ALA A 1 369 ? 38.636 -2.721 -39.136 1.00 88.00 369 ALA A CA 1
ATOM 2956 C C . ALA A 1 369 ? 38.398 -2.003 -40.475 1.00 88.00 369 ALA A C 1
ATOM 2958 O O . ALA A 1 369 ? 38.783 -2.525 -41.519 1.00 88.00 369 ALA A O 1
ATOM 2959 N N . ASP A 1 370 ? 37.846 -0.789 -40.449 1.00 91.38 370 ASP A N 1
ATOM 2960 C CA . ASP A 1 370 ? 37.561 0.031 -41.629 1.00 91.38 370 ASP A CA 1
ATOM 2961 C C . ASP A 1 370 ? 38.821 0.401 -42.408 1.00 91.38 370 ASP A C 1
ATOM 2963 O O . ASP A 1 370 ? 38.796 0.398 -43.640 1.00 91.38 370 ASP A O 1
ATOM 2967 N N . ASN A 1 371 ? 39.934 0.674 -41.722 1.00 90.50 371 ASN A N 1
ATOM 2968 C CA . ASN A 1 371 ? 41.215 0.948 -42.369 1.00 90.50 371 ASN A CA 1
ATOM 2969 C C . ASN A 1 371 ? 41.695 -0.269 -43.175 1.00 90.50 371 ASN A C 1
ATOM 2971 O O . ASN A 1 371 ? 42.096 -0.124 -44.333 1.00 90.50 371 ASN A O 1
ATOM 2975 N N . VAL A 1 372 ? 41.599 -1.474 -42.599 1.00 91.25 372 VAL A N 1
ATOM 2976 C CA . VAL A 1 372 ? 41.962 -2.719 -43.296 1.00 91.25 372 VAL A CA 1
ATOM 2977 C C . VAL A 1 372 ? 40.962 -3.027 -44.418 1.00 91.25 372 VAL A C 1
ATOM 2979 O O . VAL A 1 372 ? 41.373 -3.322 -45.537 1.00 91.25 372 VAL A O 1
ATOM 2982 N N . LEU A 1 373 ? 39.654 -2.889 -44.177 1.00 93.06 373 LEU A N 1
ATOM 2983 C CA . LEU A 1 373 ? 38.610 -3.085 -45.193 1.00 93.06 373 LEU A CA 1
ATOM 2984 C C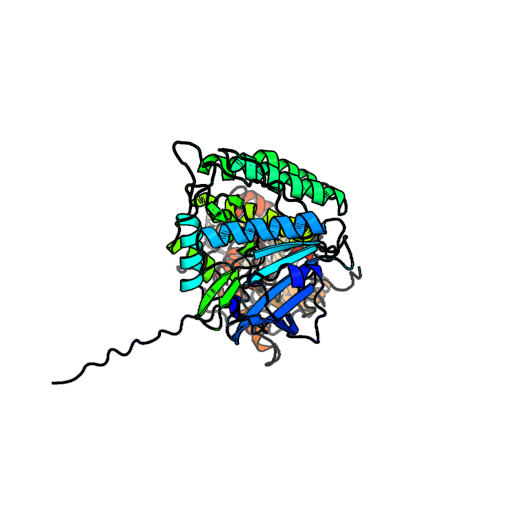 . LEU A 1 373 ? 38.821 -2.162 -46.402 1.00 93.06 373 LEU A C 1
ATOM 2986 O O . LEU A 1 373 ? 38.863 -2.629 -47.542 1.00 93.06 373 LEU A O 1
ATOM 2990 N N . THR A 1 374 ? 39.042 -0.871 -46.148 1.00 93.31 374 THR A N 1
ATOM 2991 C CA . THR A 1 374 ? 39.257 0.143 -47.190 1.00 93.31 374 THR A CA 1
ATOM 2992 C C . THR A 1 374 ? 40.534 -0.137 -47.981 1.00 93.31 374 THR A C 1
ATOM 2994 O O . THR A 1 374 ? 40.521 -0.039 -49.209 1.00 93.31 374 THR A O 1
ATOM 2997 N N . LYS A 1 375 ? 41.621 -0.555 -47.310 1.00 92.94 375 LYS A N 1
ATOM 2998 C CA . LYS A 1 375 ? 42.885 -0.951 -47.960 1.00 92.94 375 LYS A CA 1
ATOM 2999 C C . LYS A 1 375 ? 42.683 -2.057 -49.002 1.00 92.94 375 LYS A C 1
ATOM 3001 O O . LYS A 1 375 ? 43.362 -2.056 -50.025 1.00 92.94 375 LYS A O 1
ATOM 3006 N N . TYR A 1 376 ? 41.736 -2.965 -48.770 1.00 94.31 376 TYR A N 1
ATOM 3007 C CA . TYR A 1 376 ? 41.403 -4.066 -49.679 1.00 94.31 376 TYR A CA 1
ATOM 3008 C C . TYR A 1 376 ? 40.144 -3.814 -50.526 1.00 94.31 376 TYR A C 1
ATOM 3010 O O . TYR A 1 376 ? 39.565 -4.755 -51.069 1.00 94.31 376 TYR A O 1
ATOM 3018 N N . GLY A 1 377 ? 39.718 -2.554 -50.670 1.00 91.38 377 GLY A N 1
ATOM 3019 C CA . GLY A 1 377 ? 38.613 -2.170 -51.555 1.00 91.38 377 GLY A CA 1
ATOM 3020 C C . GLY A 1 377 ? 37.228 -2.621 -51.080 1.00 91.38 377 GLY A C 1
ATOM 3021 O O . GLY A 1 377 ? 36.305 -2.729 -51.888 1.00 91.38 377 GLY A O 1
ATOM 3022 N N . ARG A 1 378 ? 37.069 -2.908 -49.784 1.00 93.88 378 ARG A N 1
ATOM 3023 C CA . ARG A 1 378 ? 35.785 -3.259 -49.166 1.00 93.88 378 ARG A CA 1
ATOM 3024 C C . ARG A 1 378 ? 35.140 -2.030 -48.517 1.00 93.88 378 ARG A C 1
ATOM 3026 O O . ARG A 1 378 ? 35.853 -1.128 -48.077 1.00 93.88 378 ARG A O 1
ATOM 3033 N N . PRO A 1 379 ? 33.796 -1.963 -48.472 1.00 92.44 379 PRO A N 1
ATOM 3034 C CA . PRO A 1 379 ? 33.105 -0.883 -47.784 1.00 92.44 379 PRO A CA 1
ATOM 3035 C C . PRO A 1 379 ? 33.388 -0.930 -46.278 1.00 92.44 379 PRO A C 1
ATOM 3037 O O . PRO A 1 379 ? 33.772 -1.969 -45.737 1.00 92.44 379 PRO A O 1
ATOM 3040 N N . ARG A 1 380 ? 33.152 0.200 -45.607 1.00 93.25 380 ARG A N 1
ATOM 3041 C CA . ARG A 1 380 ? 33.187 0.297 -44.140 1.00 93.25 380 ARG A CA 1
ATOM 3042 C C . ARG A 1 380 ? 32.187 -0.662 -43.495 1.00 93.25 380 ARG A C 1
ATOM 3044 O O . ARG A 1 380 ? 31.156 -0.969 -44.098 1.00 93.25 380 ARG A O 1
ATOM 3051 N N . LEU A 1 381 ? 32.495 -1.112 -42.283 1.00 92.06 381 LEU A N 1
ATOM 3052 C CA . LEU A 1 381 ? 31.714 -2.074 -41.517 1.00 92.06 381 LEU A CA 1
ATOM 3053 C C . LEU A 1 381 ? 30.316 -1.507 -41.196 1.00 92.06 381 LEU A C 1
ATOM 3055 O O . LEU A 1 381 ? 30.202 -0.563 -40.412 1.00 92.06 381 LEU A O 1
ATOM 3059 N N . PRO A 1 382 ? 29.232 -2.056 -41.775 1.00 92.81 382 PRO A N 1
ATOM 3060 C CA . PRO A 1 382 ? 27.886 -1.589 -41.494 1.00 92.81 382 PRO A CA 1
ATOM 3061 C C . PRO A 1 382 ? 27.448 -2.012 -40.090 1.00 92.81 382 PRO A C 1
ATOM 3063 O O . PRO A 1 382 ? 27.809 -3.088 -39.601 1.00 92.81 382 PRO A O 1
ATOM 3066 N N . TRP A 1 383 ? 26.592 -1.196 -39.471 1.00 91.50 383 TRP A N 1
ATOM 3067 C CA . TRP A 1 383 ? 26.075 -1.438 -38.120 1.00 91.50 383 TRP A CA 1
ATOM 3068 C C . TRP A 1 383 ? 25.331 -2.766 -37.971 1.00 91.50 383 TRP A C 1
ATOM 3070 O O . TRP A 1 383 ? 25.524 -3.449 -36.970 1.00 91.50 383 TRP A O 1
ATOM 3080 N N . SER A 1 384 ? 24.608 -3.206 -39.000 1.00 89.50 384 SER A N 1
ATOM 3081 C CA . SER A 1 384 ? 23.922 -4.506 -39.017 1.00 89.50 384 SER A CA 1
ATOM 3082 C C . SER A 1 384 ? 24.859 -5.718 -38.904 1.00 89.50 384 SER A C 1
ATOM 3084 O O . SER A 1 384 ? 24.431 -6.806 -38.504 1.00 89.50 384 SER A O 1
ATOM 3086 N N . VAL A 1 385 ? 26.142 -5.549 -39.246 1.00 90.00 385 VAL A N 1
ATOM 3087 C CA . VAL A 1 385 ? 27.195 -6.550 -39.024 1.00 90.00 385 VAL A CA 1
ATOM 3088 C C . VAL A 1 385 ? 27.896 -6.270 -37.701 1.00 90.00 385 VAL A C 1
ATOM 3090 O O . VAL A 1 385 ? 27.978 -7.179 -36.881 1.00 90.00 385 VAL A O 1
ATOM 3093 N N . LYS A 1 386 ? 28.322 -5.022 -37.445 1.00 90.25 386 LYS A N 1
ATOM 3094 C CA . LYS A 1 386 ? 29.008 -4.626 -36.200 1.00 90.25 386 LYS A CA 1
ATOM 3095 C C . LYS A 1 386 ? 28.226 -5.041 -34.949 1.00 90.25 386 LYS A C 1
ATOM 3097 O O . LYS A 1 386 ? 28.802 -5.649 -34.053 1.00 90.25 386 LYS A O 1
ATOM 3102 N N . ALA A 1 387 ? 26.914 -4.815 -34.926 1.00 88.69 387 ALA A N 1
ATOM 3103 C CA . ALA A 1 387 ? 26.035 -5.160 -33.809 1.00 88.69 387 ALA A CA 1
ATOM 3104 C C . ALA A 1 387 ? 26.035 -6.659 -33.451 1.00 88.69 387 ALA A C 1
ATOM 3106 O O . ALA A 1 387 ? 25.742 -7.011 -32.313 1.00 88.69 387 ALA A O 1
ATOM 3107 N N . LYS A 1 388 ? 26.369 -7.545 -34.401 1.00 85.06 388 LYS A N 1
ATOM 3108 C CA . LYS A 1 388 ? 26.497 -8.996 -34.168 1.00 85.06 388 LYS A CA 1
ATOM 3109 C C . LYS A 1 388 ? 27.871 -9.397 -33.633 1.00 85.06 388 LYS A C 1
ATOM 3111 O O . LYS A 1 388 ? 28.032 -10.521 -33.169 1.00 85.06 388 LYS A O 1
ATOM 3116 N N . LEU A 1 389 ? 28.862 -8.514 -33.753 1.00 86.25 389 LEU A N 1
ATOM 3117 C CA . LEU A 1 389 ? 30.229 -8.747 -33.295 1.00 86.25 389 LEU A CA 1
ATOM 3118 C C . LEU A 1 389 ? 30.425 -8.233 -31.858 1.00 86.25 389 LEU A C 1
ATOM 3120 O O . LEU A 1 389 ? 31.133 -8.862 -31.074 1.00 86.25 389 LEU A O 1
ATOM 3124 N N . MET A 1 390 ? 29.782 -7.122 -31.496 1.00 85.38 390 MET A N 1
ATOM 3125 C CA . MET A 1 390 ? 29.928 -6.486 -30.180 1.00 85.38 390 MET A CA 1
ATOM 3126 C C . MET A 1 390 ? 29.603 -7.432 -29.012 1.00 85.38 390 MET A C 1
ATOM 3128 O O . MET A 1 390 ? 28.588 -8.130 -29.028 1.00 85.38 390 MET A O 1
ATOM 3132 N N . GLY A 1 391 ? 30.466 -7.443 -27.990 1.00 73.88 391 GLY A N 1
ATOM 3133 C CA . GLY A 1 391 ? 30.302 -8.254 -26.775 1.00 73.88 391 GLY A CA 1
ATOM 3134 C C . GLY A 1 391 ? 30.545 -9.762 -26.942 1.00 73.88 391 GLY A C 1
ATOM 3135 O O . GLY A 1 391 ? 30.445 -10.500 -25.961 1.00 73.88 391 GLY A O 1
ATOM 3136 N N . VAL A 1 392 ? 30.884 -10.235 -28.149 1.00 73.94 392 VAL A N 1
ATOM 3137 C CA . VAL A 1 392 ? 31.159 -11.653 -28.437 1.00 73.94 392 VAL A CA 1
ATOM 3138 C C . VAL A 1 392 ? 32.675 -11.889 -28.526 1.00 73.94 392 VAL A C 1
ATOM 3140 O O . VAL A 1 392 ? 33.329 -11.294 -29.387 1.00 73.94 392 VAL A O 1
ATOM 3143 N N . PRO A 1 393 ? 33.261 -12.770 -27.693 1.00 67.44 393 PRO A N 1
ATOM 3144 C CA . PRO A 1 393 ? 34.695 -13.055 -27.733 1.00 67.44 393 PRO A CA 1
ATOM 3145 C C . PRO A 1 393 ? 35.177 -13.503 -29.124 1.00 67.44 393 PRO A C 1
ATOM 3147 O O . PRO A 1 393 ? 34.597 -14.395 -29.741 1.00 67.44 393 PRO A O 1
ATOM 3150 N N . GLY A 1 394 ? 36.242 -12.873 -29.632 1.00 70.44 394 GLY A N 1
ATOM 3151 C CA . GLY A 1 394 ? 36.893 -13.239 -30.901 1.00 70.44 394 GLY A CA 1
ATOM 3152 C C . GLY A 1 394 ? 36.094 -12.961 -32.186 1.00 70.44 394 GLY A C 1
ATOM 3153 O O . GLY A 1 394 ? 36.575 -13.258 -33.282 1.00 70.44 394 GLY A O 1
ATOM 3154 N N . SER A 1 395 ? 34.901 -12.371 -32.090 1.00 76.25 395 SER A N 1
ATOM 3155 C CA . SER A 1 395 ? 33.981 -12.166 -33.220 1.00 76.25 395 SER A CA 1
ATOM 3156 C C . SER A 1 395 ? 34.517 -11.220 -34.299 1.00 76.25 395 SER A C 1
ATOM 3158 O O . SER A 1 395 ? 34.224 -11.403 -35.480 1.00 76.25 395 SER A O 1
ATOM 3160 N N . SER A 1 396 ? 35.357 -10.253 -33.921 1.00 77.69 396 SER A N 1
ATOM 3161 C CA . SER A 1 396 ? 35.981 -9.279 -34.825 1.00 77.69 396 SER A CA 1
ATOM 3162 C C . SER A 1 396 ? 36.904 -9.914 -35.873 1.00 77.69 396 SER A C 1
ATOM 3164 O O . SER A 1 396 ? 37.255 -9.257 -36.848 1.00 77.69 396 SER A O 1
ATOM 3166 N N . ASN A 1 397 ? 37.249 -11.196 -35.707 1.00 83.25 397 ASN A N 1
ATOM 3167 C CA . ASN A 1 397 ? 37.959 -12.029 -36.681 1.00 83.25 397 ASN A CA 1
ATOM 3168 C C . ASN A 1 397 ? 37.241 -13.380 -36.928 1.00 83.25 397 ASN A C 1
ATOM 3170 O O . ASN A 1 397 ? 37.852 -14.358 -37.370 1.00 83.25 397 ASN A O 1
ATOM 3174 N N . GLY A 1 398 ? 35.950 -13.455 -36.595 1.00 85.00 398 GLY A N 1
ATOM 3175 C CA . GLY A 1 398 ? 35.121 -14.657 -36.681 1.00 85.00 398 GLY A CA 1
ATOM 3176 C C . GLY A 1 398 ? 34.430 -14.838 -38.034 1.00 85.00 398 GLY A C 1
ATOM 3177 O O . GLY A 1 398 ? 34.578 -14.027 -38.951 1.00 85.00 398 GLY A O 1
ATOM 3178 N N . ASP A 1 399 ? 33.647 -15.912 -38.148 1.00 87.12 399 ASP A N 1
ATOM 3179 C CA . ASP A 1 399 ? 32.977 -16.308 -39.395 1.00 87.12 399 ASP A CA 1
ATOM 3180 C C . ASP A 1 399 ? 32.054 -15.207 -39.924 1.00 87.12 399 ASP A C 1
ATOM 3182 O O . ASP A 1 399 ? 32.196 -14.796 -41.069 1.00 87.12 399 ASP A O 1
ATOM 3186 N N . VAL A 1 400 ? 31.205 -14.640 -39.059 1.00 87.88 400 VAL A N 1
ATOM 3187 C CA . VAL A 1 400 ? 30.256 -13.567 -39.410 1.00 87.88 400 VAL A CA 1
ATOM 3188 C C . VAL A 1 400 ? 30.954 -12.369 -40.059 1.00 87.88 400 VAL A C 1
ATOM 3190 O O . VAL A 1 400 ? 30.456 -11.816 -41.040 1.00 87.88 400 VAL A O 1
ATOM 3193 N N . PHE A 1 401 ? 32.114 -11.967 -39.527 1.00 91.94 401 PHE A N 1
ATOM 3194 C CA . PHE A 1 401 ? 32.887 -10.871 -40.101 1.00 91.94 401 PHE A CA 1
ATOM 3195 C C . PHE A 1 401 ? 33.452 -11.259 -41.468 1.00 91.94 401 PHE A C 1
ATOM 3197 O O . PHE A 1 401 ? 33.239 -10.530 -42.431 1.00 91.94 401 PHE A O 1
ATOM 3204 N N . HIS A 1 402 ? 34.136 -12.402 -41.581 1.00 92.06 402 HIS A N 1
ATOM 3205 C CA . HIS A 1 402 ? 34.810 -12.810 -42.824 1.00 92.06 402 HIS A CA 1
ATOM 3206 C C . HIS A 1 402 ? 33.842 -13.159 -43.958 1.00 92.06 402 HIS A C 1
ATOM 3208 O O . HIS A 1 402 ? 34.115 -12.833 -45.114 1.00 92.06 402 HIS A O 1
ATOM 3214 N N . GLU A 1 403 ? 32.691 -13.749 -43.637 1.00 92.50 403 GLU A N 1
ATOM 3215 C CA . GLU A 1 403 ? 31.615 -14.022 -44.592 1.00 92.50 403 GLU A CA 1
ATOM 3216 C C . GLU A 1 403 ? 31.073 -12.739 -45.226 1.00 92.50 403 GLU A C 1
ATOM 3218 O O . GLU A 1 403 ? 30.812 -12.711 -46.428 1.00 92.50 403 GLU A O 1
ATOM 3223 N N . TRP A 1 404 ? 30.951 -11.655 -44.457 1.00 94.56 404 TRP A N 1
ATOM 3224 C CA . TRP A 1 404 ? 30.554 -10.353 -44.991 1.00 94.56 404 TRP A CA 1
ATOM 3225 C C . TRP A 1 404 ? 31.725 -9.617 -45.667 1.00 94.56 404 TRP A C 1
ATOM 3227 O O . TRP A 1 404 ? 31.593 -9.066 -46.770 1.00 94.56 404 TRP A O 1
ATOM 3237 N N . ALA A 1 405 ? 32.884 -9.608 -45.008 1.00 93.12 405 ALA A N 1
ATOM 3238 C CA . ALA A 1 405 ? 34.040 -8.823 -45.403 1.00 93.12 405 ALA A CA 1
ATOM 3239 C C . ALA A 1 405 ? 34.623 -9.307 -46.731 1.00 93.12 405 ALA A C 1
ATOM 3241 O O . ALA A 1 405 ? 35.070 -8.460 -47.496 1.00 93.12 405 ALA A O 1
ATOM 3242 N N . GLN A 1 406 ? 34.574 -10.615 -47.037 1.00 93.56 406 GLN A N 1
ATOM 3243 C CA . GLN A 1 406 ? 35.055 -11.205 -48.301 1.00 93.56 406 GLN A CA 1
ATOM 3244 C C . GLN A 1 406 ? 36.431 -10.650 -48.714 1.00 93.56 406 GLN A C 1
ATOM 3246 O O . GLN A 1 406 ? 36.649 -10.236 -49.856 1.00 93.56 406 GLN A O 1
ATOM 3251 N N . LEU A 1 407 ? 37.341 -10.558 -47.742 1.00 92.31 407 LEU A N 1
ATOM 3252 C CA . LEU A 1 407 ? 38.672 -10.008 -47.952 1.00 92.31 407 LEU A CA 1
ATOM 3253 C C . LEU A 1 407 ? 39.544 -10.998 -48.739 1.00 92.31 407 LEU A C 1
ATOM 3255 O O . LEU A 1 407 ? 39.460 -12.203 -48.513 1.00 92.31 407 LEU A O 1
ATOM 3259 N N . PRO A 1 408 ? 40.445 -10.513 -49.611 1.00 91.19 408 PRO A N 1
ATOM 3260 C CA . PRO A 1 408 ? 41.371 -11.366 -50.361 1.00 91.19 408 PRO A CA 1
ATOM 3261 C C . PRO A 1 408 ? 42.541 -11.894 -49.506 1.00 91.19 408 PRO A C 1
ATOM 3263 O O . PRO A 1 408 ? 43.444 -12.542 -50.032 1.00 91.19 408 PRO A O 1
ATOM 3266 N N . ILE A 1 409 ? 42.556 -11.596 -48.202 1.00 93.25 409 ILE A N 1
ATOM 3267 C CA . ILE A 1 409 ? 43.583 -12.013 -47.243 1.00 93.25 409 ILE A CA 1
ATOM 3268 C C . ILE A 1 409 ? 43.017 -13.006 -46.227 1.00 93.25 409 ILE A C 1
ATOM 3270 O O . ILE A 1 409 ? 41.841 -12.957 -45.876 1.00 93.25 409 ILE A O 1
ATOM 3274 N N . GLY A 1 410 ? 43.870 -13.901 -45.725 1.00 91.56 410 GLY A N 1
ATOM 3275 C CA . GLY A 1 410 ? 43.492 -14.852 -44.678 1.00 91.56 410 GLY A CA 1
ATOM 3276 C C . GLY A 1 410 ? 43.298 -14.196 -43.304 1.00 91.56 410 GLY A C 1
ATOM 3277 O O . GLY A 1 410 ? 43.799 -13.101 -43.042 1.00 91.56 410 GLY A O 1
ATOM 3278 N N . ARG A 1 411 ? 42.623 -14.908 -42.391 1.00 92.19 411 ARG A N 1
ATOM 3279 C CA . ARG A 1 411 ? 42.290 -14.427 -41.034 1.00 92.19 411 ARG A CA 1
ATOM 3280 C C . ARG A 1 411 ? 43.501 -14.005 -40.208 1.00 92.19 411 ARG A C 1
ATOM 3282 O O . ARG A 1 411 ? 43.437 -13.005 -39.504 1.00 92.19 411 ARG A O 1
ATOM 3289 N N . GLU A 1 412 ? 44.603 -14.743 -40.310 1.00 90.62 412 GLU A N 1
ATOM 3290 C CA . GLU A 1 412 ? 45.849 -14.423 -39.600 1.00 90.62 412 GLU A CA 1
ATOM 3291 C C . GLU A 1 412 ? 46.443 -13.093 -40.072 1.00 90.62 412 GLU A C 1
ATOM 3293 O O . GLU A 1 412 ? 46.855 -12.264 -39.260 1.00 90.62 412 GLU A O 1
ATOM 3298 N N . GLN A 1 413 ? 46.420 -12.848 -41.386 1.00 91.06 413 GLN A N 1
ATOM 3299 C CA . GLN A 1 413 ? 46.891 -11.589 -41.953 1.00 91.06 413 GLN A CA 1
ATOM 3300 C C . GLN A 1 413 ? 45.973 -10.431 -41.550 1.00 91.06 413 GLN A C 1
ATOM 3302 O O . GLN A 1 413 ? 46.468 -9.382 -41.149 1.00 91.06 413 GLN A O 1
ATOM 3307 N N . PHE A 1 414 ? 44.650 -10.627 -41.589 1.00 90.88 414 PHE A N 1
ATOM 3308 C CA . PHE A 1 414 ? 43.697 -9.612 -41.133 1.00 90.88 414 PHE A CA 1
ATOM 3309 C C . PHE A 1 414 ? 43.912 -9.262 -39.656 1.00 90.88 414 PHE A C 1
ATOM 3311 O O . PHE A 1 414 ? 44.063 -8.089 -39.324 1.00 90.88 414 PHE A O 1
ATOM 3318 N N . LYS A 1 415 ? 44.008 -10.274 -38.781 1.00 86.75 415 LYS A N 1
ATOM 3319 C CA . LYS A 1 415 ? 44.277 -10.099 -37.347 1.00 86.75 415 LYS A CA 1
ATOM 3320 C C . LYS A 1 415 ? 45.564 -9.313 -37.111 1.00 86.75 415 LYS A C 1
ATOM 3322 O O . LYS A 1 415 ? 45.590 -8.416 -36.272 1.00 86.75 415 LYS A O 1
ATOM 3327 N N . LYS A 1 416 ? 46.628 -9.628 -37.858 1.00 86.81 416 LYS A N 1
ATOM 3328 C CA . LYS A 1 416 ? 47.903 -8.910 -37.775 1.00 86.81 416 LYS A CA 1
ATOM 3329 C C . LYS A 1 416 ? 47.745 -7.435 -38.151 1.00 86.81 416 LYS A C 1
ATOM 3331 O O . LYS A 1 416 ? 48.118 -6.576 -37.359 1.00 86.81 416 LYS A O 1
ATOM 3336 N N . GLU A 1 417 ? 47.157 -7.140 -39.309 1.00 88.12 417 GLU A N 1
ATOM 3337 C CA . GLU A 1 417 ? 46.990 -5.758 -39.780 1.00 88.12 417 GLU A CA 1
ATOM 3338 C C . GLU A 1 417 ? 46.042 -4.944 -38.891 1.00 88.12 417 GLU A C 1
ATOM 3340 O O . GLU A 1 417 ? 46.303 -3.778 -38.602 1.00 88.12 417 GLU A O 1
ATOM 3345 N N . GLN A 1 418 ? 44.970 -5.563 -38.392 1.00 83.81 418 GLN A N 1
ATOM 3346 C CA . GLN A 1 418 ? 44.057 -4.928 -37.447 1.00 83.81 418 GLN A CA 1
ATOM 3347 C C . GLN A 1 418 ? 44.762 -4.605 -36.120 1.00 83.81 418 GLN A C 1
ATOM 3349 O O . GLN A 1 418 ? 44.578 -3.515 -35.580 1.00 83.81 418 GLN A O 1
ATOM 3354 N N . ASN A 1 419 ? 45.603 -5.512 -35.610 1.00 78.75 419 ASN A N 1
ATOM 3355 C CA . ASN A 1 419 ? 46.395 -5.275 -34.401 1.00 78.75 419 ASN A CA 1
ATOM 3356 C C . ASN A 1 419 ? 47.415 -4.142 -34.583 1.00 78.75 419 ASN A C 1
ATOM 3358 O O . ASN A 1 419 ? 47.611 -3.357 -33.657 1.00 78.75 419 ASN A O 1
ATOM 3362 N N . GLU A 1 420 ? 48.040 -4.026 -35.758 1.00 80.19 420 GLU A N 1
ATOM 3363 C CA . GLU A 1 420 ? 48.935 -2.908 -36.090 1.00 80.19 420 GLU A CA 1
ATOM 3364 C C . GLU A 1 420 ? 48.184 -1.564 -36.068 1.00 80.19 420 GLU A C 1
ATOM 3366 O O . GLU A 1 420 ? 48.699 -0.585 -35.535 1.00 80.19 420 GLU A O 1
ATOM 3371 N N . GLN A 1 421 ? 46.939 -1.516 -36.560 1.00 76.06 421 GLN A N 1
ATOM 3372 C CA . GLN A 1 421 ? 46.094 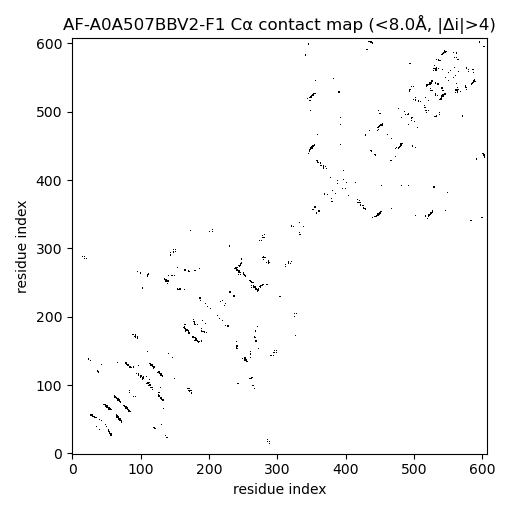-0.315 -36.467 1.00 76.06 421 GLN A CA 1
ATOM 3373 C C . GLN A 1 421 ? 45.703 0.021 -35.020 1.00 76.06 421 GLN A C 1
ATOM 3375 O O . GLN A 1 421 ? 45.743 1.186 -34.627 1.00 76.06 421 GLN A O 1
ATOM 3380 N N . GLN A 1 422 ? 45.386 -0.987 -34.200 1.00 70.69 422 GLN A N 1
ATOM 3381 C CA . GLN A 1 422 ? 45.029 -0.788 -32.789 1.00 70.69 422 GLN A CA 1
ATOM 3382 C C . GLN A 1 422 ? 46.182 -0.226 -31.947 1.00 70.69 422 GLN A C 1
ATOM 3384 O O . GLN A 1 422 ? 45.932 0.368 -30.903 1.00 70.69 422 GLN A O 1
ATOM 3389 N N . GLN A 1 423 ? 47.439 -0.389 -32.376 1.00 65.12 423 GLN A N 1
ATOM 3390 C CA . GLN A 1 423 ? 48.594 0.224 -31.706 1.00 65.12 423 GLN A CA 1
ATOM 3391 C C . GLN A 1 423 ? 48.670 1.746 -31.913 1.00 65.12 423 GLN A C 1
ATOM 3393 O O . GLN A 1 423 ? 49.366 2.424 -31.160 1.00 65.12 423 GLN A O 1
ATOM 3398 N N . LEU A 1 424 ? 47.965 2.280 -32.916 1.00 59.19 424 LEU A N 1
ATOM 3399 C CA . LEU A 1 424 ? 48.009 3.691 -33.311 1.00 59.19 424 LEU A CA 1
ATOM 3400 C C . LEU A 1 424 ? 46.840 4.514 -32.749 1.00 59.19 424 LEU A C 1
ATOM 3402 O O . LEU A 1 424 ? 46.867 5.741 -32.829 1.00 59.19 424 LEU A O 1
ATOM 3406 N N . LEU A 1 425 ? 45.811 3.851 -32.214 1.00 59.50 425 LEU A N 1
ATOM 3407 C CA . LEU A 1 425 ? 44.544 4.452 -31.799 1.00 59.50 425 LEU A CA 1
ATOM 3408 C C . LEU A 1 425 ? 44.243 4.145 -30.332 1.00 59.50 425 LEU A C 1
ATOM 3410 O O . LEU A 1 425 ? 44.639 3.118 -29.785 1.00 59.50 425 LEU A O 1
ATOM 3414 N N . PHE A 1 426 ? 43.557 5.072 -29.674 1.00 59.75 426 PHE A N 1
ATOM 3415 C CA . PHE A 1 426 ? 43.644 5.227 -28.230 1.00 59.75 426 PHE A CA 1
ATOM 3416 C C . PHE A 1 426 ? 42.291 5.559 -27.612 1.00 59.75 426 PHE A C 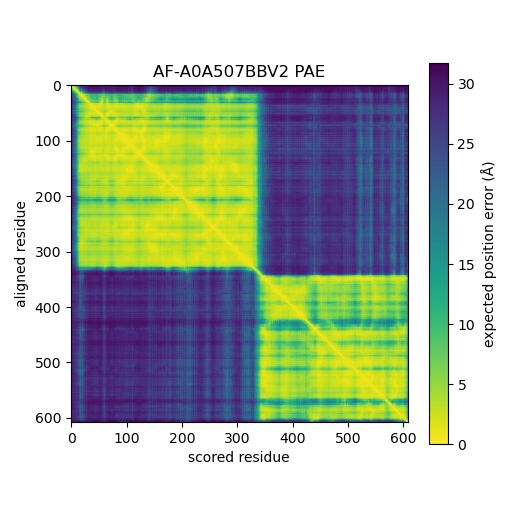1
ATOM 3418 O O . PHE A 1 426 ? 41.700 6.572 -27.962 1.00 59.75 426 PHE A O 1
ATOM 3425 N N . ALA A 1 427 ? 41.815 4.705 -26.699 1.00 60.03 427 ALA A N 1
ATOM 3426 C CA . ALA A 1 427 ? 40.499 4.856 -26.080 1.00 60.03 427 ALA A CA 1
ATOM 3427 C C . ALA A 1 427 ? 40.521 5.936 -24.999 1.00 60.03 427 ALA A C 1
ATOM 3429 O O . ALA A 1 427 ? 41.447 5.973 -24.180 1.00 60.03 427 ALA A O 1
ATOM 3430 N N . GLU A 1 428 ? 39.493 6.779 -25.003 1.00 58.34 428 GLU A N 1
ATOM 3431 C CA . GLU A 1 428 ? 39.194 7.736 -23.940 1.00 58.34 428 GLU A CA 1
ATOM 3432 C C . GLU A 1 428 ? 38.340 7.064 -22.852 1.00 58.34 428 GLU A C 1
ATOM 3434 O O . GLU A 1 428 ? 37.567 6.143 -23.134 1.00 58.34 428 GLU A O 1
ATOM 3439 N N . SER A 1 429 ? 38.510 7.498 -21.600 1.00 59.03 429 SER A N 1
ATOM 3440 C CA . SER A 1 429 ? 37.764 6.981 -20.446 1.00 59.03 429 SER A CA 1
ATOM 3441 C C . SER A 1 429 ? 36.459 7.747 -20.229 1.00 59.03 429 SER A C 1
ATOM 3443 O O . SER A 1 429 ? 36.493 8.979 -20.206 1.00 59.03 429 SER A O 1
ATOM 3445 N N . LEU A 1 430 ? 35.348 7.054 -19.966 1.00 59.09 430 LEU A N 1
ATOM 3446 C CA . LEU A 1 430 ? 34.073 7.712 -19.645 1.00 59.09 430 LEU A CA 1
ATOM 3447 C C . LEU A 1 430 ? 34.008 8.209 -18.180 1.00 59.09 430 LEU A C 1
ATOM 3449 O O . LEU A 1 430 ? 34.551 7.564 -17.276 1.00 59.09 430 LEU A O 1
ATOM 3453 N N . PRO A 1 431 ? 33.330 9.341 -17.904 1.00 60.69 431 PRO A N 1
ATOM 3454 C CA . PRO A 1 431 ? 33.261 9.924 -16.565 1.00 60.69 431 PRO A CA 1
ATOM 3455 C C . PRO A 1 431 ? 32.234 9.209 -15.666 1.00 60.69 431 PRO A C 1
ATOM 3457 O O . PRO A 1 431 ? 31.033 9.426 -15.788 1.00 60.69 431 PRO A O 1
ATOM 3460 N N . LEU A 1 432 ? 32.695 8.411 -14.693 1.00 66.88 432 LEU A N 1
ATOM 3461 C CA . LEU A 1 432 ? 31.849 7.851 -13.624 1.00 66.88 432 LEU A CA 1
ATOM 3462 C C . LEU A 1 432 ? 32.540 7.937 -12.252 1.00 66.88 432 LEU A C 1
ATOM 3464 O O . LEU A 1 432 ? 33.695 7.539 -12.093 1.00 66.88 432 LEU A O 1
ATOM 3468 N N . HIS A 1 433 ? 31.828 8.435 -11.234 1.00 68.38 433 HIS A N 1
ATOM 3469 C CA . HIS A 1 433 ? 32.385 8.741 -9.911 1.00 68.38 433 HIS A CA 1
ATOM 3470 C C . HIS A 1 433 ? 31.769 7.861 -8.814 1.00 68.38 433 HIS A C 1
ATOM 3472 O O . HIS A 1 433 ? 30.765 8.212 -8.200 1.00 68.38 433 HIS A O 1
ATOM 3478 N N . LEU A 1 434 ? 32.407 6.722 -8.526 1.00 68.25 434 LEU A N 1
ATOM 3479 C CA . LEU A 1 434 ? 31.951 5.774 -7.490 1.00 68.25 434 LEU A CA 1
ATOM 3480 C C . LEU A 1 434 ? 32.929 5.576 -6.330 1.00 68.25 434 LEU A C 1
ATOM 3482 O O . LEU A 1 434 ? 32.634 4.845 -5.385 1.00 68.25 434 LEU A O 1
ATOM 3486 N N . LYS A 1 435 ? 34.092 6.229 -6.371 1.00 71.38 435 LYS A N 1
ATOM 3487 C CA . LYS A 1 435 ? 35.110 6.118 -5.323 1.00 71.38 435 LYS A CA 1
ATOM 3488 C C . LYS A 1 435 ? 34.559 6.627 -3.994 1.00 71.38 435 LYS A C 1
ATOM 3490 O O . LYS A 1 435 ? 34.566 7.829 -3.801 1.00 71.38 435 LYS A O 1
ATOM 3495 N N . GLY A 1 436 ? 34.180 5.734 -3.080 1.00 66.75 436 GLY A N 1
ATOM 3496 C CA . GLY A 1 436 ? 33.614 6.085 -1.770 1.00 66.75 436 GLY A CA 1
ATOM 3497 C C . GLY A 1 436 ? 32.096 6.288 -1.774 1.00 66.75 436 GLY A C 1
ATOM 3498 O O . GLY A 1 436 ? 31.568 6.868 -0.829 1.00 66.75 436 GLY A O 1
ATOM 3499 N N . ALA A 1 437 ? 31.401 5.841 -2.825 1.00 80.31 437 ALA A N 1
ATOM 3500 C CA . ALA A 1 437 ? 29.947 5.885 -2.875 1.00 80.31 437 ALA A CA 1
ATOM 3501 C C . ALA A 1 437 ? 29.322 4.959 -1.821 1.00 80.31 437 ALA A C 1
ATOM 3503 O O . ALA A 1 437 ? 29.843 3.879 -1.526 1.00 80.31 437 ALA A O 1
ATOM 3504 N N . GLN A 1 438 ? 28.186 5.382 -1.273 1.00 85.19 438 GLN A N 1
ATOM 3505 C CA . GLN A 1 438 ? 27.422 4.627 -0.283 1.00 85.19 438 GLN A CA 1
ATOM 3506 C C . GLN A 1 438 ? 25.982 4.429 -0.745 1.00 85.19 438 GLN A C 1
ATOM 3508 O O . GLN A 1 438 ? 25.480 5.187 -1.571 1.00 85.19 438 GLN A O 1
ATOM 3513 N N . ASN A 1 439 ? 25.301 3.421 -0.213 1.00 81.81 439 ASN A N 1
ATOM 3514 C CA . ASN A 1 439 ? 23.858 3.311 -0.370 1.00 81.81 439 ASN A CA 1
ATOM 3515 C C . ASN A 1 439 ? 23.108 4.201 0.641 1.00 81.81 439 ASN A C 1
ATOM 3517 O O . ASN A 1 439 ? 23.699 4.745 1.574 1.00 81.81 439 ASN A O 1
ATOM 3521 N N . ASP A 1 440 ? 21.782 4.288 0.509 1.00 74.19 440 ASP A N 1
ATOM 3522 C CA . ASP A 1 440 ? 20.888 4.994 1.449 1.00 74.19 440 ASP A CA 1
ATOM 3523 C C . ASP A 1 440 ? 21.051 4.592 2.932 1.00 74.19 440 ASP A C 1
ATOM 3525 O O . ASP A 1 440 ? 20.605 5.313 3.821 1.00 74.19 440 ASP A O 1
ATOM 3529 N N . SER A 1 441 ? 21.647 3.429 3.211 1.00 75.12 441 SER A N 1
ATOM 3530 C CA . SER A 1 441 ? 21.925 2.928 4.565 1.00 75.12 441 SER A CA 1
ATOM 3531 C C . SER A 1 441 ? 23.366 3.191 5.017 1.00 75.12 441 SER A C 1
ATOM 3533 O O . SER A 1 441 ? 23.822 2.567 5.975 1.00 75.12 441 SER A O 1
ATOM 3535 N N . HIS A 1 442 ? 24.088 4.084 4.334 1.00 79.00 442 HIS A N 1
ATOM 3536 C CA . HIS A 1 442 ? 25.490 4.425 4.594 1.00 79.00 442 HIS A CA 1
ATOM 3537 C C . HIS A 1 442 ? 26.462 3.236 4.492 1.00 79.00 442 HIS A C 1
ATOM 3539 O O . HIS A 1 442 ? 27.552 3.260 5.063 1.00 79.00 442 HIS A O 1
ATOM 3545 N N . GLN A 1 443 ? 26.087 2.182 3.761 1.00 83.56 443 GLN A N 1
ATOM 3546 C CA . GLN A 1 443 ? 26.985 1.064 3.470 1.00 83.56 443 GLN A CA 1
ATOM 3547 C C . GLN A 1 443 ? 27.760 1.349 2.182 1.00 83.56 443 GLN A C 1
ATOM 3549 O O . GLN A 1 443 ? 27.169 1.889 1.246 1.00 83.56 443 GLN A O 1
ATOM 3554 N N . PRO A 1 444 ? 29.047 0.979 2.098 1.00 88.06 444 PRO A N 1
ATOM 3555 C CA . PRO A 1 444 ? 29.830 1.169 0.883 1.00 88.06 444 PRO A CA 1
ATOM 3556 C C . PRO A 1 444 ? 29.227 0.388 -0.290 1.00 88.06 444 PRO A C 1
ATOM 3558 O O . PRO A 1 444 ? 28.742 -0.732 -0.120 1.00 88.06 444 PRO A O 1
ATOM 3561 N N . ILE A 1 445 ? 29.270 0.988 -1.480 1.00 91.38 445 ILE A N 1
ATOM 3562 C CA . ILE A 1 445 ? 28.968 0.286 -2.728 1.00 91.38 445 ILE A CA 1
ATOM 3563 C C . ILE A 1 445 ? 30.204 -0.507 -3.140 1.00 91.38 445 ILE A C 1
ATOM 3565 O O . ILE A 1 445 ? 31.261 0.063 -3.416 1.00 91.38 445 ILE A O 1
ATOM 3569 N N . GLU A 1 446 ? 30.064 -1.828 -3.196 1.00 94.06 446 GLU A N 1
ATOM 3570 C CA . GLU A 1 446 ? 31.128 -2.705 -3.672 1.00 94.06 446 GLU A CA 1
ATOM 3571 C C . GLU A 1 446 ? 31.256 -2.618 -5.195 1.00 94.06 446 GLU A C 1
ATOM 3573 O O . GLU A 1 446 ? 30.260 -2.492 -5.905 1.00 94.06 446 GLU A O 1
ATOM 3578 N N . ILE A 1 447 ? 32.481 -2.711 -5.712 1.00 92.88 447 ILE A N 1
ATOM 3579 C CA . ILE A 1 447 ? 32.740 -2.648 -7.154 1.00 92.88 447 ILE A CA 1
ATOM 3580 C C . ILE A 1 447 ? 33.549 -3.848 -7.643 1.00 92.88 447 ILE A C 1
ATOM 3582 O O . ILE A 1 447 ? 34.435 -4.341 -6.934 1.00 92.88 447 ILE A O 1
ATOM 3586 N N . ALA A 1 448 ? 33.228 -4.305 -8.852 1.00 95.25 448 ALA A N 1
ATOM 3587 C CA . ALA A 1 448 ? 33.930 -5.361 -9.576 1.00 95.25 448 ALA A CA 1
ATOM 3588 C C . ALA A 1 448 ? 33.958 -5.067 -11.083 1.00 95.25 448 ALA A C 1
ATOM 3590 O O . ALA A 1 448 ? 33.134 -4.307 -11.596 1.00 95.25 448 ALA A O 1
ATOM 3591 N N . LEU A 1 449 ? 34.898 -5.699 -11.780 1.00 94.44 449 LEU A N 1
ATOM 3592 C CA . LEU A 1 449 ? 35.009 -5.680 -13.236 1.00 94.44 449 LEU A CA 1
ATOM 3593 C C . LEU A 1 449 ? 34.663 -7.072 -13.771 1.00 94.44 449 LEU A C 1
ATOM 3595 O O . LEU A 1 449 ? 35.145 -8.068 -13.234 1.00 94.44 449 LEU A O 1
ATOM 3599 N N . ALA A 1 450 ? 33.866 -7.140 -14.831 1.00 95.19 450 ALA A N 1
ATOM 3600 C CA . ALA A 1 450 ? 33.581 -8.363 -15.568 1.00 95.19 450 ALA A CA 1
ATOM 3601 C C . ALA A 1 450 ? 33.635 -8.056 -17.067 1.00 95.19 450 ALA A C 1
ATOM 3603 O O . ALA A 1 450 ? 32.665 -7.545 -17.622 1.00 95.19 450 ALA A O 1
ATOM 3604 N N . THR A 1 451 ? 34.765 -8.353 -17.711 1.00 91.19 451 THR A N 1
ATOM 3605 C CA . THR A 1 451 ? 35.043 -8.000 -19.113 1.00 91.19 451 THR A CA 1
ATOM 3606 C C . THR A 1 451 ? 35.384 -9.228 -19.945 1.00 91.19 451 THR A C 1
ATOM 3608 O O . THR A 1 451 ? 36.108 -10.104 -19.487 1.00 91.19 451 THR A O 1
ATOM 3611 N N . SER A 1 452 ? 34.917 -9.266 -21.194 1.00 89.00 452 SER A N 1
ATOM 3612 C CA . SER A 1 452 ? 35.30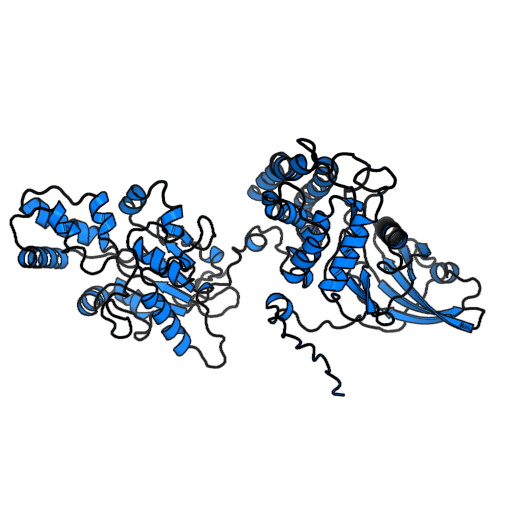6 -10.298 -22.168 1.00 89.00 452 SER A CA 1
ATOM 3613 C C . SER A 1 452 ? 36.744 -10.131 -22.695 1.00 89.00 452 SER A C 1
ATOM 3615 O O . SER A 1 452 ? 37.201 -10.962 -23.478 1.00 89.00 452 SER A O 1
ATOM 3617 N N . SER A 1 453 ? 37.468 -9.074 -22.301 1.00 85.88 453 SER A N 1
ATOM 3618 C CA . SER A 1 453 ? 38.887 -8.900 -22.634 1.00 85.88 453 SER A CA 1
ATOM 3619 C C . SER A 1 453 ? 39.773 -9.914 -21.915 1.00 85.88 453 SER A C 1
ATOM 3621 O O . SER A 1 453 ? 39.764 -9.989 -20.691 1.00 85.88 453 SER A O 1
ATOM 3623 N N . GLU A 1 454 ? 40.599 -10.628 -22.677 1.00 86.88 454 GLU A N 1
ATOM 3624 C CA . GLU A 1 454 ? 41.681 -11.478 -22.158 1.00 86.88 454 GLU A CA 1
ATOM 3625 C C . GLU A 1 454 ? 42.785 -10.646 -21.479 1.00 86.88 454 GLU A C 1
ATOM 3627 O O . GLU A 1 454 ? 43.007 -9.483 -21.850 1.00 86.88 454 GLU A O 1
ATOM 3632 N N . GLY A 1 455 ? 43.531 -11.255 -20.550 1.00 86.38 455 GLY A N 1
ATOM 3633 C CA . GLY A 1 455 ? 44.567 -10.612 -19.732 1.00 86.38 455 GLY A CA 1
ATOM 3634 C C . GLY A 1 455 ? 45.560 -9.765 -20.523 1.00 86.38 455 GLY A C 1
ATOM 3635 O O . GLY A 1 455 ? 45.779 -8.598 -20.205 1.00 86.38 455 GLY A O 1
ATOM 3636 N N . TYR A 1 456 ? 46.067 -10.294 -21.639 1.00 82.44 456 TYR A N 1
ATOM 3637 C CA . TYR A 1 456 ? 46.994 -9.560 -22.507 1.00 82.44 456 TYR A CA 1
ATOM 3638 C C . TYR A 1 456 ? 46.409 -8.235 -23.037 1.00 82.44 456 TYR A C 1
ATOM 3640 O O . TYR A 1 456 ? 47.092 -7.207 -23.079 1.00 82.44 456 TYR A O 1
ATOM 3648 N N . ASN A 1 457 ? 45.137 -8.242 -23.451 1.00 79.81 457 ASN A N 1
ATOM 3649 C CA . ASN A 1 457 ? 44.467 -7.046 -23.965 1.00 79.81 457 ASN A CA 1
ATOM 3650 C C . ASN A 1 457 ? 44.067 -6.097 -22.834 1.00 79.81 457 ASN A C 1
ATOM 3652 O O . ASN A 1 457 ? 44.147 -4.879 -23.013 1.00 79.81 457 ASN A O 1
ATOM 3656 N N . TYR A 1 458 ? 43.659 -6.649 -21.689 1.00 86.19 458 TYR A N 1
ATOM 3657 C CA . TYR A 1 458 ? 43.361 -5.893 -20.479 1.00 86.19 458 TYR A CA 1
ATOM 3658 C C . TYR A 1 458 ? 44.583 -5.097 -20.008 1.00 86.19 458 TYR A C 1
ATOM 3660 O O . TYR A 1 458 ? 44.492 -3.876 -19.891 1.00 86.19 458 TYR A O 1
ATOM 3668 N N . ASP A 1 459 ? 45.743 -5.737 -19.835 1.00 85.06 459 ASP A N 1
ATOM 3669 C CA . ASP A 1 459 ? 46.956 -5.084 -19.324 1.00 85.06 459 ASP A CA 1
ATOM 3670 C C . ASP A 1 459 ? 47.384 -3.913 -20.208 1.00 85.06 459 ASP A C 1
ATOM 3672 O O . ASP A 1 459 ? 47.686 -2.814 -19.733 1.00 85.06 459 ASP A O 1
ATOM 3676 N N . ARG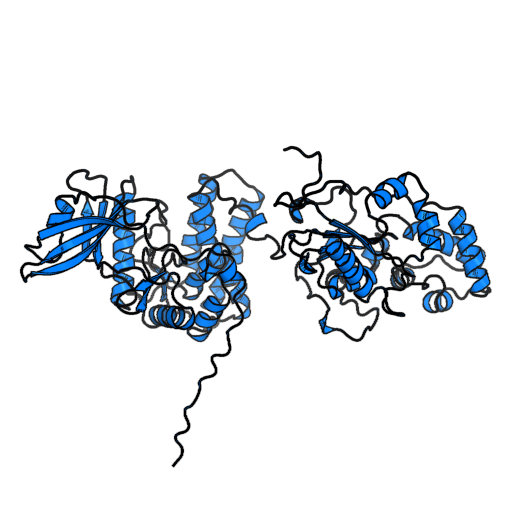 A 1 460 ? 47.323 -4.106 -21.529 1.00 79.31 460 ARG A N 1
ATOM 3677 C CA . ARG A 1 460 ? 47.640 -3.052 -22.496 1.00 79.31 460 ARG A CA 1
ATOM 3678 C C . ARG A 1 460 ? 46.737 -1.829 -22.323 1.00 79.31 460 ARG A C 1
ATOM 3680 O O . ARG A 1 460 ? 47.225 -0.703 -22.396 1.00 79.31 460 ARG A O 1
ATOM 3687 N N . LYS A 1 461 ? 45.442 -2.038 -22.069 1.00 79.06 461 LYS A N 1
ATOM 3688 C CA . LYS A 1 461 ? 44.462 -0.965 -21.825 1.00 79.06 461 LYS A CA 1
ATOM 3689 C C . LYS A 1 461 ? 44.643 -0.337 -20.436 1.00 79.06 461 LYS A C 1
ATOM 3691 O O . LYS A 1 461 ? 44.555 0.881 -20.299 1.00 79.06 461 LYS A O 1
ATOM 3696 N N . ALA A 1 462 ? 44.960 -1.148 -19.428 1.00 79.06 462 ALA A N 1
ATOM 3697 C CA . ALA A 1 462 ? 45.047 -0.754 -18.024 1.00 79.06 462 ALA A CA 1
ATOM 3698 C C . ALA A 1 462 ? 46.274 0.109 -17.670 1.00 79.06 462 ALA A C 1
ATOM 3700 O O . ALA A 1 462 ? 46.284 0.762 -16.629 1.00 79.06 462 ALA A O 1
ATOM 3701 N N . THR A 1 463 ? 47.306 0.142 -18.519 1.00 75.50 463 THR A N 1
ATOM 3702 C CA . THR A 1 463 ? 48.559 0.889 -18.265 1.00 75.50 463 THR A CA 1
ATOM 3703 C C . THR A 1 463 ? 48.448 2.414 -18.395 1.00 75.50 463 THR A C 1
ATOM 3705 O O . THR A 1 463 ? 49.366 3.132 -17.996 1.00 75.50 463 THR A O 1
ATOM 3708 N N . ARG A 1 464 ? 47.341 2.937 -18.930 1.00 71.69 464 ARG A N 1
ATOM 3709 C CA . ARG A 1 464 ? 47.159 4.375 -19.188 1.00 71.69 464 ARG A CA 1
ATOM 3710 C C . ARG A 1 464 ? 46.749 5.144 -17.934 1.00 71.69 464 ARG A C 1
ATOM 3712 O O . ARG A 1 464 ? 45.900 4.636 -17.211 1.00 71.69 464 ARG A O 1
ATOM 3719 N N . PRO A 1 465 ? 47.266 6.359 -17.671 1.00 70.88 465 PRO A N 1
ATOM 3720 C CA . PRO A 1 465 ? 46.980 7.092 -16.433 1.00 70.88 465 PRO A CA 1
ATOM 3721 C C . PRO A 1 465 ? 45.484 7.272 -16.122 1.00 70.88 465 PRO A C 1
ATOM 3723 O O . PRO A 1 465 ? 45.064 7.074 -14.981 1.00 70.88 465 PRO A O 1
ATOM 3726 N N . GLU A 1 466 ? 44.678 7.604 -17.130 1.00 67.06 466 GLU A N 1
ATOM 3727 C CA . GLU A 1 466 ? 43.241 7.864 -17.003 1.00 67.06 466 GLU A CA 1
ATOM 3728 C C . GLU A 1 466 ? 42.463 6.573 -16.706 1.00 67.06 466 GLU A C 1
ATOM 3730 O O . GLU A 1 466 ? 41.679 6.515 -15.759 1.00 67.06 466 GLU A O 1
ATOM 3735 N N . THR A 1 467 ? 42.753 5.503 -17.451 1.00 70.56 467 THR A N 1
ATOM 3736 C CA . THR A 1 467 ? 42.166 4.167 -17.264 1.00 70.56 467 THR A CA 1
ATOM 3737 C C . THR A 1 467 ? 42.591 3.537 -15.937 1.00 70.56 467 THR A C 1
ATOM 3739 O O . THR A 1 467 ? 41.770 3.004 -15.187 1.00 70.56 467 THR A O 1
ATOM 3742 N N . LYS A 1 468 ? 43.879 3.653 -15.608 1.00 77.75 468 LYS A N 1
ATOM 3743 C CA . LYS A 1 468 ? 44.485 3.133 -14.384 1.00 77.75 468 LYS A CA 1
ATOM 3744 C C . LYS A 1 468 ? 43.839 3.740 -13.145 1.00 77.75 468 LYS A C 1
ATOM 3746 O O . LYS A 1 468 ? 43.581 3.024 -12.186 1.00 77.75 468 LYS A O 1
ATOM 3751 N N . LYS A 1 469 ? 43.499 5.034 -13.178 1.00 75.62 469 LYS A N 1
ATOM 3752 C CA . LYS A 1 469 ? 42.839 5.724 -12.060 1.00 75.62 469 LYS A CA 1
ATOM 3753 C C . LYS A 1 469 ? 41.513 5.073 -11.656 1.00 75.62 469 LYS A C 1
ATOM 3755 O O . LYS A 1 469 ? 41.222 5.026 -10.463 1.00 75.62 469 LYS A O 1
ATOM 3760 N N . PHE A 1 470 ? 40.716 4.599 -12.618 1.00 73.88 470 PHE A N 1
ATOM 3761 C CA . PHE A 1 470 ? 39.466 3.890 -12.331 1.00 73.88 470 PHE A CA 1
ATOM 3762 C C . PHE A 1 470 ? 39.720 2.426 -11.958 1.00 73.88 470 PHE A C 1
ATOM 3764 O O . PHE A 1 470 ? 39.203 1.955 -10.948 1.00 73.88 470 PHE A O 1
ATOM 3771 N N . LEU A 1 471 ? 40.551 1.714 -12.725 1.00 81.81 471 LEU A N 1
ATOM 3772 C CA . LEU A 1 471 ? 40.829 0.295 -12.476 1.00 81.81 471 LEU A CA 1
ATOM 3773 C C . LEU A 1 471 ? 41.506 0.057 -11.120 1.00 81.81 471 LEU A C 1
ATOM 3775 O O . LEU A 1 471 ? 41.191 -0.929 -10.458 1.00 81.81 471 LEU A O 1
ATOM 3779 N N . ASP A 1 472 ? 42.353 0.978 -10.652 1.00 84.31 472 ASP A N 1
ATOM 3780 C CA . ASP A 1 472 ? 42.971 0.941 -9.317 1.00 84.31 472 ASP A CA 1
ATOM 3781 C C . ASP A 1 472 ? 41.938 0.991 -8.174 1.00 84.31 472 ASP A C 1
ATOM 3783 O O . ASP A 1 472 ? 42.252 0.602 -7.050 1.00 84.31 472 ASP A O 1
ATOM 3787 N N . LEU A 1 473 ? 40.702 1.441 -8.434 1.00 82.88 473 LEU A N 1
ATOM 3788 C CA . LEU A 1 473 ? 39.615 1.385 -7.451 1.00 82.88 473 LEU A CA 1
ATOM 3789 C C . LEU A 1 473 ? 39.081 -0.039 -7.267 1.00 82.88 473 LEU A C 1
ATOM 3791 O O . LEU A 1 473 ? 38.548 -0.352 -6.205 1.00 82.88 473 LEU A O 1
ATOM 3795 N N . ILE A 1 474 ? 39.203 -0.886 -8.292 1.00 89.25 474 ILE A N 1
ATOM 3796 C CA . ILE A 1 474 ? 38.685 -2.252 -8.294 1.00 89.25 474 ILE A CA 1
ATOM 3797 C C . ILE A 1 474 ? 39.800 -3.196 -7.826 1.00 89.25 474 ILE A C 1
ATOM 3799 O O . ILE A 1 474 ? 40.811 -3.315 -8.525 1.00 89.25 474 ILE A O 1
ATOM 3803 N N . PRO A 1 475 ? 39.635 -3.898 -6.688 1.00 89.62 475 PRO A N 1
ATOM 3804 C CA . PRO A 1 475 ? 40.592 -4.899 -6.223 1.00 89.62 475 PRO A CA 1
ATOM 3805 C C . PRO A 1 475 ? 40.891 -5.950 -7.294 1.00 89.62 475 PRO A C 1
ATOM 3807 O O . PRO A 1 475 ? 39.979 -6.399 -7.982 1.00 89.62 475 PRO A O 1
ATOM 3810 N N . GLU A 1 476 ? 42.151 -6.370 -7.414 1.00 90.25 476 GLU A N 1
ATOM 3811 C CA . GLU A 1 476 ? 42.608 -7.290 -8.466 1.00 90.25 476 GLU A CA 1
ATOM 3812 C C . GLU A 1 476 ? 41.814 -8.601 -8.500 1.00 90.25 476 GLU A C 1
ATOM 3814 O O . GLU A 1 476 ? 41.379 -9.040 -9.559 1.00 90.25 476 GLU A O 1
ATOM 3819 N N . ASN A 1 477 ? 41.507 -9.172 -7.334 1.00 90.75 477 ASN A N 1
ATOM 3820 C CA . ASN A 1 477 ? 40.712 -10.395 -7.236 1.00 90.75 477 ASN A CA 1
ATOM 3821 C C . ASN A 1 477 ? 39.262 -10.230 -7.733 1.00 90.75 477 ASN A C 1
ATOM 3823 O O . ASN A 1 477 ? 38.631 -11.223 -8.090 1.00 90.75 477 ASN A O 1
ATOM 3827 N N . ARG A 1 478 ? 38.739 -8.997 -7.778 1.00 93.88 478 ARG A N 1
ATOM 3828 C CA . ARG A 1 478 ? 37.396 -8.646 -8.275 1.00 93.88 478 ARG A CA 1
ATOM 3829 C C . ARG A 1 478 ? 37.392 -8.240 -9.753 1.00 93.88 478 ARG A C 1
ATOM 3831 O O . ARG A 1 478 ? 36.404 -7.675 -10.223 1.00 93.88 478 ARG A O 1
ATOM 3838 N N . ARG A 1 479 ? 38.482 -8.497 -10.480 1.00 94.38 479 ARG A N 1
ATOM 3839 C CA . ARG A 1 479 ? 38.579 -8.277 -11.925 1.00 94.38 479 ARG A CA 1
ATOM 3840 C C . ARG A 1 479 ? 38.473 -9.619 -12.637 1.00 94.38 479 ARG A C 1
ATOM 3842 O O . ARG A 1 479 ? 39.406 -10.410 -12.605 1.00 94.38 479 ARG A O 1
ATOM 3849 N N . ILE A 1 480 ? 37.314 -9.879 -13.231 1.00 95.62 480 ILE A N 1
ATOM 3850 C CA . ILE A 1 480 ? 37.041 -11.097 -13.994 1.00 95.62 480 ILE A CA 1
ATOM 3851 C C . ILE A 1 480 ? 37.312 -10.797 -15.468 1.00 95.62 480 ILE A C 1
ATOM 3853 O O . ILE A 1 480 ? 36.637 -9.948 -16.061 1.00 95.62 480 ILE A O 1
ATOM 3857 N N . LEU A 1 481 ? 38.319 -11.462 -16.028 1.00 93.56 481 LEU A N 1
ATOM 3858 C CA . LEU A 1 481 ? 38.775 -11.283 -17.409 1.00 93.56 481 LEU A CA 1
ATOM 3859 C C . LEU A 1 481 ? 38.239 -12.405 -18.313 1.00 93.56 481 LEU A C 1
ATOM 3861 O O . LEU A 1 481 ? 37.729 -13.417 -17.829 1.00 93.56 481 LEU A O 1
ATOM 3865 N N . GLY A 1 482 ? 38.337 -12.226 -19.630 1.00 88.06 482 GLY A N 1
ATOM 3866 C CA . GLY A 1 482 ? 37.788 -13.157 -20.624 1.00 88.06 482 GLY A CA 1
ATOM 3867 C C . GLY A 1 482 ? 38.437 -14.545 -20.617 1.00 88.06 482 GLY A C 1
ATOM 3868 O O . GLY A 1 482 ? 37.802 -15.519 -21.010 1.00 88.06 482 GLY A O 1
ATOM 3869 N N . ASP A 1 483 ? 39.675 -14.632 -20.136 1.00 89.38 483 ASP A N 1
ATOM 3870 C CA . ASP A 1 483 ? 40.484 -15.841 -19.967 1.00 89.38 483 ASP A CA 1
ATOM 3871 C C . ASP A 1 483 ? 40.598 -16.281 -18.494 1.00 89.38 483 ASP A C 1
ATOM 3873 O O . ASP A 1 483 ? 41.481 -17.063 -18.139 1.00 89.38 483 ASP A O 1
ATOM 3877 N N . ASP A 1 484 ? 39.711 -15.790 -17.618 1.00 91.88 484 ASP A N 1
ATOM 3878 C CA . ASP A 1 484 ? 39.692 -16.190 -16.212 1.00 91.88 484 ASP A CA 1
ATOM 3879 C C . ASP A 1 484 ? 39.350 -17.688 -16.082 1.00 91.88 484 ASP A C 1
ATOM 3881 O O . ASP A 1 484 ? 38.237 -18.098 -16.428 1.00 91.88 484 ASP A O 1
ATOM 3885 N N . PRO A 1 485 ? 40.250 -18.524 -15.525 1.00 91.06 485 PRO A N 1
ATOM 3886 C CA . PRO A 1 485 ? 40.072 -19.977 -15.479 1.00 91.06 485 PRO A CA 1
ATOM 3887 C C . PRO A 1 485 ? 38.905 -20.427 -14.587 1.00 91.06 485 PRO A C 1
ATOM 3889 O O . PRO A 1 485 ? 38.546 -21.606 -14.578 1.00 91.06 485 PRO A O 1
ATOM 3892 N N . ARG A 1 486 ? 38.326 -19.516 -13.793 1.00 92.44 486 ARG A N 1
ATOM 3893 C CA . ARG A 1 486 ? 37.145 -19.780 -12.958 1.00 92.44 486 ARG A CA 1
ATOM 3894 C C . ARG A 1 486 ? 35.843 -19.730 -13.764 1.00 92.44 486 ARG A C 1
ATOM 3896 O O . ARG A 1 486 ? 34.828 -20.248 -13.298 1.00 92.44 486 ARG A O 1
ATOM 3903 N N . VAL A 1 487 ? 35.853 -19.126 -14.954 1.00 89.38 487 VAL A N 1
ATOM 3904 C CA . VAL A 1 487 ? 34.718 -19.118 -15.884 1.00 89.38 487 VAL A CA 1
ATOM 3905 C C . VAL A 1 487 ? 34.825 -20.351 -16.777 1.00 89.38 487 VAL A C 1
ATOM 3907 O O . VAL A 1 487 ? 35.860 -20.605 -17.382 1.00 89.38 487 VAL A O 1
ATOM 3910 N N . LYS A 1 488 ? 33.760 -21.155 -16.851 1.00 84.94 488 LYS A N 1
ATOM 3911 C CA . LYS A 1 488 ? 33.773 -22.382 -17.662 1.00 84.94 488 LYS A CA 1
ATOM 3912 C C . LYS A 1 488 ? 33.906 -22.052 -19.150 1.00 84.94 488 LYS A C 1
ATOM 3914 O O . LYS A 1 488 ? 33.258 -21.122 -19.633 1.00 84.94 488 LYS A O 1
ATOM 3919 N N . ASP A 1 489 ? 34.647 -22.882 -19.881 1.00 82.12 489 ASP A N 1
ATOM 3920 C CA . ASP A 1 489 ? 34.787 -22.766 -21.335 1.00 82.12 489 ASP A CA 1
ATOM 3921 C C . ASP A 1 489 ? 33.420 -22.651 -22.027 1.00 82.12 489 ASP A C 1
ATOM 3923 O O . ASP A 1 489 ? 32.488 -23.415 -21.759 1.00 82.12 489 ASP A O 1
ATOM 3927 N N . GLY A 1 490 ? 33.291 -21.661 -22.914 1.00 80.94 490 GLY A N 1
ATOM 3928 C CA . GLY A 1 490 ? 32.047 -21.381 -23.636 1.00 80.94 490 GLY A CA 1
ATOM 3929 C C . GLY A 1 490 ? 30.945 -20.713 -22.804 1.00 80.94 490 GLY A C 1
ATOM 3930 O O . GLY A 1 490 ? 29.846 -20.517 -23.319 1.00 80.94 490 GLY A O 1
ATOM 3931 N N . ARG A 1 491 ? 31.217 -20.337 -21.545 1.00 87.00 491 ARG A N 1
ATOM 3932 C CA . ARG A 1 491 ? 30.275 -19.631 -20.655 1.00 87.00 491 ARG A CA 1
ATOM 3933 C C . ARG A 1 491 ? 30.656 -18.176 -20.368 1.00 87.00 491 ARG A C 1
ATOM 3935 O O . ARG A 1 491 ? 30.307 -17.628 -19.325 1.00 87.00 491 ARG A O 1
ATOM 3942 N N . GLY A 1 492 ? 31.329 -17.528 -21.316 1.00 86.00 492 GLY A N 1
ATOM 3943 C CA . GLY A 1 492 ? 31.388 -16.065 -21.367 1.00 86.00 492 GLY A CA 1
ATOM 3944 C C . GLY A 1 492 ? 30.019 -15.451 -21.694 1.00 86.00 492 GLY A C 1
ATOM 3945 O O . GLY A 1 492 ? 29.044 -16.165 -21.947 1.00 86.00 492 GLY A O 1
ATOM 3946 N N . LYS A 1 493 ? 29.932 -14.117 -21.717 1.00 90.50 493 LYS A N 1
ATOM 3947 C CA . LYS A 1 493 ? 28.702 -13.392 -22.096 1.00 90.50 493 LYS A CA 1
ATOM 3948 C C . LYS A 1 493 ? 28.184 -13.916 -23.455 1.00 90.50 493 LYS A C 1
ATOM 3950 O O . LYS A 1 493 ? 28.994 -14.068 -24.371 1.00 90.50 493 LYS A O 1
ATOM 3955 N N . PRO A 1 494 ? 26.881 -14.244 -23.607 1.00 90.62 494 PRO A N 1
ATOM 3956 C CA . PRO A 1 494 ? 25.748 -13.853 -22.763 1.00 90.62 494 PRO A CA 1
ATOM 3957 C C . PRO A 1 494 ? 25.424 -14.785 -21.581 1.00 90.62 494 PRO A C 1
ATOM 3959 O O . PRO A 1 494 ? 24.403 -14.599 -20.922 1.00 90.62 494 PRO A O 1
ATOM 3962 N N . ALA A 1 495 ? 26.247 -15.789 -21.270 1.00 90.12 495 ALA A N 1
ATOM 3963 C CA . ALA A 1 495 ? 26.043 -16.576 -20.056 1.00 90.12 495 ALA A CA 1
ATOM 3964 C C . ALA A 1 495 ? 26.302 -15.718 -18.792 1.00 90.12 495 ALA A C 1
ATOM 3966 O O . ALA A 1 495 ? 27.132 -14.806 -18.819 1.00 90.12 495 ALA A O 1
ATOM 3967 N N . PRO A 1 496 ? 25.605 -15.983 -17.669 1.00 93.06 496 PRO A N 1
ATOM 3968 C CA . PRO A 1 496 ? 25.675 -15.143 -16.469 1.00 93.06 496 PRO A CA 1
ATOM 3969 C C . PRO A 1 496 ? 26.966 -15.302 -15.651 1.00 93.06 496 PRO A C 1
ATOM 3971 O O . PRO A 1 496 ? 27.177 -14.568 -14.685 1.00 93.06 496 PRO A O 1
ATOM 3974 N N . ASP A 1 497 ? 27.808 -16.277 -15.991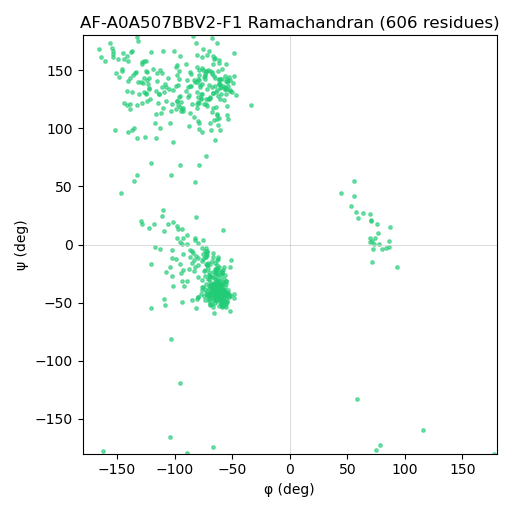 1.00 93.50 497 ASP A N 1
ATOM 3975 C CA . ASP A 1 497 ? 28.880 -16.801 -15.145 1.00 93.50 497 ASP A CA 1
ATOM 3976 C C . ASP A 1 497 ? 29.896 -15.732 -14.728 1.00 93.50 497 ASP A C 1
ATOM 3978 O O . ASP A 1 497 ? 30.264 -15.679 -13.557 1.00 93.50 497 ASP A O 1
ATOM 3982 N N . MET A 1 498 ? 30.291 -14.826 -15.631 1.00 94.62 498 MET A N 1
ATOM 3983 C CA . MET A 1 498 ? 31.242 -13.755 -15.298 1.00 94.62 498 MET A CA 1
ATOM 3984 C C . MET A 1 498 ? 30.688 -12.798 -14.233 1.00 94.62 498 MET A C 1
ATOM 3986 O O . MET A 1 498 ? 31.401 -12.415 -13.306 1.00 94.62 498 MET A O 1
ATOM 3990 N N . TYR A 1 499 ? 29.402 -12.442 -14.327 1.00 97.12 499 TYR A N 1
ATOM 3991 C CA . TYR A 1 499 ? 28.748 -11.579 -13.340 1.00 97.12 499 TYR A CA 1
ATOM 3992 C C . TYR A 1 499 ? 28.520 -12.295 -12.011 1.00 97.12 499 TYR A C 1
ATOM 3994 O O . TYR A 1 499 ? 28.731 -11.707 -10.949 1.00 97.12 499 TYR A O 1
ATOM 4002 N N . LEU A 1 500 ? 28.123 -13.568 -12.051 1.00 96.75 500 LEU A N 1
ATOM 4003 C CA . LEU A 1 500 ? 27.956 -14.376 -10.843 1.00 96.75 500 LEU A CA 1
ATOM 4004 C C . LEU A 1 500 ? 29.289 -14.574 -10.110 1.00 96.75 500 LEU A C 1
ATOM 4006 O O . LEU A 1 500 ? 29.329 -14.425 -8.891 1.00 96.75 500 LEU A O 1
ATOM 4010 N N . LEU A 1 501 ? 30.381 -14.811 -10.841 1.00 97.06 501 LEU A N 1
ATOM 4011 C CA . LEU A 1 501 ? 31.728 -14.923 -10.282 1.00 97.06 501 LEU A CA 1
ATOM 4012 C C . LEU A 1 501 ? 32.230 -13.592 -9.697 1.00 97.06 501 LEU A C 1
ATOM 4014 O O . LEU A 1 501 ? 32.859 -13.571 -8.633 1.00 97.06 501 LEU A O 1
ATOM 4018 N N . ALA A 1 502 ? 31.927 -12.467 -10.350 1.00 97.56 502 ALA A N 1
ATOM 4019 C CA . ALA A 1 502 ? 32.217 -11.142 -9.806 1.00 97.56 502 ALA A CA 1
ATOM 4020 C C . ALA A 1 502 ? 31.486 -10.919 -8.468 1.00 97.56 502 ALA A C 1
ATOM 4022 O O . ALA A 1 502 ? 32.106 -10.503 -7.485 1.00 97.56 502 ALA A O 1
ATOM 4023 N N . LEU A 1 503 ? 30.196 -11.269 -8.389 1.00 97.69 503 LEU A N 1
ATOM 4024 C CA . LEU A 1 503 ? 29.423 -11.211 -7.145 1.00 97.69 503 LEU A CA 1
ATOM 4025 C C . LEU A 1 503 ? 29.968 -12.163 -6.071 1.00 97.69 503 LEU A C 1
ATOM 4027 O O . LEU A 1 503 ? 30.057 -11.784 -4.903 1.00 97.69 503 LEU A O 1
ATOM 4031 N N . GLU A 1 504 ? 30.343 -13.385 -6.441 1.00 96.81 504 GLU A N 1
ATOM 4032 C CA . GLU A 1 504 ? 30.957 -14.348 -5.526 1.00 96.81 504 GLU A CA 1
ATOM 4033 C C . GLU A 1 504 ? 32.248 -13.787 -4.922 1.00 96.81 504 GLU A C 1
ATOM 4035 O O . GLU A 1 504 ? 32.435 -13.834 -3.705 1.00 96.81 504 GLU A O 1
ATOM 4040 N N . THR A 1 505 ? 33.096 -13.171 -5.748 1.00 96.44 505 THR A N 1
ATOM 4041 C CA . THR A 1 505 ? 34.358 -12.585 -5.285 1.00 96.44 505 THR A CA 1
ATOM 4042 C C . THR A 1 505 ? 34.138 -11.345 -4.414 1.00 96.44 505 THR A C 1
ATOM 4044 O O . THR A 1 505 ? 34.853 -11.138 -3.434 1.00 96.44 505 THR A O 1
ATOM 4047 N N . ILE A 1 506 ? 33.118 -10.529 -4.699 1.00 96.12 506 ILE A N 1
ATOM 4048 C CA . ILE A 1 506 ? 32.702 -9.469 -3.769 1.00 96.12 506 ILE A CA 1
ATOM 4049 C C . ILE A 1 506 ? 32.318 -10.101 -2.427 1.00 96.12 506 ILE A C 1
ATOM 4051 O O . ILE A 1 506 ? 32.883 -9.757 -1.390 1.00 96.12 506 ILE A O 1
ATOM 4055 N N . ASN A 1 507 ? 31.412 -11.076 -2.450 1.00 96.25 507 ASN A N 1
ATOM 4056 C CA . ASN A 1 507 ? 30.882 -11.715 -1.253 1.00 96.25 507 ASN A CA 1
ATOM 4057 C C . ASN A 1 507 ? 31.941 -12.436 -0.414 1.00 96.25 507 ASN A C 1
ATOM 4059 O O . ASN A 1 507 ? 31.815 -12.447 0.812 1.00 96.25 507 ASN A O 1
ATOM 4063 N N . SER A 1 508 ? 32.970 -13.024 -1.026 1.00 94.06 508 SER A N 1
ATOM 4064 C CA . SER A 1 508 ? 34.063 -13.689 -0.305 1.00 94.06 508 SER A CA 1
ATOM 4065 C C . SER A 1 508 ? 34.973 -12.707 0.438 1.00 94.06 508 SER A C 1
ATOM 4067 O O . SER A 1 508 ? 35.585 -13.080 1.433 1.00 94.06 508 SER A O 1
ATOM 4069 N N . THR A 1 509 ? 35.010 -11.442 0.007 1.00 90.06 509 THR A N 1
ATOM 4070 C CA . THR A 1 509 ? 35.793 -10.375 0.658 1.00 90.06 509 THR A CA 1
ATOM 4071 C C . THR A 1 509 ? 35.020 -9.571 1.706 1.00 90.06 509 THR A C 1
ATOM 4073 O O . THR A 1 509 ? 35.620 -8.766 2.415 1.00 90.06 509 THR A O 1
ATOM 4076 N N . LEU A 1 510 ? 33.703 -9.770 1.825 1.00 89.69 510 LEU A N 1
ATOM 4077 C CA . LEU A 1 510 ? 32.894 -9.112 2.853 1.00 89.69 510 LEU A CA 1
ATOM 4078 C C . LEU A 1 510 ? 33.164 -9.707 4.248 1.00 89.69 510 LEU A C 1
ATOM 4080 O O . LEU A 1 510 ? 33.371 -10.920 4.350 1.00 89.69 510 LEU A O 1
ATOM 4084 N N . PRO A 1 511 ? 33.069 -8.906 5.331 1.00 88.19 511 PRO A N 1
ATOM 4085 C CA . PRO A 1 511 ? 33.145 -9.414 6.702 1.00 88.19 511 PRO A CA 1
ATOM 4086 C C . PRO A 1 511 ? 32.151 -10.557 6.947 1.00 88.19 511 PRO A C 1
ATOM 4088 O O . PRO A 1 511 ? 31.027 -10.507 6.451 1.00 88.19 511 PRO A O 1
ATOM 4091 N N . GLU A 1 512 ? 32.516 -11.556 7.756 1.00 84.31 512 GLU A N 1
ATOM 4092 C CA . GLU A 1 512 ? 31.621 -12.687 8.074 1.00 84.31 512 GLU A CA 1
ATOM 4093 C C . GLU A 1 512 ? 30.297 -12.245 8.711 1.00 84.31 512 GLU A C 1
ATOM 4095 O O . GLU A 1 512 ? 29.256 -12.857 8.485 1.00 84.31 512 GLU A O 1
ATOM 4100 N N . SER A 1 513 ? 30.325 -11.151 9.474 1.00 84.94 513 SER A N 1
ATOM 4101 C CA . SER A 1 513 ? 29.148 -10.554 10.105 1.00 84.94 513 SER A CA 1
ATOM 4102 C C . SER A 1 513 ? 28.253 -9.773 9.136 1.00 84.94 513 SER A C 1
ATOM 4104 O O . SER A 1 513 ? 27.123 -9.434 9.494 1.00 84.94 513 SER A O 1
ATOM 4106 N N . ALA A 1 514 ? 28.732 -9.461 7.928 1.00 84.00 514 ALA A N 1
ATOM 4107 C CA . ALA A 1 514 ? 27.976 -8.701 6.944 1.00 84.00 514 ALA A CA 1
ATOM 4108 C C . ALA A 1 514 ? 27.070 -9.629 6.112 1.00 84.00 514 ALA A C 1
ATOM 4110 O O . ALA A 1 514 ? 27.516 -10.678 5.636 1.00 84.00 514 ALA A O 1
ATOM 4111 N N . PRO A 1 515 ? 25.802 -9.247 5.865 1.00 87.88 515 PRO A N 1
ATOM 4112 C CA . PRO A 1 515 ? 24.922 -10.029 5.009 1.00 87.88 515 PRO A CA 1
ATOM 4113 C C . PRO A 1 515 ? 25.475 -10.068 3.583 1.00 87.88 515 PRO A C 1
ATOM 4115 O O . PRO A 1 515 ? 25.813 -9.022 3.014 1.00 87.88 515 PRO A O 1
ATOM 4118 N N . LYS A 1 516 ? 25.518 -11.265 2.988 1.00 93.75 516 LYS A N 1
ATOM 4119 C CA . LYS A 1 516 ? 25.929 -11.444 1.590 1.00 93.75 516 LYS A CA 1
ATOM 4120 C C . LYS A 1 516 ? 25.019 -10.642 0.656 1.00 93.75 516 LYS A C 1
ATOM 4122 O O . LYS A 1 516 ? 23.819 -10.514 0.903 1.00 93.75 516 LYS A O 1
ATOM 4127 N N . ILE A 1 517 ? 25.613 -10.078 -0.387 1.00 95.50 517 ILE A N 1
ATOM 4128 C CA . ILE A 1 517 ? 24.933 -9.333 -1.443 1.00 95.50 517 ILE A CA 1
ATOM 4129 C C . ILE A 1 517 ? 24.260 -10.340 -2.378 1.00 95.50 517 ILE A C 1
ATOM 4131 O O . ILE A 1 517 ? 24.886 -11.309 -2.818 1.00 95.50 517 ILE A O 1
ATOM 4135 N N . LYS A 1 518 ? 22.976 -10.121 -2.657 1.00 95.38 518 LYS A N 1
ATOM 4136 C CA . LYS A 1 518 ? 22.171 -10.930 -3.578 1.00 95.38 518 LYS A CA 1
ATOM 4137 C C . LYS A 1 518 ? 22.260 -10.372 -5.005 1.00 95.38 518 LYS A C 1
ATOM 4139 O O . LYS A 1 518 ? 22.435 -9.167 -5.164 1.00 95.38 518 LYS A O 1
ATOM 4144 N N . PRO A 1 519 ? 22.032 -11.187 -6.054 1.00 95.19 519 PRO A N 1
ATOM 4145 C CA . PRO A 1 519 ? 22.091 -10.696 -7.432 1.00 95.19 519 PRO A CA 1
ATOM 4146 C C . PRO A 1 519 ? 21.162 -9.511 -7.726 1.00 95.19 519 PRO A C 1
ATOM 4148 O O . PRO A 1 519 ? 21.537 -8.583 -8.430 1.00 95.19 519 PRO A O 1
ATOM 4151 N N . ASN A 1 520 ? 19.965 -9.475 -7.136 1.00 92.31 520 ASN A N 1
ATOM 4152 C CA . ASN A 1 520 ? 19.024 -8.367 -7.327 1.00 92.31 520 ASN A CA 1
ATOM 4153 C C . ASN A 1 520 ? 19.432 -7.054 -6.623 1.00 92.31 520 ASN A C 1
ATOM 4155 O O . ASN A 1 520 ? 18.790 -6.033 -6.863 1.00 92.31 520 ASN A O 1
ATOM 4159 N N . GLU A 1 521 ? 20.470 -7.079 -5.782 1.00 93.62 521 GLU A N 1
ATOM 4160 C CA . GLU A 1 521 ? 21.120 -5.912 -5.165 1.00 93.62 521 GLU A CA 1
ATOM 4161 C C . GLU A 1 521 ? 22.333 -5.426 -5.989 1.00 93.62 521 GLU A C 1
ATOM 4163 O O . GLU A 1 521 ? 22.996 -4.458 -5.605 1.00 93.62 521 GLU A O 1
ATOM 4168 N N . CYS A 1 522 ? 22.634 -6.087 -7.114 1.00 96.62 522 CYS A N 1
ATOM 4169 C CA . CYS A 1 522 ? 23.704 -5.719 -8.037 1.00 96.62 522 CYS A CA 1
ATOM 4170 C C . CYS A 1 522 ? 23.175 -4.878 -9.203 1.00 96.62 522 CYS A C 1
ATOM 4172 O O . CYS A 1 522 ? 22.101 -5.157 -9.749 1.00 96.62 522 CYS A O 1
ATOM 4174 N N . LEU A 1 523 ? 23.973 -3.893 -9.613 1.00 96.19 523 LEU A N 1
ATOM 4175 C CA . LEU A 1 523 ? 23.760 -3.078 -10.801 1.00 96.19 523 LEU A CA 1
ATOM 4176 C C . LEU A 1 523 ? 24.901 -3.299 -11.800 1.00 96.19 523 LEU A C 1
ATOM 4178 O O . LEU A 1 523 ? 26.046 -2.938 -11.538 1.00 96.19 523 LEU A O 1
ATOM 4182 N N . VAL A 1 524 ? 24.581 -3.917 -12.931 1.00 97.06 524 VAL A N 1
ATOM 4183 C CA . VAL A 1 524 ? 25.499 -4.146 -14.048 1.00 97.06 524 VAL A CA 1
ATOM 4184 C C . VAL A 1 524 ? 25.487 -2.933 -14.968 1.00 97.06 524 VAL A C 1
ATOM 4186 O O . VAL A 1 524 ? 24.416 -2.428 -15.288 1.00 97.06 524 VAL A O 1
ATOM 4189 N N . PHE A 1 525 ? 26.656 -2.496 -15.420 1.00 95.25 525 PHE A N 1
ATOM 4190 C CA . PHE A 1 525 ? 26.799 -1.485 -16.465 1.00 95.25 525 PHE A CA 1
ATOM 4191 C C . PHE A 1 525 ? 27.416 -2.135 -17.698 1.00 95.25 525 PHE A C 1
ATOM 4193 O O . PHE A 1 525 ? 28.435 -2.818 -17.580 1.00 95.25 525 PHE A O 1
ATOM 4200 N N . GLU A 1 526 ? 26.786 -1.934 -18.852 1.00 94.94 526 GLU A N 1
ATOM 4201 C CA . GLU A 1 526 ? 27.107 -2.631 -20.099 1.00 94.94 526 GLU A CA 1
ATOM 4202 C C . GLU A 1 526 ? 26.786 -1.782 -21.324 1.00 94.94 526 GLU A C 1
ATOM 4204 O O . GLU A 1 526 ? 25.807 -1.040 -21.314 1.00 94.94 526 GLU A O 1
ATOM 4209 N N . ASP A 1 527 ? 27.560 -1.935 -22.394 1.00 93.06 527 ASP A N 1
ATOM 4210 C CA . ASP A 1 527 ? 27.315 -1.308 -23.698 1.00 93.06 527 ASP A CA 1
ATOM 4211 C C . ASP A 1 527 ? 26.709 -2.305 -24.706 1.00 93.06 527 ASP A C 1
ATOM 4213 O O . ASP A 1 527 ? 25.960 -1.925 -25.615 1.00 93.06 527 ASP A O 1
ATOM 4217 N N . SER A 1 528 ? 26.988 -3.598 -24.525 1.00 92.62 528 SER A N 1
ATOM 4218 C CA . SER A 1 528 ? 26.711 -4.645 -25.501 1.00 92.62 528 SER A CA 1
ATOM 4219 C C . SER A 1 528 ? 25.406 -5.391 -25.206 1.00 92.62 528 SER A C 1
ATOM 4221 O O . SER A 1 528 ? 25.030 -5.639 -24.059 1.00 92.62 528 SER A O 1
ATOM 4223 N N . VAL A 1 529 ? 24.702 -5.822 -26.258 1.00 93.75 529 VAL A N 1
ATOM 4224 C CA . VAL A 1 529 ? 23.469 -6.618 -26.106 1.00 93.75 529 VAL A CA 1
ATOM 4225 C C . VAL A 1 529 ? 23.722 -7.961 -25.394 1.00 93.75 529 VAL A C 1
ATOM 4227 O O . VAL A 1 529 ? 22.963 -8.276 -24.472 1.00 93.75 529 VAL A O 1
ATOM 4230 N N . PRO A 1 530 ? 24.767 -8.750 -25.739 1.00 92.12 530 PRO A N 1
ATOM 4231 C CA . PRO A 1 530 ? 25.073 -9.986 -25.014 1.00 92.12 530 PRO A CA 1
ATOM 4232 C C . PRO A 1 530 ? 25.421 -9.748 -23.540 1.00 92.12 530 PRO A C 1
ATOM 4234 O O . PRO A 1 530 ? 25.093 -10.569 -22.684 1.00 92.12 530 PRO A O 1
ATOM 4237 N N . GLY A 1 531 ? 26.068 -8.626 -23.226 1.00 93.88 531 GLY A N 1
ATOM 4238 C CA . GLY A 1 531 ? 26.418 -8.271 -21.860 1.00 93.88 531 GLY A CA 1
ATOM 4239 C C . GLY A 1 531 ? 25.215 -7.899 -21.001 1.00 93.88 531 GLY A C 1
ATOM 4240 O O . GLY A 1 531 ? 25.075 -8.414 -19.887 1.00 93.88 531 GLY A O 1
ATOM 4241 N N . VAL A 1 532 ? 24.280 -7.109 -21.545 1.00 95.06 532 VAL A N 1
ATOM 4242 C CA . VAL A 1 532 ? 22.985 -6.867 -20.890 1.00 95.06 532 VAL A CA 1
ATOM 4243 C C . VAL A 1 532 ? 22.299 -8.199 -20.608 1.00 95.06 532 VAL A C 1
ATOM 4245 O O . VAL A 1 532 ? 21.955 -8.463 -19.457 1.00 95.06 532 VAL A O 1
ATOM 4248 N N . GLU A 1 533 ? 22.170 -9.075 -21.610 1.00 93.88 533 GLU A N 1
ATOM 4249 C CA . GLU A 1 533 ? 21.552 -10.394 -21.440 1.00 93.88 533 GLU A CA 1
ATOM 4250 C C . GLU A 1 533 ? 22.217 -11.220 -20.326 1.00 93.88 533 GLU A C 1
ATOM 4252 O O . GLU A 1 533 ? 21.510 -11.760 -19.473 1.00 93.88 533 GLU A O 1
ATOM 4257 N N . ALA A 1 534 ? 23.551 -11.252 -20.262 1.00 93.75 534 ALA A N 1
ATOM 4258 C CA . ALA A 1 534 ? 24.282 -11.915 -19.182 1.00 93.75 534 ALA A CA 1
ATOM 4259 C C . ALA A 1 534 ? 23.939 -11.342 -17.798 1.00 93.75 534 ALA A C 1
ATOM 4261 O O . ALA A 1 534 ? 23.682 -12.106 -16.862 1.00 93.75 534 ALA A O 1
ATOM 4262 N N . GLY A 1 535 ? 23.867 -10.014 -17.660 1.00 95.06 535 GLY A N 1
ATOM 4263 C CA . GLY A 1 535 ? 23.454 -9.362 -16.414 1.00 95.06 535 GLY A CA 1
ATOM 4264 C C . GLY A 1 535 ? 22.020 -9.726 -16.013 1.00 95.06 535 GLY A C 1
ATOM 4265 O O . GLY A 1 535 ? 21.746 -10.031 -14.847 1.00 95.06 535 GLY A O 1
ATOM 4266 N N . ARG A 1 536 ? 21.099 -9.778 -16.986 1.00 93.56 536 ARG A N 1
ATOM 4267 C CA . ARG A 1 536 ? 19.708 -10.207 -16.761 1.00 93.56 536 ARG A CA 1
ATOM 4268 C C . ARG A 1 536 ? 19.629 -11.670 -16.328 1.00 93.56 536 ARG A C 1
ATOM 4270 O O . ARG A 1 536 ? 18.982 -11.953 -15.321 1.00 93.56 536 ARG A O 1
ATOM 4277 N N . ARG A 1 537 ? 20.340 -12.569 -17.020 1.00 92.12 537 ARG A N 1
ATOM 4278 C CA . ARG A 1 537 ? 20.424 -14.005 -16.693 1.00 92.12 537 ARG A CA 1
ATOM 4279 C C . ARG A 1 537 ? 21.024 -14.257 -15.312 1.00 92.12 537 ARG A C 1
ATOM 4281 O O . ARG A 1 537 ? 20.627 -15.201 -14.636 1.00 92.12 537 ARG A O 1
ATOM 4288 N N . ALA A 1 538 ? 21.926 -13.387 -14.856 1.00 93.94 538 ALA A N 1
ATOM 4289 C CA . ALA A 1 538 ? 22.486 -13.446 -13.509 1.00 93.94 538 ALA A CA 1
ATOM 4290 C C . ALA A 1 538 ? 21.479 -13.024 -12.420 1.00 93.94 538 ALA A C 1
ATOM 4292 O O . ALA A 1 538 ? 21.783 -13.108 -11.233 1.00 93.94 538 ALA A O 1
ATOM 4293 N N . GLY A 1 539 ? 20.280 -12.561 -12.793 1.00 92.69 539 GLY A N 1
ATOM 4294 C CA . GLY A 1 539 ? 19.286 -12.026 -11.867 1.00 92.69 539 GLY A CA 1
ATOM 4295 C C . GLY A 1 539 ? 19.619 -10.614 -11.381 1.00 92.69 539 GLY A C 1
ATOM 4296 O O . GLY A 1 539 ? 19.056 -10.170 -10.376 1.00 92.69 539 GLY A O 1
ATOM 4297 N N . MET A 1 540 ? 20.511 -9.903 -12.073 1.00 96.06 540 MET A N 1
ATOM 4298 C CA . MET A 1 540 ? 20.969 -8.565 -11.703 1.00 96.06 540 MET A CA 1
ATOM 4299 C C . MET A 1 540 ? 20.178 -7.472 -12.418 1.00 96.06 540 MET A C 1
ATOM 4301 O O . MET A 1 540 ? 19.466 -7.713 -13.402 1.00 96.06 540 MET A O 1
ATOM 4305 N N . ARG A 1 541 ? 20.260 -6.251 -11.887 1.00 95.06 541 ARG A N 1
ATOM 4306 C CA . ARG A 1 541 ? 19.786 -5.062 -12.601 1.00 95.06 541 ARG A CA 1
ATOM 4307 C C . ARG A 1 541 ? 20.829 -4.661 -13.639 1.00 95.06 541 ARG A C 1
ATOM 4309 O O . ARG A 1 541 ? 22.009 -4.894 -13.400 1.00 95.06 541 ARG A O 1
ATOM 4316 N N . ALA A 1 542 ? 20.417 -4.058 -14.750 1.00 95.69 542 ALA A N 1
ATOM 4317 C CA . ALA A 1 542 ? 21.343 -3.630 -15.799 1.00 95.69 542 ALA A CA 1
ATOM 4318 C C . ALA A 1 542 ? 21.083 -2.188 -16.250 1.00 95.69 542 ALA A C 1
ATOM 4320 O O . ALA A 1 542 ? 19.939 -1.773 -16.408 1.00 95.69 542 ALA A O 1
ATOM 4321 N N . VAL A 1 543 ? 22.148 -1.438 -16.489 1.00 95.81 543 VAL A N 1
ATOM 4322 C CA . VAL A 1 543 ? 22.126 -0.161 -17.196 1.00 95.81 543 VAL A CA 1
ATOM 4323 C C . VAL A 1 543 ? 22.818 -0.404 -18.522 1.00 95.81 543 VAL A C 1
ATOM 4325 O O . VAL A 1 543 ? 23.984 -0.797 -18.546 1.00 95.81 543 VAL A O 1
ATOM 4328 N N . TRP A 1 544 ? 22.078 -0.221 -19.606 1.00 96.38 544 TRP A N 1
ATOM 4329 C CA . TRP A 1 544 ? 22.573 -0.358 -20.962 1.00 96.38 544 TRP A CA 1
ATOM 4330 C C . TRP A 1 544 ? 22.983 1.016 -21.496 1.00 96.38 544 TRP A C 1
ATOM 4332 O O . TRP A 1 544 ? 22.148 1.914 -21.596 1.00 96.38 544 TRP A O 1
ATOM 4342 N N . ILE A 1 545 ? 24.259 1.186 -21.828 1.00 93.44 545 ILE A N 1
ATOM 4343 C CA . ILE A 1 545 ? 24.852 2.419 -22.356 1.00 93.44 545 ILE A CA 1
ATOM 4344 C C . ILE A 1 545 ? 25.452 2.113 -23.734 1.00 93.44 545 ILE A C 1
ATOM 4346 O O . ILE A 1 545 ? 26.669 2.013 -23.876 1.00 93.44 545 ILE A O 1
ATOM 4350 N N . PRO A 1 546 ? 24.609 1.867 -24.754 1.00 93.38 546 PRO A N 1
ATOM 4351 C CA . PRO A 1 546 ? 25.087 1.500 -26.077 1.00 93.38 546 PRO A CA 1
ATOM 4352 C C . PRO A 1 546 ? 25.743 2.674 -26.792 1.00 93.38 546 PRO A C 1
ATOM 4354 O O . PRO A 1 546 ? 25.286 3.813 -26.703 1.00 93.38 546 PRO A O 1
ATOM 4357 N N . HIS A 1 547 ? 26.707 2.358 -27.654 1.00 90.94 547 HIS A N 1
ATOM 4358 C CA . HIS A 1 547 ? 27.117 3.274 -28.712 1.00 90.94 547 HIS A CA 1
ATOM 4359 C C . HIS A 1 547 ? 25.899 3.701 -29.566 1.00 90.94 547 HIS A C 1
ATOM 4361 O O . HIS A 1 547 ? 25.044 2.874 -29.895 1.00 90.94 547 HIS A O 1
ATOM 4367 N N . GLU A 1 548 ? 25.839 4.964 -30.006 1.00 90.62 548 GLU A N 1
ATOM 4368 C CA . GLU A 1 548 ? 24.688 5.539 -30.729 1.00 90.62 548 GLU A CA 1
ATOM 4369 C C . GLU A 1 548 ? 24.239 4.704 -31.939 1.00 90.62 548 GLU A C 1
ATOM 4371 O O . GLU A 1 548 ? 23.053 4.448 -32.140 1.00 90.62 548 GLU A O 1
ATOM 4376 N N . GLY A 1 549 ? 25.192 4.225 -32.739 1.00 91.19 549 GLY A N 1
ATOM 4377 C CA . GLY A 1 549 ? 24.889 3.355 -33.873 1.00 91.19 549 GLY A CA 1
ATOM 4378 C C . GLY A 1 549 ? 24.354 1.963 -33.498 1.00 91.19 549 GLY A C 1
ATOM 4379 O O . GLY A 1 549 ? 23.546 1.417 -34.247 1.00 91.19 549 GLY A O 1
ATOM 4380 N N . LEU A 1 550 ? 24.709 1.416 -32.326 1.00 92.19 550 LEU A N 1
ATOM 4381 C CA . LEU A 1 550 ? 24.094 0.186 -31.814 1.00 92.19 550 LEU A CA 1
ATOM 4382 C C . LEU A 1 550 ? 22.656 0.468 -31.365 1.00 92.19 550 LEU A C 1
ATOM 4384 O O . LEU A 1 550 ? 21.749 -0.290 -31.698 1.00 92.19 550 LEU A O 1
ATOM 4388 N N . ALA A 1 551 ? 22.435 1.586 -30.667 1.00 92.50 551 ALA A N 1
ATOM 4389 C CA . ALA A 1 551 ? 21.095 2.021 -30.280 1.00 92.50 551 ALA A CA 1
ATOM 4390 C C . ALA A 1 551 ? 20.184 2.211 -31.507 1.00 92.50 551 ALA A C 1
ATOM 4392 O O . ALA A 1 551 ? 19.026 1.798 -31.489 1.00 92.50 551 ALA A O 1
ATOM 4393 N N . ALA A 1 552 ? 20.717 2.778 -32.595 1.00 93.81 552 ALA A N 1
ATOM 4394 C CA . ALA A 1 552 ? 19.988 2.958 -33.846 1.00 93.81 552 ALA A CA 1
ATOM 4395 C C . ALA A 1 552 ? 19.575 1.625 -34.498 1.00 93.81 552 ALA A C 1
ATOM 4397 O O . ALA A 1 552 ? 18.452 1.523 -34.992 1.00 93.81 552 ALA A O 1
ATOM 4398 N N . GLU A 1 553 ? 20.439 0.605 -34.466 1.00 93.44 553 GLU A N 1
ATOM 4399 C CA . GLU A 1 553 ? 20.142 -0.735 -35.004 1.00 93.44 553 GLU A CA 1
ATOM 4400 C C . GLU A 1 553 ? 19.013 -1.437 -34.224 1.00 93.44 553 GLU A C 1
ATOM 4402 O O . GLU A 1 553 ? 18.213 -2.170 -34.803 1.00 93.44 553 GLU A O 1
ATOM 4407 N N . TYR A 1 554 ? 18.909 -1.179 -32.917 1.00 92.56 554 TYR A N 1
ATOM 4408 C CA . TYR A 1 554 ? 17.879 -1.754 -32.041 1.00 92.56 554 TYR A CA 1
ATOM 4409 C C . TYR A 1 554 ? 16.669 -0.841 -31.812 1.00 92.56 554 TYR A C 1
ATOM 4411 O O . TYR A 1 554 ? 15.844 -1.127 -30.941 1.00 92.56 554 TYR A O 1
ATOM 4419 N N . LYS A 1 555 ? 16.516 0.227 -32.602 1.00 93.00 555 LYS A N 1
ATOM 4420 C CA . LYS A 1 555 ? 15.384 1.148 -32.480 1.00 93.00 555 LYS A CA 1
ATOM 4421 C C . LYS A 1 555 ? 14.047 0.410 -32.629 1.00 93.00 555 LYS A C 1
ATOM 4423 O O . LYS A 1 555 ? 13.793 -0.241 -33.642 1.00 93.00 555 LYS A O 1
ATOM 4428 N N . GLY A 1 556 ? 13.173 0.539 -31.634 1.00 92.38 556 GLY A N 1
ATOM 4429 C CA . GLY A 1 556 ? 11.894 -0.177 -31.542 1.00 92.38 556 GLY A CA 1
ATOM 4430 C C . GLY A 1 556 ? 11.979 -1.590 -30.945 1.00 92.38 556 GLY A C 1
ATOM 4431 O O . GLY A 1 556 ? 10.942 -2.233 -30.780 1.00 92.38 556 GLY A O 1
ATOM 4432 N N . ARG A 1 557 ? 13.181 -2.077 -30.614 1.00 93.00 557 ARG A N 1
ATOM 4433 C CA . ARG A 1 557 ? 13.448 -3.371 -29.955 1.00 93.00 557 ARG A CA 1
ATOM 4434 C C . ARG A 1 557 ? 14.210 -3.211 -28.637 1.00 93.00 557 ARG A C 1
ATOM 4436 O O . ARG A 1 557 ? 14.695 -4.192 -28.077 1.00 93.00 557 ARG A O 1
ATOM 4443 N N . GLU A 1 558 ? 14.285 -1.997 -28.099 1.00 94.06 558 GLU A N 1
ATOM 4444 C CA . GLU A 1 558 ? 15.017 -1.669 -26.872 1.00 94.06 558 GLU A CA 1
ATOM 4445 C C . GLU A 1 558 ? 14.523 -2.526 -25.701 1.00 94.06 558 GLU A C 1
ATOM 4447 O O . GLU A 1 558 ? 15.312 -3.091 -24.949 1.00 94.06 558 GLU A O 1
ATOM 4452 N N . LYS A 1 559 ? 13.204 -2.723 -25.599 1.00 91.81 559 LYS A N 1
ATOM 4453 C CA . LYS A 1 559 ? 12.589 -3.556 -24.555 1.00 91.81 559 LYS A CA 1
ATOM 4454 C C . LYS A 1 559 ? 13.073 -5.006 -24.584 1.00 91.81 559 LYS A C 1
ATOM 4456 O O . LYS A 1 559 ? 13.219 -5.620 -23.530 1.00 91.81 559 LYS A O 1
ATOM 4461 N N . GLU A 1 560 ? 13.337 -5.552 -25.771 1.00 92.69 560 GLU A N 1
ATOM 4462 C CA . GLU A 1 560 ? 13.880 -6.905 -25.914 1.00 92.69 560 GLU A CA 1
ATOM 4463 C C . GLU A 1 560 ? 15.320 -6.967 -25.406 1.00 92.69 560 GLU A C 1
ATOM 4465 O O . GLU A 1 560 ? 15.662 -7.904 -24.687 1.00 92.69 560 GLU A O 1
ATOM 4470 N N . VAL A 1 561 ? 16.138 -5.953 -25.714 1.00 93.56 561 VAL A N 1
ATOM 4471 C CA . VAL A 1 561 ? 17.506 -5.826 -25.185 1.00 93.56 561 VAL A CA 1
ATOM 4472 C C . VAL A 1 561 ? 17.481 -5.763 -23.661 1.00 93.56 561 VAL A C 1
ATOM 4474 O O . VAL A 1 561 ? 18.135 -6.570 -23.005 1.00 93.56 561 VAL A O 1
ATOM 4477 N N . LEU A 1 562 ? 16.663 -4.876 -23.090 1.00 94.19 562 LEU A N 1
ATOM 4478 C CA . LEU A 1 562 ? 16.558 -4.682 -21.640 1.00 94.19 562 LEU A CA 1
ATOM 4479 C C . LEU A 1 562 ? 16.047 -5.935 -20.903 1.00 94.19 562 LEU A C 1
ATOM 4481 O O . LEU A 1 562 ? 16.428 -6.199 -19.760 1.00 94.19 562 LEU A O 1
ATOM 4485 N N . ALA A 1 563 ? 15.231 -6.764 -21.556 1.00 89.88 563 ALA A N 1
ATOM 4486 C CA . ALA A 1 563 ? 14.811 -8.055 -21.014 1.00 89.88 563 ALA A CA 1
ATOM 4487 C C . ALA A 1 563 ? 15.846 -9.182 -21.213 1.00 89.88 563 ALA A C 1
ATOM 4489 O O . ALA A 1 563 ? 15.673 -10.262 -20.642 1.00 89.88 563 ALA A O 1
ATOM 4490 N N . GLY A 1 564 ? 16.906 -8.960 -22.000 1.00 89.94 564 GLY A N 1
ATOM 4491 C CA . GLY A 1 564 ? 17.850 -9.999 -22.427 1.00 89.94 564 GLY A CA 1
ATOM 4492 C C . GLY A 1 564 ? 17.238 -10.993 -23.423 1.00 89.94 564 GLY A C 1
ATOM 4493 O O . GLY A 1 564 ? 17.620 -12.151 -23.454 1.00 89.94 564 GLY A O 1
ATOM 4494 N N . ARG A 1 565 ? 16.224 -10.582 -24.192 1.00 88.06 565 ARG A N 1
ATOM 4495 C CA . ARG A 1 565 ? 15.390 -11.454 -25.044 1.00 88.06 565 ARG A CA 1
ATOM 4496 C C . ARG A 1 565 ? 15.594 -11.236 -26.541 1.00 88.06 565 ARG A C 1
ATOM 4498 O O . ARG A 1 565 ? 14.704 -11.534 -27.332 1.00 88.06 565 ARG A O 1
ATOM 4505 N N . THR A 1 566 ? 16.747 -10.727 -26.959 1.00 81.25 566 THR A N 1
ATOM 4506 C CA . THR A 1 566 ? 17.011 -10.469 -28.386 1.00 81.25 566 THR A CA 1
ATOM 4507 C C . THR A 1 566 ? 17.219 -11.746 -29.197 1.00 81.25 566 THR A C 1
ATOM 4509 O O . THR A 1 566 ? 17.097 -11.707 -30.423 1.00 81.25 566 THR A O 1
ATOM 4512 N N . GLY A 1 567 ? 17.503 -12.873 -28.528 1.00 72.06 567 GLY A N 1
ATOM 4513 C CA . GLY A 1 567 ? 17.628 -14.194 -29.146 1.00 72.06 567 GLY A CA 1
ATOM 4514 C C . GLY A 1 567 ? 18.873 -14.352 -30.022 1.00 72.06 567 GLY A C 1
ATOM 4515 O O . GLY A 1 567 ? 18.897 -15.233 -30.881 1.00 72.06 567 GLY A O 1
ATOM 4516 N N . LEU A 1 568 ? 19.887 -13.499 -29.829 1.00 66.19 568 LEU A N 1
ATOM 4517 C CA . LEU A 1 568 ? 21.124 -13.502 -30.619 1.00 66.19 568 LEU A CA 1
ATOM 4518 C C . LEU A 1 568 ? 21.950 -14.775 -30.414 1.00 66.19 568 LEU A C 1
ATOM 4520 O O . LEU A 1 568 ? 22.550 -15.274 -31.363 1.00 66.19 568 LEU A O 1
ATOM 4524 N N . VAL A 1 569 ? 21.973 -15.305 -29.189 1.00 65.06 569 VAL A N 1
ATOM 4525 C CA . VAL A 1 569 ? 22.753 -16.490 -28.822 1.00 65.06 569 VAL A CA 1
ATOM 4526 C C . VAL A 1 569 ? 21.860 -17.438 -28.028 1.00 65.06 569 VAL A C 1
ATOM 4528 O O . VAL A 1 569 ? 21.344 -17.087 -26.971 1.00 65.06 569 VAL A O 1
ATOM 4531 N N . LYS A 1 570 ? 21.665 -18.662 -28.527 1.00 64.25 570 LYS A N 1
ATOM 4532 C CA . LYS A 1 570 ? 20.910 -19.694 -27.802 1.00 64.25 570 LYS A CA 1
ATOM 4533 C C . LYS A 1 570 ? 21.825 -20.391 -26.802 1.00 64.25 570 LYS A C 1
ATOM 4535 O O . LYS A 1 570 ? 22.691 -21.159 -27.208 1.00 64.25 570 LYS A O 1
ATOM 4540 N N . ILE A 1 571 ? 21.599 -20.155 -25.512 1.00 63.12 571 ILE A N 1
ATOM 4541 C CA . ILE A 1 571 ? 22.391 -20.755 -24.421 1.00 63.12 571 ILE A CA 1
ATOM 4542 C C . ILE A 1 571 ? 21.652 -21.934 -23.752 1.00 63.12 571 ILE A C 1
ATOM 4544 O O . ILE A 1 571 ? 22.249 -22.689 -22.996 1.00 63.12 571 ILE A O 1
ATOM 4548 N N . GLY A 1 572 ? 20.356 -22.124 -24.045 1.00 58.69 572 GLY A N 1
ATOM 4549 C CA . GLY A 1 572 ? 19.548 -23.268 -23.588 1.00 58.69 572 GLY A CA 1
ATOM 4550 C C . GLY A 1 572 ? 18.766 -23.047 -22.285 1.00 58.69 572 GLY A C 1
ATOM 4551 O O . GLY A 1 572 ? 17.762 -23.720 -22.068 1.00 58.69 572 GLY A O 1
ATOM 4552 N N . ASP A 1 573 ? 19.142 -22.054 -21.473 1.00 65.06 573 ASP A N 1
ATOM 4553 C CA . ASP A 1 573 ? 18.522 -21.745 -20.171 1.00 65.06 573 ASP A CA 1
ATOM 4554 C C . ASP A 1 573 ? 17.580 -20.525 -20.231 1.00 65.06 573 ASP A C 1
ATOM 4556 O O . ASP A 1 573 ? 17.769 -19.513 -19.558 1.00 65.06 573 ASP A O 1
ATOM 4560 N N . GLU A 1 574 ? 16.544 -20.588 -21.067 1.00 65.69 574 GLU A N 1
ATOM 4561 C CA . GLU A 1 574 ? 15.660 -19.442 -21.378 1.00 65.69 574 GLU A CA 1
ATOM 4562 C C . GLU A 1 574 ? 14.790 -18.956 -20.196 1.00 65.69 574 GLU A C 1
ATOM 4564 O O . GLU A 1 574 ? 14.245 -17.853 -20.224 1.00 65.69 574 GLU A O 1
ATOM 4569 N N . HIS A 1 575 ? 14.679 -19.745 -19.122 1.00 64.50 575 HIS A N 1
ATOM 4570 C CA . HIS A 1 575 ? 13.956 -19.374 -17.897 1.00 64.50 575 HIS A CA 1
ATOM 4571 C C . HIS A 1 575 ? 14.643 -18.251 -17.097 1.00 64.50 575 HIS A C 1
ATOM 4573 O O . HIS A 1 575 ? 14.012 -17.647 -16.233 1.00 64.50 575 HIS A O 1
ATOM 4579 N N . GLN A 1 576 ? 15.924 -17.982 -17.371 1.00 69.31 576 GLN A N 1
ATOM 4580 C CA . GLN A 1 576 ? 16.725 -16.960 -16.687 1.00 69.31 576 GLN A CA 1
ATOM 4581 C C . GLN A 1 576 ? 16.531 -15.553 -17.274 1.00 69.31 576 GLN A C 1
ATOM 4583 O O . GLN A 1 576 ? 17.046 -14.582 -16.726 1.00 69.31 576 GLN A O 1
ATOM 4588 N N . LEU A 1 577 ? 15.803 -15.423 -18.387 1.00 77.06 577 LEU A N 1
ATOM 4589 C CA . LEU A 1 577 ? 15.592 -14.142 -19.056 1.00 77.06 577 LEU A CA 1
ATOM 4590 C C . LEU A 1 577 ? 14.611 -13.247 -18.290 1.00 77.06 577 LEU A C 1
ATOM 4592 O O . LEU A 1 577 ? 13.593 -13.716 -17.771 1.00 77.06 577 LEU A O 1
ATOM 4596 N N . GLY A 1 578 ? 14.886 -11.939 -18.287 1.00 78.44 578 GLY A N 1
ATOM 4597 C CA . GLY A 1 578 ? 14.015 -10.923 -17.689 1.00 78.44 578 GLY A CA 1
ATOM 4598 C C . GLY A 1 578 ? 12.651 -10.847 -18.378 1.00 78.44 578 GLY A C 1
ATOM 4599 O O . GLY A 1 578 ? 12.425 -11.502 -19.394 1.00 78.44 578 GLY A O 1
ATOM 4600 N N . GLN A 1 579 ? 11.718 -10.061 -17.846 1.00 82.50 579 GLN A N 1
ATOM 4601 C CA . GLN A 1 579 ? 10.445 -9.785 -18.525 1.00 82.50 579 GLN A CA 1
ATOM 4602 C C . GLN A 1 579 ? 10.519 -8.427 -19.232 1.00 82.50 579 GLN A C 1
ATOM 4604 O O . GLN A 1 579 ? 11.283 -7.550 -18.830 1.00 82.50 579 GLN A O 1
ATOM 4609 N N . LEU A 1 580 ? 9.744 -8.259 -20.307 1.00 82.88 580 LEU A N 1
ATOM 4610 C CA . LEU A 1 580 ? 9.603 -6.947 -20.939 1.00 82.88 580 LEU A CA 1
ATOM 4611 C C . LEU A 1 580 ? 8.994 -5.973 -19.922 1.00 82.88 580 LEU A C 1
ATOM 4613 O O . LEU A 1 580 ? 8.062 -6.342 -19.211 1.00 82.88 580 LEU A O 1
ATOM 4617 N N . ASP A 1 581 ? 9.519 -4.748 -19.875 1.00 81.06 581 ASP A N 1
ATOM 4618 C CA . ASP A 1 581 ? 9.039 -3.667 -19.002 1.00 81.06 581 ASP A CA 1
ATOM 4619 C C . ASP A 1 581 ? 9.041 -3.993 -17.490 1.00 81.06 581 ASP A C 1
ATOM 4621 O O . ASP A 1 581 ? 8.271 -3.420 -16.724 1.00 81.06 581 ASP A O 1
ATOM 4625 N N . ASP A 1 582 ? 9.928 -4.881 -17.026 1.00 81.06 582 ASP A N 1
ATOM 4626 C CA . ASP A 1 582 ? 9.996 -5.278 -15.608 1.00 81.06 582 ASP A CA 1
ATOM 4627 C C . ASP A 1 582 ? 10.722 -4.285 -14.680 1.00 81.06 582 ASP A C 1
ATOM 4629 O O . ASP A 1 582 ? 10.874 -4.551 -13.485 1.00 81.06 582 ASP A O 1
ATOM 4633 N N . GLY A 1 583 ? 11.186 -3.157 -15.229 1.00 85.00 583 GLY A N 1
ATOM 4634 C CA . GLY A 1 583 ? 11.885 -2.086 -14.508 1.00 85.00 583 GLY A CA 1
ATOM 4635 C C . GLY A 1 583 ? 13.311 -2.430 -14.068 1.00 85.00 583 GLY A C 1
ATOM 4636 O O . GLY A 1 583 ? 14.036 -1.579 -13.558 1.00 85.00 583 GLY A O 1
ATOM 4637 N N . ARG A 1 584 ? 13.778 -3.663 -14.294 1.00 86.56 584 ARG A N 1
ATOM 4638 C CA . ARG A 1 584 ? 15.082 -4.109 -13.788 1.00 86.56 584 ARG A CA 1
ATOM 4639 C C . ARG A 1 584 ? 16.231 -3.825 -14.754 1.00 86.56 584 ARG A C 1
ATOM 4641 O O . ARG A 1 584 ? 17.355 -4.237 -14.461 1.00 86.56 584 ARG A O 1
ATOM 4648 N N . ALA A 1 585 ? 15.974 -3.214 -15.903 1.00 92.69 585 ALA A N 1
ATOM 4649 C CA . ALA A 1 585 ? 17.012 -2.679 -16.763 1.00 92.69 585 ALA A CA 1
ATOM 4650 C C . ALA A 1 585 ? 16.542 -1.408 -17.464 1.00 92.69 585 ALA A C 1
ATOM 4652 O O . ALA A 1 585 ? 15.357 -1.268 -17.762 1.00 92.69 585 ALA A O 1
ATOM 4653 N N . GLU A 1 586 ? 17.471 -0.501 -17.741 1.00 94.12 586 GLU A N 1
ATOM 4654 C CA . GLU A 1 586 ? 17.184 0.713 -18.500 1.00 94.12 586 GLU A CA 1
ATOM 4655 C C . GLU A 1 586 ? 18.310 1.077 -19.455 1.00 94.12 586 GLU A C 1
ATOM 4657 O O . GLU A 1 586 ? 19.439 0.618 -19.296 1.00 94.12 586 GLU A O 1
ATOM 4662 N N . GLN A 1 587 ? 17.990 1.922 -20.428 1.00 94.44 587 GLN A N 1
ATOM 4663 C CA . GLN A 1 587 ? 18.957 2.482 -21.356 1.00 94.44 587 GLN A CA 1
ATOM 4664 C C . GLN A 1 587 ? 19.314 3.913 -20.941 1.00 94.44 587 GLN A C 1
ATOM 4666 O O . GLN A 1 587 ? 18.416 4.721 -20.703 1.00 94.44 587 GLN A O 1
ATOM 4671 N N . LEU A 1 588 ? 20.607 4.236 -20.917 1.00 91.75 588 LEU A N 1
ATOM 4672 C CA . LEU A 1 588 ? 21.118 5.605 -20.819 1.00 91.75 588 LEU A CA 1
ATOM 4673 C C . LEU A 1 588 ? 21.947 5.934 -22.064 1.00 91.75 588 LEU A C 1
ATOM 4675 O O . LEU A 1 588 ? 22.544 5.051 -22.671 1.00 91.75 588 LEU A O 1
ATOM 4679 N N . ALA A 1 589 ? 21.980 7.210 -22.448 1.00 86.50 589 ALA A N 1
ATOM 4680 C CA . ALA A 1 589 ? 22.797 7.663 -23.576 1.00 86.50 589 ALA A CA 1
ATOM 4681 C C . ALA A 1 589 ? 24.289 7.766 -23.212 1.00 86.50 589 ALA A C 1
ATOM 4683 O O . ALA A 1 589 ? 25.147 7.571 -24.065 1.00 86.50 589 ALA A O 1
ATOM 4684 N N . SER A 1 590 ? 24.598 8.068 -21.950 1.00 84.31 590 SER A N 1
ATOM 4685 C CA . SER A 1 590 ? 25.962 8.172 -21.434 1.00 84.31 590 SER A CA 1
ATOM 4686 C C . SER A 1 590 ? 25.989 7.947 -19.916 1.00 84.31 590 SER A C 1
ATOM 4688 O O . SER A 1 590 ? 24.947 7.826 -19.266 1.00 84.31 590 SER A O 1
ATOM 4690 N N . LEU A 1 591 ? 27.199 7.874 -19.351 1.00 82.06 591 LEU A N 1
ATOM 4691 C CA . LEU A 1 591 ? 27.427 7.882 -17.899 1.00 82.06 591 LEU A CA 1
ATOM 4692 C C . LEU A 1 591 ? 27.528 9.307 -17.317 1.00 82.06 591 LEU A C 1
ATOM 4694 O O . LEU A 1 591 ? 27.612 9.461 -16.096 1.00 82.06 591 LEU A O 1
ATOM 4698 N N . GLU A 1 592 ? 27.505 10.339 -18.166 1.00 80.50 592 GLU A N 1
ATOM 4699 C CA . GLU A 1 592 ? 27.456 11.734 -17.723 1.00 80.50 592 GLU A CA 1
ATOM 4700 C C . GLU A 1 592 ? 26.134 11.995 -16.993 1.00 80.50 592 GLU A C 1
ATOM 4702 O O . GLU A 1 592 ? 25.078 11.519 -17.406 1.00 80.50 592 GLU A O 1
ATOM 4707 N N . ASP A 1 593 ? 26.201 12.700 -15.861 1.00 77.88 593 ASP A N 1
ATOM 4708 C CA . ASP A 1 593 ? 25.046 12.983 -14.998 1.00 77.88 593 ASP A CA 1
ATOM 4709 C C . ASP A 1 593 ? 24.241 11.740 -14.573 1.00 77.88 593 ASP A C 1
ATOM 4711 O O . ASP A 1 593 ? 23.024 11.801 -14.367 1.00 77.88 593 ASP A O 1
ATOM 4715 N N . PHE A 1 594 ? 24.929 10.601 -14.397 1.00 84.00 594 PHE A N 1
ATOM 4716 C CA . PHE A 1 594 ? 24.313 9.350 -13.960 1.00 84.00 594 PHE A CA 1
ATOM 4717 C C . PHE A 1 594 ? 23.373 9.570 -12.753 1.00 84.00 594 PHE A C 1
ATOM 4719 O O . PHE A 1 594 ? 23.789 10.156 -11.745 1.00 84.00 594 PHE A O 1
ATOM 4726 N N . PRO A 1 595 ? 22.111 9.093 -12.795 1.00 85.44 595 PRO A N 1
ATOM 4727 C CA . PRO A 1 595 ? 21.107 9.413 -11.785 1.00 85.44 595 PRO A CA 1
ATOM 4728 C C . PRO A 1 595 ? 21.297 8.579 -10.508 1.00 85.44 595 PRO A C 1
ATOM 4730 O O . PRO A 1 595 ? 20.458 7.745 -10.167 1.00 85.44 595 PRO A O 1
ATOM 4733 N N . TYR A 1 596 ? 22.378 8.816 -9.758 1.00 84.12 596 TYR A N 1
ATOM 4734 C CA . TYR A 1 596 ? 22.747 8.048 -8.559 1.00 84.12 596 TYR A CA 1
ATOM 4735 C C . TYR A 1 596 ? 21.575 7.859 -7.579 1.00 84.12 596 TYR A C 1
ATOM 4737 O O . TYR A 1 596 ? 21.325 6.750 -7.102 1.00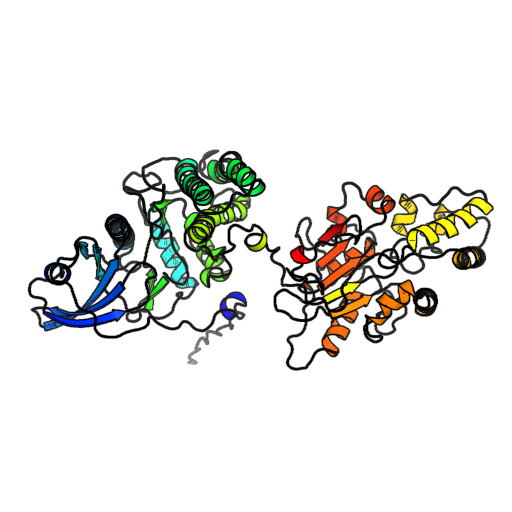 84.12 596 TYR A O 1
ATOM 4745 N N . ALA A 1 597 ? 20.787 8.918 -7.359 1.00 81.25 597 ALA A N 1
ATOM 4746 C CA . ALA A 1 597 ? 19.632 8.896 -6.465 1.00 81.25 597 ALA A CA 1
ATOM 4747 C C . ALA A 1 597 ? 18.545 7.885 -6.882 1.00 81.25 597 ALA A C 1
ATOM 4749 O O . ALA A 1 597 ? 17.883 7.323 -6.012 1.00 81.25 597 ALA A O 1
ATOM 4750 N N . LYS A 1 598 ? 18.375 7.608 -8.185 1.00 82.56 598 LYS A N 1
ATOM 4751 C CA . LYS A 1 598 ? 17.434 6.588 -8.690 1.00 82.56 598 LYS A CA 1
ATOM 4752 C C . LYS A 1 598 ? 17.813 5.184 -8.216 1.00 82.56 598 LYS A C 1
ATOM 4754 O O . LYS A 1 598 ? 16.956 4.335 -7.990 1.00 82.56 598 LYS A O 1
ATOM 4759 N N . TYR A 1 599 ? 19.106 4.953 -8.038 1.00 85.44 599 TYR A N 1
ATOM 4760 C CA . TYR A 1 599 ? 19.666 3.673 -7.621 1.00 85.44 599 TYR A CA 1
ATOM 4761 C C . TYR A 1 599 ? 19.901 3.579 -6.111 1.00 85.44 599 TYR A C 1
ATOM 4763 O O . TYR A 1 599 ? 20.388 2.555 -5.632 1.00 85.44 599 TYR A O 1
ATOM 4771 N N . GLY A 1 600 ? 19.535 4.622 -5.354 1.00 85.12 600 GLY A N 1
ATOM 4772 C CA . GLY A 1 600 ? 19.839 4.723 -3.927 1.00 85.12 600 GLY A CA 1
ATOM 4773 C C . GLY A 1 600 ? 21.342 4.798 -3.657 1.00 85.12 600 GLY A C 1
ATOM 4774 O O . GLY A 1 600 ? 21.784 4.334 -2.609 1.00 85.12 600 GLY A O 1
ATOM 4775 N N . ILE A 1 601 ? 22.116 5.317 -4.619 1.00 87.12 601 ILE A N 1
ATOM 4776 C CA . ILE A 1 601 ? 23.561 5.523 -4.523 1.00 87.12 601 ILE A CA 1
ATOM 4777 C C . ILE A 1 601 ? 23.813 6.993 -4.175 1.00 87.12 601 ILE A C 1
ATOM 4779 O O . ILE A 1 601 ? 23.198 7.901 -4.735 1.00 87.12 601 ILE A O 1
ATOM 4783 N N . GLN A 1 602 ? 24.735 7.224 -3.252 1.00 84.81 602 GLN A N 1
ATOM 4784 C CA . GLN A 1 602 ? 25.198 8.532 -2.814 1.00 84.81 602 GLN A CA 1
ATOM 4785 C C . GLN A 1 602 ? 26.689 8.642 -3.155 1.00 84.81 602 GLN A C 1
ATOM 4787 O O . GLN A 1 602 ? 27.508 7.993 -2.497 1.00 84.81 602 GLN A O 1
ATOM 4792 N N . PRO A 1 603 ? 27.066 9.394 -4.204 1.00 76.31 603 PRO A N 1
ATOM 4793 C CA . PRO A 1 603 ? 28.468 9.644 -4.514 1.00 76.31 603 PRO A CA 1
ATOM 4794 C C . PRO A 1 603 ? 29.090 10.562 -3.441 1.00 76.31 603 PRO A C 1
ATOM 4796 O O . PRO A 1 603 ? 28.393 11.402 -2.867 1.00 76.31 603 PRO A O 1
ATOM 4799 N N . PRO A 1 604 ? 30.393 10.442 -3.150 1.00 66.06 604 PRO A N 1
ATOM 4800 C CA . PRO A 1 604 ? 31.039 11.274 -2.140 1.00 66.06 604 PRO A CA 1
ATOM 4801 C C . PRO A 1 604 ? 31.250 12.708 -2.624 1.00 66.06 604 PRO A C 1
ATOM 4803 O O . PRO A 1 604 ? 31.542 12.942 -3.794 1.00 66.06 604 PRO A O 1
ATOM 4806 N N . GLY A 1 605 ? 31.162 13.664 -1.696 1.00 61.38 605 GLY A N 1
ATOM 4807 C CA . GLY A 1 605 ? 31.424 15.083 -1.965 1.00 61.38 605 GLY A CA 1
ATOM 4808 C C . GLY A 1 605 ? 30.225 15.880 -2.488 1.00 61.38 605 GLY A C 1
ATOM 4809 O O . GLY A 1 605 ? 30.366 17.072 -2.738 1.00 61.38 605 GLY A O 1
ATOM 4810 N N . LEU A 1 606 ? 29.049 15.258 -2.603 1.00 46.38 606 LEU A N 1
ATOM 4811 C CA . LEU A 1 606 ? 27.764 15.950 -2.711 1.00 46.38 606 LEU A CA 1
ATOM 4812 C C . LEU A 1 606 ? 27.141 16.037 -1.309 1.00 46.38 606 LEU A C 1
ATOM 4814 O O . LEU A 1 606 ? 26.158 15.361 -1.004 1.00 46.38 606 LEU A O 1
ATOM 4818 N N . ASP A 1 607 ? 27.756 16.840 -0.434 1.00 35.28 607 ASP A N 1
ATOM 4819 C CA . ASP A 1 607 ? 27.040 17.353 0.736 1.00 35.28 607 ASP A CA 1
ATOM 4820 C C . ASP A 1 607 ? 25.837 18.168 0.231 1.00 35.28 607 ASP A C 1
ATOM 4822 O O . ASP A 1 607 ? 25.940 18.914 -0.745 1.00 35.28 607 ASP A O 1
ATOM 4826 N N . ARG A 1 608 ? 24.679 17.952 0.859 1.00 38.03 608 ARG A N 1
ATOM 4827 C CA . ARG A 1 608 ? 23.444 18.699 0.589 1.00 38.03 608 ARG A CA 1
ATOM 4828 C C . ARG A 1 608 ? 23.559 20.174 0.931 1.00 38.03 608 ARG A C 1
ATOM 4830 O O . ARG A 1 608 ? 24.186 20.481 1.968 1.00 38.03 608 ARG A O 1
#

Nearest PDB structures (foldseek):
  9cxo-assembly1_B  TM=8.441E-01  e=3.067E-14  Homo sapiens
  9cx8-assembly1_B  TM=8.603E-01  e=8.117E-14  Homo sapiens
  9cxw-assembly1_B  TM=8.448E-01  e=1.640E-13  Homo sapiens
  9cxw-assembly1_A  TM=8.400E-01  e=3.895E-13  Homo sapiens
  9cxm-assembly1_A  TM=8.573E-01  e=9.253E-13  Homo sapiens

Mean predicted aligned error: 15.92 Å

Organism: NCBI:txid1093900

InterPro domains:
  IPR006439 HAD hydrolase, subfamily IA [TIGR01509] (490-545)
  IPR011009 Protein kinase-like domain superfamily [SSF56112] (47-306)
  IPR016477 Fructosamine/Ketosamine-3-kinase [PF03881] (77-323)
  IPR023198 Phosphoglycolate phosphatase-like, domain 2 [G3DSA:1.10.150.240] (361-428)
  IPR023214 HAD superfamily [G3DSA:3.40.50.1000] (350-562)
  IPR036412 HAD-like superfamily [SSF56784] (346-551)
  IPR041492 Haloacid dehalogenase-like hydrolase [PF13419] (351-544)

Sequence (608 aa):
MSTTTIEVVAASLPVDEHLAKFPPFKGPRIGGNFEVDDNVLAALPVPGTEVLHANTYGNSLWGRTARIVCRTPDGKTVSYFHKSIKHEMSLHMIEADFESQKALHNVIPTLAPKVFTWGPYKSDPTCHFMLAAFREVGQQPPEPVRFTARLAQLHKESVSPTGKFGFHLKTMAGPIKQHNDGWSDSWEEIFGNFLGHLLDLDGEKNKAWPEFEHIKYLTKVRVIPRLLRPLQSNGRSIKPCLVHGDLWDGNSATDMQTGEPFIFDPKSFYAHNEYETGNWRAPRHRLSSKIYVRQYQRNFPVSEPEEDWDARNLLYSLTYNTSAAILYPAMKQRDARDGVRDSHPPVRACIFDMDGLLLNTEDIYTQCADNVLTKYGRPRLPWSVKAKLMGVPGSSNGDVFHEWAQLPIGREQFKKEQNEQQQLLFAESLPLHLKGAQNDSHQPIEIALATSSEGYNYDRKATRPETKKFLDLIPENRRILGDDPRVKDGRGKPAPDMYLLALETINSTLPESAPKIKPNECLVFEDSVPGVEAGRRAGMRAVWIPHEGLAAEYKGREKEVLAGRTGLVKIGDEHQLGQLDDGRAEQLASLEDFPYAKYGIQPPGLDR

Radius of gyration: 32.18 Å; Cα contacts (8 Å, |Δi|>4): 1092; chains: 1; bounding box: 79×77×92 Å